Protein AF-0000000065962112 (afdb_homodimer)

Nearest PDB structures (foldseek):
  2xwm-assembly1_A  TM=9.404E-01  e=4.971E-24  Mycolicibacterium smegmatis MC2 155
  4nai-assembly1_A-2  TM=8.848E-01  e=1.448E-23  Arabidopsis thaliana
  5mrq-assembly1_A-2  TM=8.844E-01  e=7.430E-23  Arabidopsis thaliana
  4kt7-assembly1_B  TM=8.770E-01  e=2.784E-22  Anaerococcus prevotii DSM 20548
  4kt7-assembly1_A  TM=8.686E-01  e=6.305E-22  Anaerococcus prevotii DSM 20548

Structure (mmCIF, N/CA/C/O backbone):
data_AF-0000000065962112-model_v1
#
loop_
_entity.id
_entity.type
_entity.pdbx_description
1 polymer '2-C-methyl-D-erythritol 4-phosphate cytidylyltransferase'
#
loop_
_atom_site.group_PDB
_atom_site.id
_atom_site.type_symbol
_atom_site.label_atom_id
_atom_site.label_alt_id
_atom_site.label_comp_id
_atom_site.label_asym_id
_atom_site.label_entity_id
_atom_site.label_seq_id
_atom_site.pdbx_PDB_ins_code
_atom_site.Cartn_x
_atom_site.Cartn_y
_atom_site.Cartn_z
_atom_site.occupancy
_atom_site.B_iso_or_equiv
_atom_site.auth_seq_id
_atom_site.auth_comp_id
_atom_site.auth_asym_id
_atom_site.auth_atom_id
_atom_site.pdbx_PDB_model_num
ATOM 1 N N . MET A 1 1 ? -7.746 34.688 4.953 1 91.56 1 MET A N 1
ATOM 2 C CA . MET A 1 1 ? -7.84 33.344 5.531 1 91.56 1 MET A CA 1
ATOM 3 C C . MET A 1 1 ? -6.641 33.062 6.43 1 91.56 1 MET A C 1
ATOM 5 O O . MET A 1 1 ? -5.504 33.375 6.07 1 91.56 1 MET A O 1
ATOM 9 N N . LYS A 1 2 ? -6.914 32.75 7.668 1 98.06 2 LYS A N 1
ATOM 10 C CA . LYS A 1 2 ? -5.887 32.344 8.625 1 98.06 2 LYS A CA 1
ATOM 11 C C . LYS A 1 2 ? -5.953 30.859 8.922 1 98.06 2 LYS A C 1
ATOM 13 O O . LYS A 1 2 ? -7.02 30.344 9.25 1 98.06 2 LYS A O 1
ATOM 18 N N . ASN A 1 3 ? -4.805 30.203 8.781 1 98.69 3 ASN A N 1
ATOM 19 C CA . ASN A 1 3 ? -4.785 28.75 8.961 1 98.69 3 ASN A CA 1
ATOM 20 C C . ASN A 1 3 ? -3.809 28.328 10.047 1 98.69 3 ASN A C 1
ATOM 22 O O . ASN A 1 3 ? -2.893 29.078 10.391 1 98.69 3 ASN A O 1
ATOM 26 N N . ALA A 1 4 ? -4.039 27.172 10.609 1 98.75 4 ALA A N 1
ATOM 27 C CA . ALA A 1 4 ? -3.115 26.516 11.531 1 98.75 4 ALA A CA 1
ATOM 28 C C . ALA A 1 4 ? -2.76 25.109 11.047 1 98.75 4 ALA A C 1
ATOM 30 O O . ALA A 1 4 ? -3.512 24.5 10.281 1 98.75 4 ALA A O 1
ATOM 31 N N . ALA A 1 5 ? -1.612 24.656 11.398 1 98.75 5 ALA A N 1
ATOM 32 C CA . ALA A 1 5 ? -1.196 23.281 11.148 1 98.75 5 ALA A CA 1
ATOM 33 C C . ALA A 1 5 ? -0.907 22.547 12.461 1 98.75 5 ALA A C 1
ATOM 35 O O . ALA A 1 5 ? -0.259 23.094 13.352 1 98.75 5 ALA A O 1
ATOM 36 N N . ILE A 1 6 ? -1.464 21.422 12.602 1 98.62 6 ILE A N 1
ATOM 37 C CA . ILE A 1 6 ? -1.12 20.484 13.664 1 98.62 6 ILE A CA 1
ATOM 38 C C . ILE A 1 6 ? -0.29 19.328 13.102 1 98.62 6 ILE A C 1
ATOM 40 O O . ILE A 1 6 ? -0.787 18.531 12.305 1 98.62 6 ILE A O 1
ATOM 44 N N . ILE A 1 7 ? 0.917 19.25 13.492 1 98.19 7 ILE A N 1
ATOM 45 C CA . ILE A 1 7 ? 1.838 18.219 13.031 1 98.19 7 ILE A CA 1
ATOM 46 C C . ILE A 1 7 ? 1.973 17.141 14.102 1 98.19 7 ILE A C 1
ATOM 48 O O . ILE A 1 7 ? 2.529 17.375 15.172 1 98.19 7 ILE A O 1
ATOM 52 N N . ALA A 1 8 ? 1.462 15.938 13.789 1 97.12 8 ALA A N 1
ATOM 53 C CA . ALA A 1 8 ? 1.5 14.812 14.719 1 97.12 8 ALA A CA 1
ATOM 54 C C . ALA A 1 8 ? 2.873 14.148 14.719 1 97.12 8 ALA A C 1
ATOM 56 O O . ALA A 1 8 ? 3.256 13.5 13.75 1 97.12 8 ALA A O 1
ATOM 57 N N . ALA A 1 9 ? 3.559 14.219 15.844 1 95.69 9 ALA A N 1
ATOM 58 C CA . ALA A 1 9 ? 4.914 13.695 15.953 1 95.69 9 ALA A CA 1
ATOM 59 C C . ALA A 1 9 ? 5.102 12.93 17.266 1 95.69 9 ALA A C 1
ATOM 61 O O . ALA A 1 9 ? 6.219 12.812 17.766 1 95.69 9 ALA A O 1
ATOM 62 N N . ALA A 1 10 ? 4.027 12.477 17.781 1 92.81 10 ALA A N 1
ATOM 63 C CA . ALA A 1 10 ? 4.117 11.867 19.109 1 92.81 10 ALA A CA 1
ATOM 64 C C . ALA A 1 10 ? 4.203 10.352 19.016 1 92.81 10 ALA A C 1
ATOM 66 O O . ALA A 1 10 ? 4.398 9.664 20.016 1 92.81 10 ALA A O 1
ATOM 67 N N . GLY A 1 11 ? 3.982 9.844 17.828 1 86.75 11 GLY A N 1
ATOM 68 C CA . GLY A 1 11 ? 3.951 8.398 17.672 1 86.75 11 GLY A CA 1
ATOM 69 C C . GLY A 1 11 ? 5.281 7.734 17.969 1 86.75 11 GLY A C 1
ATOM 70 O O . GLY A 1 11 ? 6.34 8.289 17.672 1 86.75 11 GLY A O 1
ATOM 71 N N . SER A 1 12 ? 5.234 6.551 18.5 1 75.31 12 SER A N 1
ATOM 72 C CA . SER A 1 12 ? 6.426 5.855 18.969 1 75.31 12 SER A CA 1
ATOM 73 C C . SER A 1 12 ? 7.207 5.25 17.812 1 75.31 12 SER A C 1
ATOM 75 O O . SER A 1 12 ? 8.406 5 17.922 1 75.31 12 SER A O 1
ATOM 77 N N . GLY A 1 13 ? 6.641 5.082 16.781 1 70.56 13 GLY A N 1
ATOM 78 C CA . GLY A 1 13 ? 7.328 4.5 15.641 1 70.56 13 GLY A CA 1
ATOM 79 C C . GLY A 1 13 ? 7.816 3.088 15.891 1 70.56 13 GLY A C 1
ATOM 80 O O . GLY A 1 13 ? 8.922 2.727 15.492 1 70.56 13 GLY A O 1
ATOM 81 N N . LYS A 1 14 ? 7.102 2.242 16.547 1 65.5 14 LYS A N 1
ATOM 82 C CA . LYS A 1 14 ? 7.512 0.917 17.016 1 65.5 14 LYS A CA 1
ATOM 83 C C . LYS A 1 14 ? 8.07 0.086 15.859 1 65.5 14 LYS A C 1
ATOM 85 O O . LYS A 1 14 ? 9.031 -0.658 16.031 1 65.5 14 LYS A O 1
ATOM 90 N N . ARG A 1 15 ? 7.672 0.237 14.688 1 59.81 15 ARG A N 1
ATOM 91 C CA . ARG A 1 15 ? 8.102 -0.574 13.547 1 59.81 15 ARG A CA 1
ATOM 92 C C . ARG A 1 15 ? 9.492 -0.164 13.078 1 59.81 15 ARG A C 1
ATOM 94 O O . ARG A 1 15 ? 10.156 -0.915 12.359 1 59.81 15 ARG A O 1
ATOM 101 N N . PHE A 1 16 ? 9.938 0.988 13.43 1 72.25 16 PHE A N 1
ATOM 102 C CA . PHE A 1 16 ? 11.211 1.546 12.977 1 72.25 16 PHE A CA 1
ATOM 103 C C . PHE A 1 16 ? 12.367 0.972 13.781 1 72.25 16 PHE A C 1
ATOM 105 O O . PHE A 1 16 ? 13.508 0.936 13.305 1 72.25 16 PHE A O 1
ATOM 112 N N . GLY A 1 17 ? 12.109 0.368 14.891 1 64 17 GLY A N 1
ATOM 113 C CA . GLY A 1 17 ? 13.078 -0.365 15.688 1 64 17 GLY A CA 1
ATOM 114 C C . GLY A 1 17 ? 14.188 0.514 16.234 1 64 17 GLY A C 1
ATOM 115 O O . GLY A 1 17 ? 15.281 0.026 16.547 1 64 17 GLY A O 1
ATOM 116 N N . SER A 1 18 ? 14.148 1.752 16.188 1 66.81 18 SER A N 1
ATOM 117 C CA . SER A 1 18 ? 15.18 2.631 16.719 1 66.81 18 SER A CA 1
ATOM 118 C C . SER A 1 18 ? 14.836 3.08 18.141 1 66.81 18 SER A C 1
ATOM 120 O O . SER A 1 18 ? 13.664 3.07 18.531 1 66.81 18 SER A O 1
ATOM 122 N N . ARG A 1 19 ? 15.891 3.289 18.859 1 67.88 19 ARG A N 1
ATOM 123 C CA . ARG A 1 19 ? 15.734 3.824 20.219 1 67.88 19 ARG A CA 1
ATOM 124 C C . ARG A 1 19 ? 15.039 5.18 20.188 1 67.88 19 ARG A C 1
ATOM 126 O O . ARG A 1 19 ? 14.195 5.469 21.047 1 67.88 19 ARG A O 1
ATOM 133 N N . VAL A 1 20 ? 15.406 6.035 19.219 1 76.06 20 VAL A N 1
ATOM 134 C CA . VAL A 1 20 ? 14.789 7.34 19.016 1 76.06 20 VAL A CA 1
ATOM 135 C C . VAL A 1 20 ? 13.672 7.219 17.969 1 76.06 20 VAL A C 1
ATOM 137 O O . VAL A 1 20 ? 13.82 6.516 16.969 1 76.06 20 VAL A O 1
ATOM 140 N N . SER A 1 21 ? 12.625 7.918 18.266 1 85.75 21 SER A N 1
ATOM 141 C CA . SER A 1 21 ? 11.5 7.898 17.344 1 85.75 21 SER A CA 1
ATOM 142 C C . SER A 1 21 ? 11.906 8.484 15.984 1 85.75 21 SER A C 1
ATOM 144 O O . SER A 1 21 ? 12.656 9.453 15.922 1 85.75 21 SER A O 1
ATOM 146 N N . LYS A 1 22 ? 11.438 7.949 14.977 1 87.19 22 LYS A N 1
ATOM 147 C CA . LYS A 1 22 ? 11.891 8.25 13.617 1 87.19 22 LYS A CA 1
ATOM 148 C C . LYS A 1 22 ? 11.641 9.711 13.266 1 87.19 22 LYS A C 1
ATOM 150 O O . LYS A 1 22 ? 12.383 10.297 12.477 1 87.19 22 LYS A O 1
ATOM 155 N N . GLN A 1 23 ? 10.617 10.312 13.844 1 90.88 23 GLN A N 1
ATOM 156 C CA . GLN A 1 23 ? 10.266 11.688 13.5 1 90.88 23 GLN A CA 1
ATOM 157 C C . GLN A 1 23 ? 11.328 12.664 13.984 1 90.88 23 GLN A C 1
ATOM 159 O O . GLN A 1 23 ? 11.359 13.82 13.562 1 90.88 23 GLN A O 1
ATOM 164 N N . PHE A 1 24 ? 12.266 12.195 14.789 1 91.19 24 PHE A N 1
ATOM 165 C CA . PHE A 1 24 ? 13.273 13.078 15.352 1 91.19 24 PHE A CA 1
ATOM 166 C C . PHE A 1 24 ? 14.664 12.734 14.82 1 91.19 24 PHE A C 1
ATOM 168 O O . PHE A 1 24 ? 15.648 13.375 15.18 1 91.19 24 PHE A O 1
ATOM 175 N N . LEU A 1 25 ? 14.742 11.75 13.977 1 91.31 25 LEU A N 1
ATOM 176 C CA . LEU A 1 25 ? 16 11.383 13.344 1 91.31 25 LEU A CA 1
ATOM 177 C C . LEU A 1 25 ? 16.422 12.422 12.312 1 91.31 25 LEU A C 1
ATOM 179 O O . LEU A 1 25 ? 15.578 13.078 11.711 1 91.31 25 LEU A O 1
ATOM 183 N N . ASN A 1 26 ? 17.703 12.492 12.125 1 93.19 26 ASN A N 1
ATOM 184 C CA . ASN A 1 26 ? 18.25 13.438 11.156 1 93.19 26 ASN A CA 1
ATOM 185 C C . ASN A 1 26 ? 18.031 12.953 9.727 1 93.19 26 ASN A C 1
ATOM 187 O O . ASN A 1 26 ? 18.516 11.891 9.336 1 93.19 26 ASN A O 1
ATOM 191 N N . LEU A 1 27 ? 17.281 13.719 9.039 1 94.62 27 LEU A N 1
ATOM 192 C CA . LEU A 1 27 ? 17.031 13.492 7.625 1 94.62 27 LEU A CA 1
ATOM 193 C C . LEU A 1 27 ? 17.594 14.625 6.781 1 94.62 27 LEU A C 1
ATOM 195 O O . LEU A 1 27 ? 16.984 15.695 6.684 1 94.62 27 LEU A O 1
ATOM 199 N N . SER A 1 28 ? 18.703 14.359 6.09 1 94.44 28 SER A N 1
ATOM 200 C CA . SER A 1 28 ? 19.375 15.312 5.219 1 94.44 28 SER A CA 1
ATOM 201 C C . SER A 1 28 ? 19.656 16.625 5.945 1 94.44 28 SER A C 1
ATOM 203 O O . SER A 1 28 ? 19.344 17.703 5.438 1 94.44 28 SER A O 1
ATOM 205 N N . GLY A 1 29 ? 20.062 16.562 7.145 1 93.19 29 GLY A N 1
ATOM 206 C CA . GLY A 1 29 ? 20.578 17.734 7.832 1 93.19 29 GLY A CA 1
ATOM 207 C C . GLY A 1 29 ? 19.625 18.297 8.875 1 93.19 29 GLY A C 1
ATOM 208 O O . GLY A 1 29 ? 19.969 19.219 9.617 1 93.19 29 GLY A O 1
ATOM 209 N N . LYS A 1 30 ? 18.453 17.875 8.953 1 93.25 30 LYS A N 1
ATOM 210 C CA . LYS A 1 30 ? 17.531 18.328 10 1 93.25 30 LYS A CA 1
ATOM 211 C C . LYS A 1 30 ? 16.578 17.203 10.406 1 93.25 30 LYS A C 1
ATOM 213 O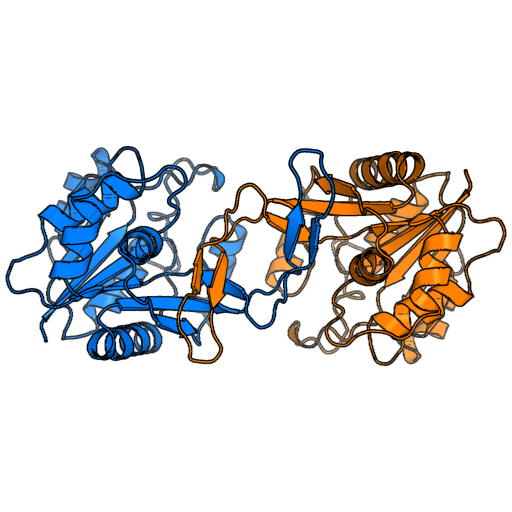 O . LYS A 1 30 ? 16.375 16.25 9.648 1 93.25 30 LYS A O 1
ATOM 218 N N . PRO A 1 31 ? 15.992 17.344 11.586 1 94.38 31 PRO A N 1
ATOM 219 C CA . PRO A 1 31 ? 15.055 16.297 12.039 1 94.38 31 PRO A CA 1
ATOM 220 C C . PRO A 1 31 ? 13.867 16.125 11.094 1 94.38 31 PRO A C 1
ATOM 222 O O . PRO A 1 31 ? 13.375 17.109 10.523 1 94.38 31 PRO A O 1
ATOM 225 N N . VAL A 1 32 ? 13.336 14.883 11.031 1 95.81 32 VAL A N 1
ATOM 226 C CA . VAL A 1 32 ? 12.266 14.508 10.117 1 95.81 32 VAL A CA 1
ATOM 227 C C . VAL A 1 32 ? 11.086 15.453 10.281 1 95.81 32 VAL A C 1
ATOM 229 O O . VAL A 1 32 ? 10.57 16 9.297 1 95.81 32 VAL A O 1
ATOM 232 N N . PHE A 1 33 ? 10.633 15.766 11.523 1 96 33 PHE A N 1
ATOM 233 C CA . PHE A 1 33 ? 9.422 16.547 11.766 1 96 33 PHE A CA 1
ATOM 234 C C . PHE A 1 33 ? 9.594 17.984 11.281 1 96 33 PHE A C 1
ATOM 236 O O . PHE A 1 33 ? 8.617 18.641 10.93 1 96 33 PHE A O 1
ATOM 243 N N . LEU A 1 34 ? 10.797 18.469 11.203 1 95.88 34 LEU A N 1
ATOM 244 C CA . LEU A 1 34 ? 11.047 19.875 10.867 1 95.88 34 LEU A CA 1
ATOM 245 C C . LEU A 1 34 ? 10.789 20.141 9.391 1 95.88 34 LEU A C 1
ATOM 247 O O . LEU A 1 34 ? 10.5 21.266 8.992 1 95.88 34 LEU A O 1
ATOM 251 N N . TRP A 1 35 ? 10.93 19.094 8.594 1 96.38 35 TRP A N 1
ATOM 252 C CA . TRP A 1 35 ? 10.641 19.266 7.168 1 96.38 35 TRP A CA 1
ATOM 253 C C . TRP A 1 35 ? 9.195 19.672 6.945 1 96.38 35 TRP A C 1
ATOM 255 O O . TRP A 1 35 ? 8.914 20.609 6.184 1 96.38 35 TRP A O 1
ATOM 265 N N . SER A 1 36 ? 8.32 18.984 7.648 1 96.56 36 SER A N 1
ATOM 266 C CA . SER A 1 36 ? 6.906 19.344 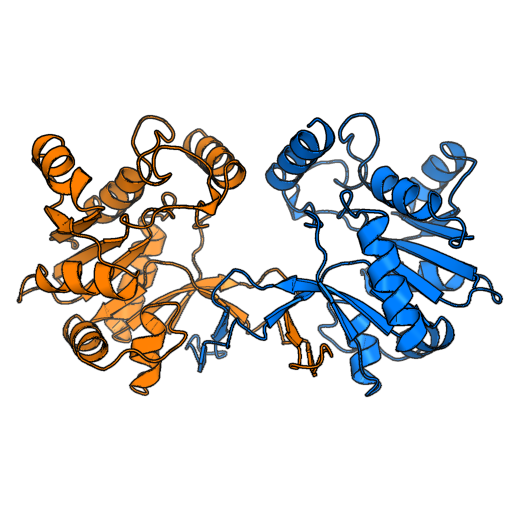7.559 1 96.56 36 SER A CA 1
ATOM 267 C C . SER A 1 36 ? 6.641 20.719 8.148 1 96.56 36 SER A C 1
ATOM 269 O O . SER A 1 36 ? 5.867 21.5 7.594 1 96.56 36 SER A O 1
ATOM 271 N N . VAL A 1 37 ? 7.277 21.031 9.266 1 96.94 37 VAL A N 1
ATOM 272 C CA . VAL A 1 37 ? 7.117 22.328 9.914 1 96.94 37 VAL A CA 1
ATOM 273 C C . VAL A 1 37 ? 7.492 23.438 8.938 1 96.94 37 VAL A C 1
ATOM 275 O O . VAL A 1 37 ? 6.73 24.391 8.75 1 96.94 37 VAL A O 1
ATOM 278 N N . GLU A 1 38 ? 8.594 23.266 8.312 1 96.56 38 GLU A N 1
ATOM 279 C CA . GLU A 1 38 ? 9.102 24.297 7.402 1 96.56 38 GLU A CA 1
ATOM 280 C C . GLU A 1 38 ? 8.211 24.422 6.168 1 96.56 38 GLU A C 1
ATOM 282 O O . GLU A 1 38 ? 8.008 25.516 5.652 1 96.56 38 GLU A O 1
ATOM 287 N N . ALA A 1 39 ? 7.699 23.312 5.66 1 96.75 39 ALA A N 1
ATOM 288 C CA . ALA A 1 39 ? 6.797 23.344 4.512 1 96.75 39 ALA A CA 1
ATOM 289 C C . ALA A 1 39 ? 5.559 24.188 4.805 1 96.75 39 ALA A C 1
ATOM 291 O O . ALA A 1 39 ? 5.18 25.047 4.004 1 96.75 39 ALA A O 1
ATOM 292 N N . PHE A 1 40 ? 4.957 23.984 5.957 1 98 40 PHE A N 1
ATOM 293 C CA . PHE A 1 40 ? 3.771 24.75 6.332 1 98 40 PHE A CA 1
ATOM 294 C C . PHE A 1 40 ? 4.133 26.188 6.648 1 98 40 PHE A C 1
ATOM 296 O O . PHE A 1 40 ? 3.4 27.109 6.289 1 98 40 PHE A O 1
ATOM 303 N N . ALA A 1 41 ? 5.262 26.406 7.289 1 96.75 41 ALA A N 1
ATOM 304 C CA . ALA A 1 41 ? 5.699 27.734 7.68 1 96.75 41 ALA A CA 1
ATOM 305 C C . ALA A 1 41 ? 5.984 28.609 6.457 1 96.75 41 ALA A C 1
ATOM 307 O O . ALA A 1 41 ? 5.902 29.828 6.523 1 96.75 41 ALA A O 1
ATOM 308 N N . SER A 1 42 ? 6.336 27.969 5.402 1 97 42 SER A N 1
ATOM 309 C CA . SER A 1 42 ? 6.668 28.703 4.184 1 97 42 SER A CA 1
ATOM 310 C C . SER A 1 42 ? 5.426 29.312 3.545 1 97 42 SER A C 1
ATOM 312 O O . SER A 1 42 ? 5.527 30.156 2.652 1 97 42 SER A O 1
ATOM 314 N N . ILE A 1 43 ? 4.27 28.922 3.947 1 97.62 43 ILE A N 1
ATOM 315 C CA . ILE A 1 43 ? 3.004 29.438 3.424 1 97.62 43 ILE A CA 1
ATOM 316 C C . ILE A 1 43 ? 2.463 30.531 4.344 1 97.62 43 ILE A C 1
ATOM 318 O O . ILE A 1 43 ? 2.109 30.25 5.492 1 97.62 43 ILE A O 1
ATOM 322 N N . LYS A 1 44 ? 2.287 31.656 3.898 1 97.06 44 LYS A N 1
ATOM 323 C CA . LYS A 1 44 ? 2.006 32.875 4.684 1 97.06 44 LYS A CA 1
ATOM 324 C C . LYS A 1 44 ? 0.688 32.719 5.441 1 97.06 44 LYS A C 1
ATOM 326 O O . LYS A 1 44 ? 0.547 33.25 6.551 1 97.06 44 LYS A O 1
ATOM 331 N N . SER A 1 45 ? -0.214 31.984 4.863 1 97.88 45 SER A N 1
ATOM 332 C CA . SER A 1 45 ? -1.539 31.906 5.469 1 97.88 45 SER A CA 1
ATOM 333 C C . SER A 1 45 ? -1.531 31.016 6.703 1 97.88 45 SER A C 1
ATOM 335 O O . SER A 1 45 ? -2.48 31.031 7.492 1 97.88 45 SER A O 1
ATOM 337 N N . PHE A 1 46 ? -0.552 30.219 6.883 1 98.31 46 PHE A N 1
ATOM 338 C CA . PHE A 1 46 ? -0.427 29.438 8.102 1 98.31 46 PHE A CA 1
ATOM 339 C C . PHE A 1 46 ? 0.2 30.266 9.219 1 98.31 46 PHE A C 1
ATOM 341 O O . PHE A 1 46 ? 1.422 30.422 9.273 1 98.31 46 PHE A O 1
ATOM 348 N N . LYS A 1 47 ? -0.622 30.641 10.164 1 97.31 47 LYS A N 1
ATOM 349 C CA . LYS A 1 47 ? -0.226 31.594 11.203 1 97.31 47 LYS A CA 1
ATOM 350 C C . LYS A 1 47 ? 0.201 30.859 12.477 1 97.31 47 LYS A C 1
ATOM 352 O O . LYS A 1 47 ? 0.858 31.453 13.336 1 97.31 47 LYS A O 1
ATOM 357 N N . GLN A 1 48 ? -0.218 29.688 12.562 1 97.38 48 GLN A N 1
ATOM 358 C CA . GLN A 1 48 ? 0.105 28.875 13.734 1 97.38 48 GLN A CA 1
ATOM 359 C C . GLN A 1 48 ? 0.537 27.469 13.328 1 97.38 48 GLN A C 1
ATOM 361 O O . GLN A 1 48 ? -0.115 26.828 12.508 1 97.38 48 GLN A O 1
ATOM 366 N N . ILE A 1 49 ? 1.63 27.062 13.867 1 98.06 49 ILE A N 1
ATOM 367 C CA . ILE A 1 49 ? 2.105 25.688 13.695 1 98.06 49 ILE A CA 1
ATOM 368 C C . ILE A 1 49 ? 2.271 25.031 15.062 1 98.06 49 ILE A C 1
ATOM 370 O O . ILE A 1 49 ? 3.006 25.531 15.914 1 98.06 49 ILE A O 1
ATOM 374 N N . ILE A 1 50 ? 1.572 23.969 15.266 1 98 50 ILE A N 1
ATOM 375 C CA . ILE A 1 50 ? 1.599 23.203 16.5 1 98 50 ILE A CA 1
ATOM 376 C C . ILE A 1 50 ? 2.178 21.828 16.25 1 98 50 ILE A C 1
ATOM 378 O O . ILE A 1 50 ? 1.672 21.078 15.398 1 98 50 ILE A O 1
ATOM 382 N N . VAL A 1 51 ? 3.215 21.469 16.922 1 97.62 51 VAL A N 1
ATOM 383 C CA . VAL A 1 51 ? 3.822 20.141 16.812 1 97.62 51 VAL A CA 1
ATOM 384 C C . VAL A 1 51 ? 3.506 19.328 18.062 1 97.62 51 VAL A C 1
ATOM 386 O O . VAL A 1 51 ? 3.859 19.719 19.188 1 97.62 51 VAL A O 1
ATOM 389 N N . VAL A 1 52 ? 2.826 18.234 17.859 1 97.69 52 VAL A N 1
ATOM 390 C CA . VAL A 1 52 ? 2.484 17.375 18.984 1 97.69 52 VAL A CA 1
ATOM 391 C C . VAL A 1 52 ? 3.584 16.344 19.188 1 97.69 52 VAL A C 1
ATOM 393 O O . VAL A 1 52 ? 3.857 15.531 18.297 1 97.69 52 VAL A O 1
ATOM 396 N N . VAL A 1 53 ? 4.176 16.328 20.328 1 95.88 53 VAL A N 1
ATOM 397 C CA . VAL A 1 53 ? 5.355 15.516 20.594 1 95.88 53 VAL A CA 1
ATOM 398 C C . VAL A 1 53 ? 5.18 14.758 21.906 1 95.88 53 VAL A C 1
ATOM 400 O O . VAL A 1 53 ? 4.281 15.055 22.688 1 95.88 53 VAL A O 1
ATOM 403 N N . PRO A 1 54 ? 6.023 13.727 22.078 1 93.69 54 PRO A N 1
ATOM 404 C CA . PRO A 1 54 ? 6 13.07 23.375 1 93.69 54 PRO A CA 1
ATOM 405 C C . PRO A 1 54 ? 6.27 14.039 24.531 1 93.69 54 PRO A C 1
ATOM 407 O O . PRO A 1 54 ? 7.02 15 24.375 1 93.69 54 PRO A O 1
ATOM 410 N N . SER A 1 55 ? 5.695 13.672 25.641 1 92.25 55 SER A N 1
ATOM 411 C CA . SER A 1 55 ? 5.73 14.57 26.781 1 92.25 55 SER A CA 1
ATOM 412 C C . SER A 1 55 ? 7.164 14.93 27.172 1 92.25 55 SER A C 1
ATOM 414 O O . SER A 1 55 ? 7.449 16.062 27.531 1 92.25 55 SER A O 1
ATOM 416 N N . ASP A 1 56 ? 8.062 14.016 27.031 1 90.56 56 ASP A N 1
ATOM 417 C CA . ASP A 1 56 ? 9.438 14.203 27.484 1 90.56 56 ASP A CA 1
ATOM 418 C C . ASP A 1 56 ? 10.234 15.047 26.484 1 90.56 56 ASP A C 1
ATOM 420 O O . ASP A 1 56 ? 11.359 15.453 26.766 1 90.56 56 ASP A O 1
ATOM 424 N N . MET A 1 57 ? 9.641 15.352 25.391 1 91.25 57 MET A N 1
ATOM 425 C CA . MET A 1 57 ? 10.344 16.109 24.375 1 91.25 57 MET A CA 1
ATOM 426 C C . MET A 1 57 ? 9.859 17.562 24.344 1 91.25 57 MET A C 1
ATOM 428 O O . MET A 1 57 ? 10.484 18.422 23.703 1 91.25 57 MET A O 1
ATOM 432 N N . VAL A 1 58 ? 8.781 17.891 24.969 1 91.81 58 VAL A N 1
ATOM 433 C CA . VAL A 1 58 ? 8.125 19.188 24.875 1 91.81 58 VAL A CA 1
ATOM 434 C C . VAL A 1 58 ? 9.094 20.281 25.312 1 91.81 58 VAL A C 1
ATOM 436 O O . VAL A 1 58 ? 9.328 21.25 24.578 1 91.81 58 VAL A O 1
ATOM 439 N N . GLU A 1 59 ? 9.633 20.141 26.422 1 89 59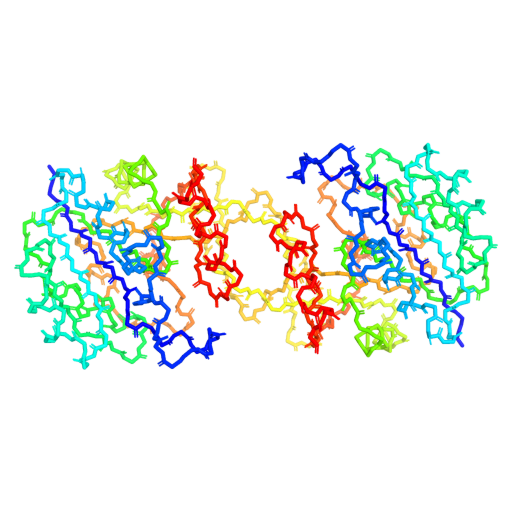 GLU A N 1
ATOM 440 C CA . GLU A 1 59 ? 10.531 21.156 26.953 1 89 59 GLU A CA 1
ATOM 441 C C . GLU A 1 59 ? 11.773 21.312 26.078 1 89 59 GLU A C 1
ATOM 443 O O . GLU A 1 59 ? 12.156 22.422 25.75 1 89 59 GLU A O 1
ATOM 448 N N . PHE A 1 60 ? 12.312 20.188 25.766 1 89.5 60 PHE A N 1
ATOM 449 C CA . PHE A 1 60 ? 13.531 20.188 24.969 1 89.5 60 PHE A CA 1
ATOM 450 C C . PHE A 1 60 ? 13.328 20.953 23.656 1 89.5 60 PHE A C 1
ATOM 452 O O . PHE A 1 60 ? 14.109 21.828 23.312 1 89.5 60 PHE A O 1
ATOM 459 N N . LEU A 1 61 ? 12.258 20.609 22.984 1 90.62 61 LEU A N 1
ATOM 460 C CA . LEU A 1 61 ? 12.008 21.203 21.672 1 90.62 61 LEU A CA 1
ATOM 461 C C . LEU A 1 61 ? 11.625 22.672 21.797 1 90.62 61 LEU A C 1
ATOM 463 O O . LEU A 1 61 ? 11.984 23.484 20.938 1 90.62 61 LEU A O 1
ATOM 467 N N . SER A 1 62 ? 10.891 23.016 22.781 1 88.62 62 SER A N 1
ATOM 468 C CA . SER A 1 62 ? 10.492 24.406 23 1 88.62 62 SER A CA 1
ATOM 469 C C . SER A 1 62 ? 11.711 25.297 23.234 1 88.62 62 SER A C 1
ATOM 471 O O . SER A 1 62 ? 11.734 26.453 22.797 1 88.62 62 SER A O 1
ATOM 473 N N . LEU A 1 63 ? 12.648 24.734 23.844 1 83.88 63 LEU A N 1
ATOM 474 C CA . LEU A 1 63 ? 13.867 25.484 24.125 1 83.88 63 LEU A CA 1
ATOM 475 C C . LEU A 1 63 ? 14.75 25.578 22.875 1 83.88 63 LEU A C 1
ATOM 477 O O . LEU A 1 63 ? 15.359 26.609 22.609 1 83.88 63 LEU A O 1
ATOM 481 N N . LYS A 1 64 ? 14.75 24.516 22.203 1 86.38 64 LYS A N 1
ATOM 482 C CA . LYS A 1 64 ? 15.641 24.406 21.062 1 86.38 64 LYS A CA 1
ATOM 483 C C . LYS A 1 64 ? 15.148 25.266 19.891 1 86.38 64 LYS A C 1
ATOM 485 O O . LYS A 1 64 ? 15.945 25.875 19.188 1 86.38 64 LYS A O 1
ATOM 490 N N . TYR A 1 65 ? 13.867 25.219 19.703 1 81.62 65 TYR A N 1
ATOM 491 C CA . TYR A 1 65 ? 13.305 25.906 18.547 1 81.62 65 TYR A CA 1
ATOM 492 C C . TYR A 1 65 ? 12.469 27.109 18.984 1 81.62 65 TYR A C 1
ATOM 494 O O . TYR A 1 65 ? 11.242 27.094 18.859 1 81.62 65 TYR A O 1
ATOM 502 N N . LYS A 1 66 ? 12.891 27.984 19.672 1 73.5 66 LYS A N 1
ATOM 503 C CA . LYS A 1 66 ? 12.289 29.125 20.359 1 73.5 66 LYS A CA 1
ATOM 504 C C . LYS A 1 66 ? 11.312 29.859 19.453 1 73.5 66 LYS A C 1
ATOM 506 O O . LYS A 1 66 ? 10.422 30.578 19.938 1 73.5 66 LYS A O 1
ATOM 511 N N . THR A 1 67 ? 11.539 29.609 18.078 1 70.12 67 THR A N 1
ATOM 512 C CA . THR A 1 67 ? 10.695 30.375 17.172 1 70.12 67 THR A CA 1
ATOM 513 C C . THR A 1 67 ? 10.188 29.5 16.047 1 70.12 67 THR A C 1
ATOM 515 O O . THR A 1 67 ? 10.781 28.453 15.734 1 70.12 67 THR A O 1
ATOM 518 N N . GLY A 1 68 ? 8.727 29.547 15.711 1 84.81 68 GLY A N 1
ATOM 519 C CA . GLY A 1 68 ? 8.258 28.969 14.469 1 84.81 68 GLY A CA 1
ATOM 520 C C . GLY A 1 68 ? 7.098 28 14.656 1 84.81 68 GLY A C 1
ATOM 521 O O . GLY A 1 68 ? 6.254 27.859 13.773 1 84.81 68 GLY A O 1
ATOM 522 N N . PHE A 1 69 ? 7.246 27.328 15.883 1 93.5 69 PHE A N 1
ATOM 523 C CA . PHE A 1 69 ? 6.113 26.469 16.172 1 93.5 69 PHE A CA 1
ATOM 524 C C . PHE A 1 69 ? 5.965 26.266 17.672 1 93.5 69 PHE A C 1
ATOM 526 O O . PHE A 1 69 ? 6.863 26.609 18.453 1 93.5 69 PHE A O 1
ATOM 533 N N . VAL A 1 70 ? 4.809 25.922 18.203 1 94.88 70 VAL A N 1
ATOM 534 C CA . VAL A 1 70 ? 4.559 25.562 19.594 1 94.88 70 VAL A CA 1
ATOM 535 C C . VAL A 1 70 ? 4.383 24.062 19.734 1 94.88 70 VAL A C 1
ATOM 537 O O . VAL A 1 70 ? 3.926 23.391 18.797 1 94.88 70 VAL A O 1
ATOM 540 N N . CYS A 1 71 ? 4.758 23.562 20.953 1 95.88 71 CYS A N 1
ATOM 541 C CA . CYS A 1 71 ? 4.656 22.125 21.188 1 95.88 71 CYS A CA 1
ATOM 542 C C . CYS A 1 71 ? 3.426 21.781 22.016 1 95.88 71 CYS A C 1
ATOM 544 O O . CYS A 1 71 ? 3.094 22.516 22.953 1 95.88 71 CYS A O 1
ATOM 546 N N . ALA A 1 72 ? 2.76 20.812 21.641 1 96.44 72 ALA A N 1
ATOM 547 C CA . ALA A 1 72 ? 1.721 20.188 22.453 1 96.44 72 ALA A CA 1
ATOM 548 C C . ALA A 1 72 ? 2.127 18.766 22.875 1 96.44 72 ALA A C 1
ATOM 550 O O . ALA A 1 72 ? 2.965 18.141 22.219 1 96.44 72 ALA A O 1
ATOM 551 N N . THR A 1 73 ? 1.481 18.281 23.953 1 96.19 73 THR A N 1
ATOM 552 C CA . THR A 1 73 ? 1.802 16.953 24.469 1 96.19 73 THR A CA 1
ATOM 553 C C . THR A 1 73 ? 0.98 15.883 23.75 1 96.19 73 THR A C 1
ATOM 555 O O . THR A 1 73 ? -0.237 16.016 23.609 1 96.19 73 THR A O 1
ATOM 558 N N . GLY A 1 74 ? 1.729 14.805 23.344 1 95.5 74 GLY A N 1
ATOM 559 C CA . GLY A 1 74 ? 1.039 13.664 22.766 1 95.5 74 GLY A CA 1
ATOM 560 C C . GLY A 1 74 ? 0.191 12.898 23.766 1 95.5 74 GLY A C 1
ATOM 561 O O . GLY A 1 74 ? 0.408 13 24.969 1 95.5 74 GLY A O 1
ATOM 562 N N . GLY A 1 75 ? -0.822 12.219 23.203 1 92.69 75 GLY A N 1
ATOM 563 C CA . GLY A 1 75 ? -1.663 11.352 24.031 1 92.69 75 GLY A CA 1
ATOM 564 C C . GLY A 1 75 ? -1.409 9.875 23.781 1 92.69 75 GLY A C 1
ATOM 565 O O . GLY A 1 75 ? -0.365 9.5 23.25 1 92.69 75 GLY A O 1
ATOM 566 N N . ASN A 1 76 ? -2.332 9.07 24.297 1 88.12 76 ASN A N 1
ATOM 567 C CA . ASN A 1 76 ? -2.199 7.621 24.203 1 88.12 76 ASN A CA 1
ATOM 568 C C . ASN A 1 76 ? -2.312 7.141 22.766 1 88.12 76 ASN A C 1
ATOM 570 O O . ASN A 1 76 ? -1.604 6.219 22.344 1 88.12 76 ASN A O 1
ATOM 574 N N . GLU A 1 77 ? -3.203 7.766 22.016 1 89.62 77 GLU A N 1
ATOM 575 C CA . GLU A 1 77 ? -3.426 7.453 20.594 1 89.62 77 GLU A CA 1
ATOM 576 C C . GLU A 1 77 ? -3.342 8.711 19.734 1 89.62 77 GLU A C 1
ATOM 578 O O . GLU A 1 77 ? -3.309 9.828 20.25 1 89.62 77 GLU A O 1
ATOM 583 N N . ARG A 1 78 ? -3.299 8.438 18.453 1 89.69 78 ARG A N 1
ATOM 584 C CA . ARG A 1 78 ? -3.217 9.562 17.531 1 89.69 78 ARG A CA 1
ATOM 585 C C . ARG A 1 78 ? -4.371 10.539 17.75 1 89.69 78 ARG A C 1
ATOM 587 O O . ARG A 1 78 ? -4.184 11.75 17.672 1 89.69 78 ARG A O 1
ATOM 594 N N . PHE A 1 79 ? -5.523 10.023 18.031 1 90.88 79 PHE A N 1
ATOM 595 C CA . PHE A 1 79 ? -6.711 10.828 18.281 1 90.88 79 PHE A CA 1
ATOM 596 C C . PHE A 1 79 ? -6.473 11.805 19.422 1 90.88 79 PHE A C 1
ATOM 598 O O . PHE A 1 79 ? -6.75 13 19.297 1 90.88 79 PHE A O 1
ATOM 605 N N . ASP A 1 80 ? -5.91 11.227 20.484 1 92.75 80 ASP A N 1
ATOM 606 C CA . ASP A 1 80 ? -5.641 12.047 21.672 1 92.75 80 ASP A CA 1
ATOM 607 C C . ASP A 1 80 ? -4.598 13.125 21.359 1 92.75 80 ASP A C 1
ATOM 609 O O . ASP A 1 80 ? -4.699 14.25 21.844 1 92.75 80 ASP A O 1
ATOM 613 N N . SER A 1 81 ? -3.654 12.766 20.625 1 94.56 81 SER A N 1
ATOM 614 C CA . SER A 1 81 ? -2.588 13.688 20.266 1 94.56 81 SER A CA 1
ATOM 615 C C . SER A 1 81 ? -3.131 14.875 19.469 1 94.56 81 SER A C 1
ATOM 617 O O . SER A 1 81 ? -2.861 16.031 19.797 1 94.56 81 SER A O 1
ATOM 619 N N . VAL A 1 82 ? -3.932 14.586 18.438 1 96.06 82 VAL A N 1
ATOM 620 C CA . VAL A 1 82 ? -4.5 15.641 17.609 1 96.06 82 VAL A CA 1
ATOM 621 C C . VAL A 1 82 ? -5.445 16.5 18.438 1 96.06 82 VAL A C 1
ATOM 623 O O . VAL A 1 82 ? -5.473 17.719 18.297 1 96.06 82 VAL A O 1
ATOM 626 N N . LYS A 1 83 ? -6.188 15.867 19.344 1 95.19 83 LYS A N 1
ATOM 627 C CA . LYS A 1 83 ? -7.082 16.594 20.234 1 95.19 83 LYS A CA 1
ATOM 628 C C . LYS A 1 83 ? -6.312 17.609 21.094 1 95.19 83 LYS A C 1
ATOM 630 O O . LYS A 1 83 ? -6.742 18.75 21.234 1 95.19 83 LYS A O 1
ATOM 635 N N . ASN A 1 84 ? -5.23 17.188 21.656 1 96.69 84 ASN A N 1
ATOM 636 C CA . ASN A 1 84 ? -4.395 18.078 22.453 1 96.69 84 ASN A CA 1
ATOM 637 C C . ASN A 1 84 ? -3.879 19.25 21.625 1 96.69 84 ASN A C 1
ATOM 639 O O . ASN A 1 84 ? -3.795 20.375 22.125 1 96.69 84 ASN A O 1
ATOM 643 N N . GLY A 1 85 ? -3.479 18.984 20.391 1 97.69 85 GLY A N 1
ATOM 644 C CA . GLY A 1 85 ? -3.084 20.062 19.484 1 97.69 85 GLY A CA 1
ATOM 645 C C . GLY A 1 85 ? -4.211 21.031 19.188 1 97.69 85 GLY A C 1
ATOM 646 O O . GLY A 1 85 ? -4 22.25 19.172 1 97.69 85 GLY A O 1
ATOM 647 N N . LEU A 1 86 ? -5.406 20.5 18.984 1 97.44 86 LEU A N 1
ATOM 648 C CA . LEU A 1 86 ? -6.59 21.281 18.672 1 97.44 86 LEU A CA 1
ATOM 649 C C . LEU A 1 86 ? -6.887 22.297 19.781 1 97.44 86 LEU A C 1
ATOM 651 O O . LEU A 1 86 ? -7.344 23.406 19.516 1 97.44 86 LEU A O 1
ATOM 655 N N . ALA A 1 87 ? -6.605 21.906 20.969 1 96.94 87 ALA A N 1
ATOM 656 C CA . ALA A 1 87 ? -6.879 22.734 22.141 1 96.94 87 ALA A CA 1
ATOM 657 C C . ALA A 1 87 ? -6.051 24.016 22.109 1 96.94 87 ALA A C 1
ATOM 659 O O . ALA A 1 87 ? -6.391 25 22.766 1 96.94 87 ALA A O 1
ATOM 660 N N . LEU A 1 88 ? -4.992 24.047 21.375 1 97.25 88 LEU A N 1
ATOM 661 C CA . LEU A 1 88 ? -4.078 25.188 21.359 1 97.25 88 LEU A CA 1
ATOM 662 C C . LEU A 1 88 ? -4.375 26.094 20.172 1 97.25 88 LEU A C 1
ATOM 664 O O . LEU A 1 88 ? -3.805 27.188 20.062 1 97.25 88 LEU A O 1
ATOM 668 N N . VAL A 1 89 ? -5.277 25.656 19.312 1 97.94 89 VAL A N 1
ATOM 669 C CA . VAL A 1 89 ? -5.57 26.422 18.109 1 97.94 89 VAL A CA 1
ATOM 670 C C . VAL A 1 89 ? -6.336 27.688 18.484 1 97.94 89 VAL A C 1
ATOM 672 O O . VAL A 1 89 ? -7.301 27.641 19.25 1 97.94 89 VAL A O 1
ATOM 675 N N . GLY A 1 90 ? -5.922 28.766 17.938 1 97 90 GLY A N 1
ATOM 676 C CA . GLY A 1 90 ? -6.547 30.047 18.219 1 97 90 GLY A CA 1
ATOM 677 C C . GLY A 1 90 ? -7.957 30.156 17.672 1 97 90 GLY A C 1
ATOM 678 O O . GLY A 1 90 ? -8.305 29.484 16.703 1 97 90 GLY A O 1
ATOM 679 N N . ASP A 1 91 ? -8.727 31.094 18.172 1 95.56 91 ASP A N 1
ATOM 680 C CA . ASP A 1 91 ? -10.125 31.266 17.812 1 95.56 91 ASP A CA 1
ATOM 681 C C . ASP A 1 91 ? -10.258 31.938 16.438 1 95.56 91 ASP A C 1
ATOM 683 O O . ASP A 1 91 ? -11.312 31.859 15.805 1 95.56 91 ASP A O 1
ATOM 687 N N . ASP A 1 92 ? -9.281 32.562 16.016 1 97.38 92 ASP A N 1
ATOM 688 C CA . ASP A 1 92 ? -9.359 33.312 14.766 1 97.38 92 ASP A CA 1
ATOM 689 C C . ASP A 1 92 ? -8.898 32.469 13.578 1 97.38 92 ASP A C 1
ATOM 691 O O . ASP A 1 92 ? -8.75 33 12.469 1 97.38 92 ASP A O 1
ATOM 695 N N . ILE A 1 93 ? -8.602 31.25 13.812 1 98.5 93 ILE A N 1
ATOM 696 C CA . ILE A 1 93 ? -8.133 30.344 12.766 1 98.5 93 ILE A CA 1
ATOM 697 C C . ILE A 1 93 ? -9.32 29.828 11.953 1 98.5 93 ILE A C 1
ATOM 699 O O . ILE A 1 93 ? -10.297 29.328 12.516 1 98.5 93 ILE A O 1
ATOM 703 N N . ASP A 1 94 ? -9.242 29.938 10.625 1 98.69 94 ASP A N 1
ATOM 704 C CA . ASP A 1 94 ? -10.328 29.531 9.734 1 98.69 94 ASP A CA 1
ATOM 705 C C . ASP A 1 94 ? -10.242 28.047 9.391 1 98.69 94 ASP A C 1
ATOM 707 O O . ASP A 1 94 ? -11.258 27.359 9.312 1 98.69 94 ASP A O 1
ATOM 711 N N . PHE A 1 95 ? -9.055 27.578 9.07 1 98.81 95 PHE A N 1
ATOM 712 C CA . PHE A 1 95 ? -8.82 26.188 8.672 1 98.81 95 PHE A CA 1
ATOM 713 C C . PHE A 1 95 ? -7.668 25.594 9.453 1 98.81 95 PHE A C 1
ATOM 715 O O . PHE A 1 95 ? -6.73 26.297 9.836 1 98.81 95 PHE A O 1
ATOM 722 N N . ILE A 1 96 ? -7.754 24.297 9.703 1 98.81 96 ILE A N 1
ATOM 723 C CA . ILE A 1 96 ? -6.715 23.547 10.391 1 98.81 96 ILE A CA 1
ATOM 724 C C . ILE A 1 96 ? -6.223 22.406 9.5 1 98.81 96 ILE A C 1
ATOM 726 O O . ILE A 1 96 ? -7.027 21.625 8.984 1 98.81 96 ILE A O 1
ATOM 730 N N . ALA A 1 97 ? -4.961 22.344 9.258 1 98.88 97 ALA A N 1
ATOM 731 C CA . ALA A 1 97 ? -4.32 21.203 8.609 1 98.88 97 ALA A CA 1
ATOM 732 C C . ALA A 1 97 ? -3.75 20.234 9.633 1 98.88 97 ALA A C 1
ATOM 734 O O . ALA A 1 97 ? -2.986 20.625 10.516 1 98.88 97 ALA A O 1
ATOM 735 N N . VAL A 1 98 ? -4.152 19 9.57 1 98.75 98 VAL A N 1
ATOM 736 C CA . VAL A 1 98 ? -3.529 17.938 10.367 1 98.75 98 VAL A CA 1
ATOM 737 C C . VAL A 1 98 ? -2.57 17.141 9.484 1 98.75 98 VAL A C 1
ATOM 739 O O . VAL A 1 98 ? -2.959 16.641 8.43 1 98.75 98 VAL A O 1
ATOM 742 N N . HIS A 1 99 ? -1.377 16.984 9.891 1 98.56 99 HIS A N 1
ATOM 743 C CA . HIS A 1 99 ? -0.339 16.359 9.07 1 98.56 99 HIS A CA 1
ATOM 744 C C . HIS A 1 99 ? 0.542 15.438 9.898 1 98.56 99 HIS A C 1
ATOM 746 O O . HIS A 1 99 ? 0.852 15.734 11.055 1 98.56 99 HIS A O 1
ATOM 752 N N . ASP A 1 100 ? 0.863 14.32 9.359 1 96.88 100 ASP A N 1
ATOM 753 C CA . ASP A 1 100 ? 1.812 13.398 9.984 1 96.88 100 ASP A CA 1
ATOM 754 C C . ASP A 1 100 ? 3.246 13.891 9.805 1 96.88 100 ASP A C 1
ATOM 756 O O . ASP A 1 100 ? 3.717 14.062 8.68 1 96.88 100 ASP A O 1
ATOM 760 N N . ALA A 1 101 ? 3.957 13.992 10.922 1 96.88 101 ALA A N 1
ATOM 761 C CA . ALA A 1 101 ? 5.359 14.391 10.852 1 96.88 101 ALA A CA 1
ATOM 762 C C . ALA A 1 101 ? 6.18 13.383 10.047 1 96.88 101 ALA A C 1
ATOM 764 O O . ALA A 1 101 ? 7.223 13.727 9.492 1 96.88 101 ALA A O 1
ATOM 765 N N . SER A 1 102 ? 5.695 12.25 9.961 1 95.31 102 SER A N 1
ATOM 766 C CA . SER A 1 102 ? 6.395 11.172 9.266 1 95.31 102 SER A CA 1
ATOM 767 C C . SER A 1 102 ? 6.227 11.297 7.758 1 95.31 102 SER A C 1
ATOM 769 O O . SER A 1 102 ? 6.719 10.453 7.004 1 95.31 102 SER A O 1
ATOM 771 N N . ARG A 1 103 ? 5.586 12.266 7.27 1 96.25 103 ARG A N 1
ATOM 772 C CA . ARG A 1 103 ? 5.504 12.609 5.852 1 96.25 103 ARG A CA 1
ATOM 773 C C . ARG A 1 103 ? 6.273 13.891 5.551 1 96.25 103 ARG A C 1
ATOM 775 O O . ARG A 1 103 ? 5.676 14.898 5.172 1 96.25 103 ARG A O 1
ATOM 782 N N . PRO A 1 104 ? 7.535 13.781 5.605 1 96.31 104 PRO A N 1
ATOM 783 C CA . PRO A 1 104 ? 8.367 14.984 5.523 1 96.31 104 PRO A CA 1
ATOM 784 C C . PRO A 1 104 ? 8.461 15.539 4.105 1 96.31 104 PRO A C 1
ATOM 786 O O . PRO A 1 104 ? 8.961 16.656 3.904 1 96.31 104 PRO A O 1
ATOM 789 N N . LEU A 1 105 ? 7.941 14.875 3.098 1 95.38 105 LEU A N 1
ATOM 790 C CA . LEU A 1 105 ? 8.195 15.266 1.715 1 95.38 105 LEU A CA 1
ATOM 791 C C . LEU A 1 105 ? 7.027 16.062 1.149 1 95.38 105 LEU A C 1
ATOM 793 O O . LEU A 1 105 ? 6.992 16.359 -0.048 1 95.38 105 LEU A O 1
ATOM 797 N N . ILE A 1 106 ? 6.07 16.391 1.967 1 96.19 106 ILE A N 1
ATOM 798 C CA . ILE A 1 106 ? 4.918 17.156 1.496 1 96.19 106 ILE A CA 1
ATOM 799 C C . ILE A 1 106 ? 5.387 18.469 0.867 1 96.19 106 ILE A C 1
ATOM 801 O O . ILE A 1 106 ? 6.242 19.156 1.422 1 96.19 106 ILE A O 1
ATOM 805 N N . SER A 1 107 ? 4.863 18.766 -0.307 1 95.31 107 SER A N 1
ATOM 806 C CA . SER A 1 107 ? 5.266 19.984 -1.003 1 95.31 107 SER A CA 1
ATOM 807 C C . SER A 1 107 ? 4.316 21.125 -0.689 1 95.31 107 SER A C 1
ATOM 809 O O . SER A 1 107 ? 3.141 20.922 -0.391 1 95.31 107 SER A O 1
ATOM 811 N N . LYS A 1 108 ? 4.883 22.375 -0.795 1 96.56 108 LYS A N 1
ATOM 812 C CA . LYS A 1 108 ? 4.066 23.578 -0.678 1 96.56 108 LYS A CA 1
ATOM 813 C C . LYS A 1 108 ? 2.906 23.547 -1.668 1 96.56 108 LYS A C 1
ATOM 815 O O . LYS A 1 108 ? 1.775 23.906 -1.318 1 96.56 108 LYS A O 1
ATOM 820 N N . LYS A 1 109 ? 3.221 23.109 -2.844 1 96.62 109 LYS A N 1
ATOM 821 C CA . LYS A 1 109 ? 2.209 23.047 -3.896 1 96.62 109 LYS A CA 1
ATOM 822 C C . LYS A 1 109 ? 1.06 22.125 -3.508 1 96.62 109 LYS A C 1
ATOM 824 O O . LYS A 1 109 ? -0.11 22.484 -3.67 1 96.62 109 LYS A O 1
ATOM 829 N N . ASP A 1 110 ? 1.366 20.953 -2.996 1 97.25 110 ASP A N 1
ATOM 830 C CA . ASP A 1 110 ? 0.333 20 -2.6 1 97.25 110 ASP A CA 1
ATOM 831 C C . ASP A 1 110 ? -0.479 20.531 -1.421 1 97.25 110 ASP A C 1
ATOM 833 O O . ASP A 1 110 ? -1.699 20.359 -1.374 1 97.25 110 ASP A O 1
ATOM 837 N N . ILE A 1 111 ? 0.164 21.203 -0.44 1 98.38 111 ILE A N 1
ATOM 838 C CA . ILE A 1 111 ? -0.537 21.781 0.696 1 98.38 111 ILE A CA 1
ATOM 839 C C . ILE A 1 111 ? -1.562 22.797 0.199 1 98.38 111 ILE A C 1
ATOM 841 O O . ILE A 1 111 ? -2.719 22.781 0.625 1 98.38 111 ILE A O 1
ATOM 845 N N . LEU A 1 112 ? -1.133 23.609 -0.706 1 98.38 112 LEU A N 1
ATOM 846 C CA . LEU A 1 112 ? -1.994 24.672 -1.225 1 98.38 112 LEU A CA 1
ATOM 847 C C . LEU A 1 112 ? -3.162 24.078 -2.01 1 98.38 112 LEU A C 1
ATOM 849 O O . LEU A 1 112 ? -4.281 24.594 -1.941 1 98.38 112 LEU A O 1
ATOM 853 N N . LEU A 1 113 ? -2.904 23.016 -2.75 1 98 113 LEU A N 1
ATOM 854 C CA . LEU A 1 113 ? -3.975 22.344 -3.482 1 98 113 LEU A CA 1
ATOM 855 C C . LEU A 1 113 ? -5.047 21.828 -2.527 1 98 113 LEU A C 1
ATOM 857 O O . LEU A 1 113 ? -6.242 22.031 -2.771 1 98 113 LEU A O 1
ATOM 861 N N . VAL A 1 114 ? -4.613 21.203 -1.469 1 98.5 114 VAL A N 1
ATOM 862 C CA . VAL A 1 114 ? -5.559 20.656 -0.497 1 98.5 114 VAL A CA 1
ATOM 863 C C . VAL A 1 114 ? -6.289 21.797 0.207 1 98.5 114 VAL A C 1
ATOM 865 O O . VAL A 1 114 ? -7.504 21.734 0.419 1 98.5 114 VAL A O 1
ATOM 868 N N . LEU A 1 115 ? -5.566 22.844 0.573 1 98.75 115 LEU A N 1
ATOM 869 C CA . LEU A 1 115 ? -6.152 24 1.238 1 98.75 115 LEU A CA 1
ATOM 870 C C . LEU A 1 115 ? -7.207 24.656 0.355 1 98.75 115 LEU A C 1
ATOM 872 O O . LEU A 1 115 ? -8.289 25.016 0.83 1 98.75 115 LEU A O 1
ATOM 876 N N . GLU A 1 116 ? -6.848 24.875 -0.893 1 98.5 116 GLU A N 1
ATOM 877 C CA . GLU A 1 116 ? -7.781 25.484 -1.829 1 98.5 116 GLU A CA 1
ATOM 878 C C . GLU A 1 116 ? -9.078 24.688 -1.931 1 98.5 116 GLU A C 1
ATOM 880 O O . GLU A 1 116 ? -10.172 25.266 -1.931 1 98.5 116 GLU A O 1
ATOM 885 N N . LYS A 1 117 ? -8.93 23.422 -2.031 1 98.44 117 LYS A N 1
ATOM 886 C CA . LYS A 1 117 ? -10.117 22.562 -2.098 1 98.44 117 LYS A CA 1
ATOM 887 C C . LYS A 1 117 ? -10.922 22.625 -0.802 1 98.44 117 LYS A C 1
ATOM 889 O O . LYS A 1 117 ? -12.148 22.719 -0.832 1 98.44 117 LYS A O 1
ATOM 894 N N . ALA A 1 118 ? -10.273 22.609 0.298 1 98.38 118 ALA A N 1
ATOM 895 C CA . ALA A 1 118 ? -10.945 22.703 1.591 1 98.38 118 ALA A CA 1
ATOM 896 C C . ALA A 1 118 ? -11.703 24.016 1.718 1 98.38 118 ALA A C 1
ATOM 898 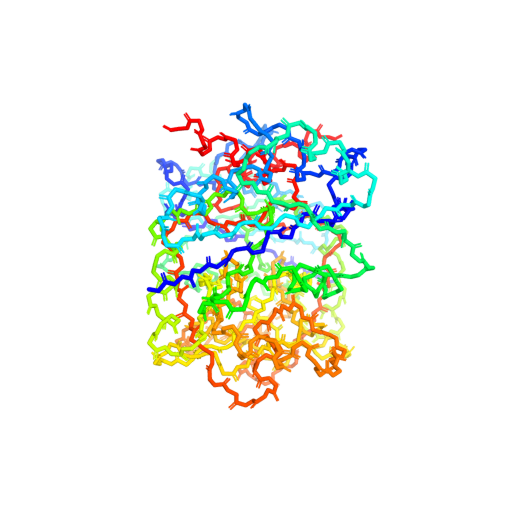O O . ALA A 1 118 ? -12.812 24.062 2.268 1 98.38 118 ALA A O 1
ATOM 899 N N . ALA A 1 119 ? -11.062 25.062 1.258 1 98.19 119 ALA A N 1
ATOM 900 C CA . ALA A 1 119 ? -11.695 26.375 1.311 1 98.19 119 ALA A CA 1
ATOM 901 C C . ALA A 1 119 ? -13.031 26.375 0.574 1 98.19 119 ALA A C 1
ATOM 903 O O . ALA A 1 119 ? -13.977 27.062 0.974 1 98.19 119 ALA A O 1
ATOM 904 N N . LYS A 1 120 ? -13.109 25.562 -0.45 1 97.56 120 LYS A N 1
ATOM 905 C CA . LYS A 1 120 ? -14.32 25.484 -1.256 1 97.56 120 LYS A CA 1
ATOM 906 C C . LYS A 1 120 ? -15.305 24.484 -0.659 1 97.56 120 LYS A C 1
ATOM 908 O O . LYS A 1 120 ? -16.516 24.672 -0.739 1 97.56 120 LYS A O 1
ATOM 913 N N . THR A 1 121 ? -14.797 23.406 0.008 1 97.81 121 THR A N 1
ATOM 914 C CA . THR A 1 121 ? -15.664 22.297 0.365 1 97.81 121 THR A CA 1
ATOM 915 C C . THR A 1 121 ? -15.711 22.109 1.879 1 97.81 121 THR A C 1
ATOM 917 O O . THR A 1 121 ? -16.422 21.234 2.381 1 97.81 121 THR A O 1
ATOM 920 N N . LYS A 1 122 ? -14.977 22.828 2.648 1 97.5 122 LYS A N 1
ATOM 921 C CA . LYS A 1 122 ? -14.906 22.828 4.105 1 97.5 122 LYS A CA 1
ATOM 922 C C . LYS A 1 122 ? -13.922 21.766 4.609 1 97.5 122 LYS A C 1
ATOM 924 O O . LYS A 1 122 ? -13.438 21.859 5.738 1 97.5 122 LYS A O 1
ATOM 929 N N . VAL A 1 123 ? -13.766 20.766 3.859 1 98.31 123 VAL A N 1
ATOM 930 C CA . VAL A 1 123 ? -12.836 19.703 4.242 1 98.31 123 VAL A CA 1
ATOM 931 C C . VAL A 1 123 ? -12.25 19.062 2.988 1 98.31 123 VAL A C 1
ATOM 933 O O . VAL A 1 123 ? -12.961 18.828 2.01 1 98.31 123 VAL A O 1
ATOM 936 N N . ALA A 1 124 ? -10.953 18.797 3.01 1 98.62 124 ALA A N 1
ATOM 937 C CA . ALA A 1 124 ? -10.258 18.109 1.928 1 98.62 124 ALA A CA 1
ATOM 938 C C . ALA A 1 124 ? -9.109 17.25 2.467 1 98.62 124 ALA A C 1
ATOM 940 O O . ALA A 1 124 ? -8.414 17.672 3.395 1 98.62 124 ALA A O 1
ATOM 941 N N . VAL A 1 125 ? -8.914 16.109 1.845 1 98.38 125 VAL A N 1
ATOM 942 C CA . VAL A 1 125 ? -7.922 15.141 2.287 1 98.38 125 VAL A CA 1
ATOM 943 C C . VAL A 1 125 ? -6.941 14.844 1.153 1 98.38 125 VAL A C 1
ATOM 945 O O . VAL A 1 125 ? -7.352 14.57 0.024 1 98.38 125 VAL A O 1
ATOM 948 N N . ALA A 1 126 ? -5.676 14.953 1.483 1 98.38 126 ALA A N 1
ATOM 949 C CA . ALA A 1 126 ? -4.668 14.469 0.542 1 98.38 126 ALA A CA 1
ATOM 950 C C . ALA A 1 126 ? -4.758 12.953 0.376 1 98.38 126 ALA A C 1
ATOM 952 O O . ALA A 1 126 ? -4.879 12.227 1.361 1 98.38 126 ALA A O 1
ATOM 953 N N . VAL A 1 127 ? -4.703 12.516 -0.865 1 97.56 127 VAL A N 1
ATOM 954 C CA . VAL A 1 127 ? -4.777 11.078 -1.134 1 97.56 127 VAL A CA 1
ATOM 955 C C . VAL A 1 127 ? -3.828 10.719 -2.275 1 97.56 127 VAL A C 1
ATOM 957 O O . VAL A 1 127 ? -3.291 11.602 -2.947 1 97.56 127 VAL A O 1
ATOM 960 N N . GLU A 1 128 ? -3.605 9.438 -2.424 1 95 128 GLU A N 1
ATOM 961 C CA . GLU A 1 128 ? -2.947 8.891 -3.605 1 95 128 GLU A CA 1
ATOM 962 C C . GLU A 1 128 ? -3.705 7.684 -4.148 1 95 128 GLU A C 1
ATOM 964 O O . GLU A 1 128 ? -4.383 6.98 -3.398 1 95 128 GLU A O 1
ATOM 969 N N . LYS A 1 129 ? -3.613 7.445 -5.457 1 92.06 129 LYS A N 1
ATOM 970 C CA . LYS A 1 129 ? -4.234 6.266 -6.055 1 92.06 129 LYS A CA 1
ATOM 971 C C . LYS A 1 129 ? -3.689 4.984 -5.43 1 92.06 129 LYS A C 1
ATOM 973 O O . LYS A 1 129 ? -2.488 4.867 -5.184 1 92.06 129 LYS A O 1
ATOM 978 N N . ALA A 1 130 ? -4.609 4.07 -5.133 1 90.06 130 ALA A N 1
ATOM 979 C CA . ALA A 1 130 ? -4.168 2.77 -4.641 1 90.06 130 ALA A CA 1
ATOM 980 C C . ALA A 1 130 ? -3.326 2.043 -5.684 1 90.06 130 ALA A C 1
ATOM 982 O O . ALA A 1 130 ? -3.668 2.035 -6.871 1 90.06 130 ALA A O 1
ATOM 983 N N . LYS A 1 131 ? -2.283 1.448 -5.242 1 84.19 131 LYS A N 1
ATOM 984 C CA . LYS A 1 131 ? -1.393 0.765 -6.176 1 84.19 131 LYS A CA 1
ATOM 985 C C . LYS A 1 131 ? -1.587 -0.748 -6.113 1 84.19 131 LYS A C 1
ATOM 987 O O . LYS A 1 131 ? -1.424 -1.441 -7.117 1 84.19 131 LYS A O 1
ATOM 992 N N . ASP A 1 132 ? -1.975 -1.216 -5.012 1 87.94 132 ASP A N 1
ATOM 993 C CA . ASP A 1 132 ? -2.133 -2.652 -4.809 1 87.94 132 ASP A CA 1
ATOM 994 C C . ASP A 1 132 ? -3.545 -3.105 -5.168 1 87.94 132 ASP A C 1
ATOM 996 O O . ASP A 1 132 ? -4.48 -2.305 -5.156 1 87.94 132 ASP A O 1
ATOM 1000 N N . THR A 1 133 ? -3.631 -4.387 -5.637 1 91.69 133 THR A N 1
ATOM 1001 C CA . THR A 1 133 ? -4.949 -5.008 -5.715 1 91.69 133 THR A CA 1
ATOM 1002 C C . THR A 1 133 ? -5.488 -5.305 -4.32 1 91.69 133 THR A C 1
ATOM 1004 O O . THR A 1 133 ? -4.871 -6.043 -3.551 1 91.69 133 THR A O 1
ATOM 1007 N N . VAL A 1 134 ? -6.605 -4.656 -4.035 1 95.06 134 VAL A N 1
ATOM 1008 C CA . VAL A 1 134 ? -7.168 -4.773 -2.691 1 95.06 134 VAL A CA 1
ATOM 1009 C C . VAL A 1 134 ? -8.344 -5.754 -2.707 1 95.06 134 VAL A C 1
ATOM 1011 O O . VAL A 1 134 ? -9.211 -5.676 -3.578 1 95.06 134 VAL A O 1
ATOM 1014 N N . LYS A 1 135 ? -8.328 -6.695 -1.755 1 96 135 LYS A N 1
ATOM 1015 C CA . LYS A 1 135 ? -9.375 -7.699 -1.594 1 96 135 LYS A CA 1
ATOM 1016 C C . LYS A 1 135 ? -10.109 -7.523 -0.266 1 96 135 LYS A C 1
ATOM 1018 O O . LYS A 1 135 ? -9.484 -7.215 0.754 1 96 135 LYS A O 1
ATOM 1023 N N . LEU A 1 136 ? -11.445 -7.664 -0.314 1 95.5 136 LEU A N 1
ATOM 1024 C CA . LEU A 1 136 ? -12.219 -7.852 0.905 1 95.5 136 LEU A CA 1
ATOM 1025 C C . LEU A 1 136 ? -12.211 -9.312 1.339 1 95.5 136 LEU A C 1
ATOM 1027 O O . LEU A 1 136 ? -12.555 -10.203 0.554 1 95.5 136 LEU A O 1
ATOM 1031 N N . VAL A 1 137 ? -11.82 -9.547 2.547 1 96.44 137 VAL A N 1
ATOM 1032 C CA . VAL A 1 137 ? -11.703 -10.922 3.018 1 96.44 137 VAL A CA 1
ATOM 1033 C C . VAL A 1 137 ? -12.625 -11.148 4.215 1 96.44 137 VAL A C 1
ATOM 1035 O O . VAL A 1 137 ? -12.656 -10.328 5.137 1 96.44 137 VAL A O 1
ATOM 1038 N N . SER A 1 138 ? -13.359 -12.211 4.215 1 95.19 138 SER A N 1
ATOM 1039 C CA . SER A 1 138 ? -14.289 -12.547 5.293 1 95.19 138 SER A CA 1
ATOM 1040 C C . SER A 1 138 ? -13.547 -13.055 6.523 1 95.19 138 SER A C 1
ATOM 1042 O O . SER A 1 138 ? -12.352 -13.344 6.457 1 95.19 138 SER A O 1
ATOM 1044 N N . ALA A 1 139 ? -14.234 -13.094 7.645 1 92.88 139 ALA A N 1
ATOM 1045 C CA . ALA A 1 139 ? -13.664 -13.547 8.914 1 92.88 139 ALA A CA 1
ATOM 1046 C C . ALA A 1 139 ? -13.141 -14.977 8.797 1 92.88 139 ALA A C 1
ATOM 1048 O O . ALA A 1 139 ? -12.172 -15.352 9.469 1 92.88 139 ALA A O 1
ATOM 1049 N N . ASP A 1 140 ? -13.719 -15.719 7.91 1 93.5 140 ASP A N 1
ATOM 1050 C CA . ASP A 1 140 ? -13.328 -17.109 7.781 1 93.5 140 ASP A CA 1
ATOM 1051 C C . ASP A 1 140 ? -12.211 -17.281 6.754 1 93.5 140 ASP A C 1
ATOM 1053 O O . ASP A 1 140 ? -11.844 -18.406 6.402 1 93.5 140 ASP A O 1
ATOM 1057 N N . GLY A 1 141 ? -11.742 -16.219 6.168 1 94.94 141 GLY A N 1
ATOM 1058 C CA . GLY A 1 141 ? -10.508 -16.266 5.391 1 94.94 141 GLY A CA 1
ATOM 1059 C C . GLY A 1 141 ? -10.758 -16.406 3.898 1 94.94 141 GLY A C 1
ATOM 1060 O O . GLY A 1 141 ? -9.883 -16.875 3.162 1 94.94 141 GLY A O 1
ATOM 1061 N N . TYR A 1 142 ? -11.961 -16.062 3.457 1 95.94 142 TYR A N 1
ATOM 1062 C CA . TYR A 1 142 ? -12.258 -16.141 2.031 1 95.94 142 TYR A CA 1
ATOM 1063 C C . TYR A 1 142 ? -12.375 -14.758 1.42 1 95.94 142 TYR A C 1
ATOM 1065 O O . TYR A 1 142 ? -12.891 -13.828 2.059 1 95.94 142 TYR A O 1
ATOM 1073 N N . ILE A 1 143 ? -11.883 -14.633 0.189 1 95.25 143 ILE A N 1
ATOM 1074 C CA . ILE A 1 143 ? -12.008 -13.375 -0.543 1 95.25 143 ILE A CA 1
ATOM 1075 C C . ILE A 1 143 ? -13.469 -13.172 -0.952 1 95.25 143 ILE A C 1
ATOM 1077 O O . ILE A 1 143 ? -14.039 -13.992 -1.666 1 95.25 143 ILE A O 1
ATOM 1081 N N . LEU A 1 144 ? -14.039 -12.109 -0.454 1 93.44 144 LEU A N 1
ATOM 1082 C CA . LEU A 1 144 ? -15.422 -11.773 -0.785 1 93.44 144 LEU A CA 1
ATOM 1083 C C . LEU A 1 144 ? -15.5 -11.094 -2.15 1 93.44 144 LEU A C 1
ATOM 1085 O O . LEU A 1 144 ? -16.406 -11.391 -2.939 1 93.44 144 LEU A O 1
ATOM 1089 N N . LYS A 1 145 ? -14.617 -10.219 -2.383 1 91.75 145 LYS A N 1
ATOM 1090 C CA . LYS A 1 145 ? -14.547 -9.547 -3.676 1 91.75 145 LYS A CA 1
ATOM 1091 C C . LYS A 1 145 ? -13.234 -8.781 -3.828 1 91.75 145 LYS A C 1
ATOM 1093 O O . LYS A 1 145 ? -12.594 -8.43 -2.832 1 91.75 145 LYS A O 1
ATOM 1098 N N . THR A 1 146 ? -12.898 -8.633 -5.059 1 93.38 146 THR A N 1
ATOM 1099 C CA . THR A 1 146 ? -11.836 -7.695 -5.406 1 93.38 146 THR A CA 1
ATOM 1100 C C . THR A 1 146 ? -12.406 -6.297 -5.617 1 93.38 146 THR A C 1
ATOM 1102 O O . THR A 1 146 ? -13.383 -6.121 -6.344 1 93.38 146 THR A O 1
ATOM 1105 N N . LEU A 1 147 ? -11.773 -5.355 -4.945 1 92.81 147 LEU A N 1
ATOM 1106 C CA . LEU A 1 147 ? -12.297 -3.996 -5.039 1 92.81 147 LEU A CA 1
ATOM 1107 C C . LEU A 1 147 ? -11.758 -3.297 -6.285 1 92.81 147 LEU A C 1
ATOM 1109 O O . LEU A 1 147 ? -10.625 -3.539 -6.699 1 92.81 147 LEU A O 1
ATOM 1113 N N . ASP A 1 148 ? -12.609 -2.457 -6.84 1 91.62 148 ASP A N 1
ATOM 1114 C CA . ASP A 1 148 ? -12.227 -1.689 -8.016 1 91.62 148 ASP A CA 1
ATOM 1115 C C . ASP A 1 148 ? -11.164 -0.651 -7.676 1 91.62 148 ASP A C 1
ATOM 1117 O O . ASP A 1 148 ? -11.453 0.36 -7.035 1 91.62 148 ASP A O 1
ATOM 1121 N N . ARG A 1 149 ? -10.016 -0.869 -8.133 1 90.56 149 ARG A N 1
ATOM 1122 C CA . ARG A 1 149 ? -8.859 -0.05 -7.777 1 90.56 149 ARG A CA 1
ATOM 1123 C C . ARG A 1 149 ? -9.023 1.376 -8.289 1 90.56 149 ARG A C 1
ATOM 1125 O O . ARG A 1 149 ? -8.398 2.303 -7.77 1 90.56 149 ARG A O 1
ATOM 1132 N N . THR A 1 150 ? -9.812 1.562 -9.359 1 90.81 150 THR A N 1
ATOM 1133 C CA . THR A 1 150 ? -9.938 2.867 -10 1 90.81 150 THR A CA 1
ATOM 1134 C C . THR A 1 150 ? -10.625 3.863 -9.07 1 90.81 150 THR A C 1
ATOM 1136 O O . THR A 1 150 ? -10.523 5.078 -9.266 1 90.81 150 THR A O 1
ATOM 1139 N N . ILE A 1 151 ? -11.281 3.381 -8.031 1 94.31 151 ILE A N 1
ATOM 1140 C CA . ILE A 1 151 ? -12 4.289 -7.137 1 94.31 151 ILE A CA 1
ATOM 1141 C C . ILE A 1 151 ? -11.414 4.199 -5.73 1 94.31 151 ILE A C 1
ATOM 1143 O O . ILE A 1 151 ? -12.008 4.699 -4.773 1 94.31 151 ILE A O 1
ATOM 1147 N N . LEU A 1 152 ? -10.375 3.496 -5.555 1 95.62 152 LEU A N 1
ATOM 1148 C CA . LEU A 1 152 ? -9.703 3.373 -4.266 1 95.62 152 LEU A CA 1
ATOM 1149 C C . LEU A 1 152 ? -8.562 4.383 -4.148 1 95.62 152 LEU A C 1
ATOM 1151 O O . LEU A 1 152 ? -7.816 4.59 -5.105 1 95.62 152 LEU A O 1
ATOM 1155 N N . ARG A 1 153 ? -8.516 5.023 -3.025 1 96.88 153 ARG A N 1
ATOM 1156 C CA . ARG A 1 153 ? -7.422 5.941 -2.713 1 96.88 153 ARG A CA 1
ATOM 1157 C C . ARG A 1 153 ? -6.844 5.652 -1.331 1 96.88 153 ARG A C 1
ATOM 1159 O O . ARG A 1 153 ? -7.574 5.289 -0.409 1 96.88 153 ARG A O 1
ATOM 1166 N N . ASN A 1 154 ? -5.582 5.746 -1.24 1 95.31 154 ASN A N 1
ATOM 1167 C CA . ASN A 1 154 ? -4.934 5.723 0.067 1 95.31 154 ASN A CA 1
ATOM 1168 C C . ASN A 1 154 ? -4.91 7.109 0.705 1 95.31 154 ASN A C 1
ATOM 1170 O O . ASN A 1 154 ? -4.453 8.07 0.087 1 95.31 154 ASN A O 1
ATOM 1174 N N . ALA A 1 155 ? -5.367 7.16 1.908 1 96.5 155 ALA A N 1
ATOM 1175 C CA . ALA A 1 155 ? -5.379 8.445 2.611 1 96.5 155 ALA A CA 1
ATOM 1176 C C . ALA A 1 155 ? -3.961 8.883 2.969 1 96.5 155 ALA A C 1
ATOM 1178 O O . ALA A 1 155 ? -3.129 8.055 3.363 1 96.5 155 ALA A O 1
ATOM 1179 N N . GLN A 1 156 ? -3.746 10.062 2.783 1 96.75 156 GLN A N 1
ATOM 1180 C CA . GLN A 1 156 ? -2.523 10.719 3.232 1 96.75 156 GLN A CA 1
ATOM 1181 C C . GLN A 1 156 ? -2.84 11.93 4.102 1 96.75 156 GLN A C 1
ATOM 1183 O O . GLN A 1 156 ? -3.963 12.078 4.59 1 96.75 156 GLN A O 1
ATOM 1188 N N . THR A 1 157 ? -1.844 12.625 4.48 1 97.88 157 THR A N 1
ATOM 1189 C CA . THR A 1 157 ? -1.95 13.945 5.09 1 97.88 157 THR A CA 1
ATOM 1190 C C . THR A 1 157 ? -1.138 14.969 4.305 1 97.88 157 THR A C 1
ATOM 1192 O O . THR A 1 157 ? -0.179 14.617 3.617 1 97.88 157 THR A O 1
ATOM 1195 N N . PRO A 1 158 ? -1.619 16.172 4.309 1 98.44 158 PRO A N 1
ATOM 1196 C CA . PRO A 1 158 ? -2.514 16.828 5.27 1 98.44 158 PRO A CA 1
ATOM 1197 C C . PRO A 1 158 ? -3.988 16.531 4.988 1 98.44 158 PRO A C 1
ATOM 1199 O O . PRO A 1 158 ? -4.348 16.188 3.861 1 98.44 158 PRO A O 1
ATOM 1202 N N . GLN A 1 159 ? -4.66 16.562 5.996 1 98.75 159 GLN A N 1
ATOM 1203 C CA . GLN A 1 159 ? -6.113 16.688 5.969 1 98.75 159 GLN A CA 1
ATOM 1204 C C . GLN A 1 159 ? -6.555 18.047 6.523 1 98.75 159 GLN A C 1
ATOM 1206 O O . GLN A 1 159 ? -6.207 18.406 7.648 1 98.75 159 GLN A O 1
ATOM 1211 N N . ILE A 1 160 ? -7.262 18.75 5.738 1 98.81 160 ILE A N 1
ATOM 1212 C CA . ILE A 1 160 ? -7.539 20.125 6.098 1 98.81 160 ILE A CA 1
ATOM 1213 C C . ILE A 1 160 ? -9.039 20.312 6.297 1 98.81 160 ILE A C 1
ATOM 1215 O O . ILE A 1 160 ? -9.844 19.875 5.473 1 98.81 160 ILE A O 1
ATOM 1219 N N . PHE A 1 161 ? -9.344 21.031 7.383 1 98.62 161 PHE A N 1
ATOM 1220 C CA . PHE A 1 161 ? -10.727 21.156 7.832 1 98.62 161 PHE A CA 1
ATOM 1221 C C . PHE A 1 161 ? -11.047 22.609 8.18 1 98.62 161 PHE A C 1
ATOM 1223 O O . PHE A 1 161 ? -10.211 23.312 8.758 1 98.62 161 PHE A O 1
ATOM 1230 N N . LYS A 1 162 ? -12.273 23 7.828 1 98.44 162 LYS A N 1
ATOM 1231 C CA . LYS A 1 162 ? -12.781 24.156 8.555 1 98.44 162 LYS A CA 1
ATOM 1232 C C . LYS A 1 162 ? -12.688 23.953 10.062 1 98.44 162 LYS A C 1
ATOM 1234 O O . LYS A 1 162 ? -13.039 22.875 10.57 1 98.44 162 LYS A O 1
ATOM 1239 N N . THR A 1 163 ? -12.242 24.984 10.727 1 98.25 163 THR A N 1
ATOM 1240 C CA . THR A 1 163 ? -11.914 24.859 12.141 1 98.25 163 THR A CA 1
ATOM 1241 C C . THR A 1 163 ? -13.125 24.359 12.93 1 98.25 163 THR A C 1
ATOM 1243 O O . THR A 1 163 ? -13.023 23.406 13.695 1 98.25 163 THR A O 1
ATOM 1246 N N . GLU A 1 164 ? -14.227 24.938 12.719 1 96.56 164 GLU A N 1
ATOM 1247 C CA . GLU A 1 164 ? -15.438 24.578 13.453 1 96.56 164 GLU A CA 1
ATOM 1248 C C . GLU A 1 164 ? -15.828 23.125 13.203 1 96.56 164 GLU A C 1
ATOM 1250 O O . GLU A 1 164 ? -16.297 22.438 14.109 1 96.56 164 GLU A O 1
ATOM 1255 N N . LEU A 1 165 ? -15.656 22.703 12 1 96.25 165 LEU A N 1
ATOM 1256 C CA . LEU A 1 165 ? -16 21.344 11.625 1 96.25 165 LEU A CA 1
ATOM 1257 C C . LEU A 1 165 ? -15.117 20.344 12.352 1 96.25 165 LEU A C 1
ATOM 1259 O O . LEU A 1 165 ? -15.609 19.344 12.883 1 96.25 165 LEU A O 1
ATOM 1263 N N . LEU A 1 166 ? -13.805 20.531 12.352 1 96.88 166 LEU A N 1
ATOM 1264 C CA . LEU A 1 166 ? -12.891 19.625 13.023 1 96.88 166 LEU A CA 1
ATOM 1265 C C . LEU A 1 166 ? -13.156 19.594 14.523 1 96.88 166 LEU A C 1
ATOM 1267 O O . LEU A 1 166 ? -13.188 18.516 15.133 1 96.88 166 LEU A O 1
ATOM 1271 N N . LYS A 1 167 ? -13.367 20.75 15.109 1 95.75 167 LYS A N 1
ATOM 1272 C CA . LYS A 1 167 ? -13.656 20.828 16.531 1 95.75 167 LYS A CA 1
ATOM 1273 C C . LYS A 1 167 ? -14.938 20.062 16.875 1 95.75 167 LYS A C 1
ATOM 1275 O O . LYS A 1 167 ? -14.984 19.344 17.875 1 95.75 167 LYS A O 1
ATOM 1280 N N . ARG A 1 168 ? -15.914 20.25 16.062 1 94 168 ARG A N 1
ATOM 1281 C CA . ARG A 1 168 ? -17.156 19.516 16.25 1 94 168 ARG A CA 1
ATOM 1282 C C . ARG A 1 168 ? -16.922 18.016 16.156 1 94 168 ARG A C 1
ATOM 1284 O O . ARG A 1 168 ? -17.453 17.25 16.969 1 94 168 ARG A O 1
ATOM 1291 N N . ALA A 1 169 ? -16.172 17.594 15.18 1 93.88 169 ALA A N 1
ATOM 1292 C CA . ALA A 1 169 ? -15.883 16.172 15.008 1 93.88 169 ALA A CA 1
ATOM 1293 C C . ALA A 1 169 ? -15.172 15.609 16.234 1 93.88 169 ALA A C 1
ATOM 1295 O O . ALA A 1 169 ? -15.477 14.5 16.672 1 93.88 169 ALA A O 1
ATOM 1296 N N . TYR A 1 170 ? -14.25 16.328 16.781 1 94.25 170 TYR A N 1
ATOM 1297 C CA . TYR A 1 170 ? -13.43 15.859 17.906 1 94.25 170 TYR A CA 1
ATOM 1298 C C . TYR A 1 170 ? -14.195 15.969 19.219 1 94.25 170 TYR A C 1
ATOM 1300 O O . TYR A 1 170 ? -13.75 15.453 20.25 1 94.25 170 TYR A O 1
ATOM 1308 N N . SER A 1 171 ? -15.219 16.656 19.234 1 91 171 SER A N 1
ATOM 1309 C CA . SER A 1 171 ? -16.031 16.766 20.438 1 91 171 SER A CA 1
ATOM 1310 C C . SER A 1 171 ? -16.922 15.531 20.625 1 91 171 SER A C 1
ATOM 1312 O O . SER A 1 171 ? -17.453 15.305 21.719 1 91 171 SER A O 1
ATOM 1314 N N . ARG A 1 172 ? -16.984 14.766 19.594 1 84.06 172 ARG A N 1
ATOM 1315 C CA . ARG A 1 172 ? -17.812 13.562 19.656 1 84.06 172 ARG A CA 1
ATOM 1316 C C . ARG A 1 172 ? -16.984 12.344 20.047 1 84.06 172 ARG A C 1
ATOM 1318 O O . ARG A 1 172 ? -15.75 12.391 20.016 1 84.06 172 ARG A O 1
ATOM 1325 N N . LYS A 1 173 ? -17.734 11.352 20.469 1 75.69 173 LYS A N 1
ATOM 1326 C CA . LYS A 1 173 ? -17.047 10.117 20.844 1 75.69 173 LYS A CA 1
ATOM 1327 C C . LYS A 1 173 ? -16.422 9.453 19.625 1 75.69 173 LYS A C 1
ATOM 1329 O O . LYS A 1 173 ? -17.016 9.422 18.547 1 75.69 173 LYS A O 1
ATOM 1334 N N . MET A 1 174 ? -15.242 9.062 19.875 1 74.81 174 MET A N 1
ATOM 1335 C CA . MET A 1 174 ? -14.523 8.383 18.797 1 74.81 174 MET A CA 1
ATOM 1336 C C . MET A 1 174 ? -15.055 6.961 18.609 1 74.81 174 MET A C 1
ATOM 1338 O O . MET A 1 174 ? -15.281 6.242 19.578 1 74.81 174 MET A O 1
ATOM 1342 N N . SER A 1 175 ? -15.367 6.742 17.391 1 70.44 175 SER A N 1
ATOM 1343 C CA . SER A 1 175 ? -15.766 5.371 17.094 1 70.44 175 SER A CA 1
ATOM 1344 C C . SER A 1 175 ? -14.555 4.449 17 1 70.44 175 SER A C 1
ATOM 1346 O O . SER A 1 175 ? -13.461 4.887 16.672 1 70.44 175 SER A O 1
ATOM 1348 N N . ALA A 1 176 ? -14.789 3.227 17.391 1 70.06 176 ALA A N 1
ATOM 1349 C CA . ALA A 1 176 ? -13.75 2.211 17.266 1 70.06 176 ALA A CA 1
ATOM 1350 C C . ALA A 1 176 ? -13.242 2.111 15.82 1 70.06 176 ALA A C 1
ATOM 1352 O O . ALA A 1 176 ? -14.031 2.178 14.875 1 70.06 176 ALA A O 1
ATOM 1353 N N . GLY A 1 177 ? -11.945 2.041 15.68 1 70.19 177 GLY A N 1
ATOM 1354 C CA . GLY A 1 177 ? -11.383 1.775 14.367 1 70.19 177 GLY A CA 1
ATOM 1355 C C . GLY A 1 177 ? -11.039 3.037 13.602 1 70.19 177 GLY A C 1
ATOM 1356 O O . GLY A 1 177 ? -10.719 2.98 12.406 1 70.19 177 GLY A O 1
ATOM 1357 N N . THR A 1 178 ? -11.227 4.168 14.188 1 77.06 178 THR A N 1
ATOM 1358 C CA . THR A 1 178 ? -10.898 5.418 13.5 1 77.06 178 THR A CA 1
ATOM 1359 C C . THR A 1 178 ? -9.406 5.492 13.195 1 77.06 178 THR A C 1
ATOM 1361 O O . THR A 1 178 ? -8.578 5.324 14.094 1 77.06 178 THR A O 1
ATOM 1364 N N . THR A 1 179 ? -9.094 5.664 11.828 1 76.69 179 THR A N 1
ATOM 1365 C CA . THR A 1 179 ? -7.688 5.594 11.445 1 76.69 179 THR A CA 1
ATOM 1366 C C . THR A 1 179 ? -7.18 6.961 10.992 1 76.69 179 THR A C 1
ATOM 1368 O O . THR A 1 179 ? -5.973 7.176 10.891 1 76.69 179 THR A O 1
ATOM 1371 N N . ASP A 1 180 ? -8.156 7.773 10.688 1 86.94 180 ASP A N 1
ATOM 1372 C CA . ASP A 1 180 ? -7.707 9.125 10.359 1 86.94 180 ASP A CA 1
ATOM 1373 C C . ASP A 1 180 ? -8.773 10.156 10.719 1 86.94 180 ASP A C 1
ATOM 1375 O O . ASP A 1 180 ? -9.883 9.797 11.109 1 86.94 180 ASP A O 1
ATOM 1379 N N . ASP A 1 181 ? -8.414 11.398 10.602 1 91.94 181 ASP A N 1
ATOM 1380 C CA . ASP A 1 181 ? -9.258 12.484 11.086 1 91.94 181 ASP A CA 1
ATOM 1381 C C . ASP A 1 181 ? -10.5 12.648 10.211 1 91.94 181 ASP A C 1
ATOM 1383 O O . ASP A 1 181 ? -11.578 12.977 10.711 1 91.94 181 ASP A O 1
ATOM 1387 N N . SER A 1 182 ? -10.305 12.461 8.93 1 92.5 182 SER A N 1
ATOM 1388 C CA . SER A 1 182 ? -11.422 12.672 8.016 1 92.5 182 SER A CA 1
ATOM 1389 C C . SER A 1 182 ? -12.555 11.695 8.289 1 92.5 182 SER A C 1
ATOM 1391 O O . SER A 1 182 ? -13.719 11.984 7.98 1 92.5 182 SER A O 1
ATOM 1393 N N . GLN A 1 183 ? -12.227 10.523 8.805 1 91.25 183 GLN A N 1
ATOM 1394 C CA . GLN A 1 183 ? -13.25 9.547 9.141 1 91.25 183 GLN A CA 1
ATOM 1395 C C . GLN A 1 183 ? -14.219 10.094 10.18 1 91.25 183 GLN A C 1
ATOM 1397 O O . GLN A 1 183 ? -15.406 9.766 10.172 1 91.25 183 GLN A O 1
ATOM 1402 N N . LEU A 1 184 ? -13.695 10.914 11.109 1 90.5 184 LEU A N 1
ATOM 1403 C CA . LEU A 1 184 ? -14.547 11.547 12.109 1 90.5 184 LEU A CA 1
ATOM 1404 C C . LEU A 1 184 ? -15.578 12.461 11.453 1 90.5 184 LEU A C 1
ATOM 1406 O O . LEU A 1 184 ? -16.734 12.516 11.883 1 90.5 184 LEU A O 1
ATOM 1410 N N . VAL A 1 185 ? -15.125 13.141 10.438 1 91.69 185 VAL A N 1
ATOM 1411 C CA . VAL A 1 185 ? -16 14.07 9.727 1 91.69 185 VAL A CA 1
ATOM 1412 C C . VAL A 1 185 ? -16.984 13.297 8.859 1 91.69 185 VAL A C 1
ATOM 1414 O O . VAL A 1 185 ? -18.156 13.68 8.75 1 91.69 185 VAL A O 1
ATOM 1417 N N . GLU A 1 186 ? -16.484 12.242 8.234 1 91.06 186 GLU A N 1
ATOM 1418 C CA . GLU A 1 186 ? -17.391 11.367 7.48 1 91.06 186 GLU A CA 1
ATOM 1419 C C . GLU A 1 186 ? -18.562 10.898 8.344 1 91.06 186 GLU A C 1
ATOM 1421 O O . GLU A 1 186 ? -19.688 10.828 7.867 1 91.06 186 GLU A O 1
ATOM 1426 N N . ASN A 1 187 ? -18.312 10.617 9.562 1 87 187 ASN A N 1
ATOM 1427 C CA . ASN A 1 187 ? -19.312 10.109 10.5 1 87 187 ASN A CA 1
ATOM 1428 C C . ASN A 1 187 ? -20.375 11.156 10.805 1 87 187 ASN A C 1
ATOM 1430 O O . ASN A 1 187 ? -21.453 10.828 11.297 1 87 187 ASN A O 1
ATOM 1434 N N . LEU A 1 188 ? -20.078 12.391 10.547 1 88 188 LEU A N 1
ATOM 1435 C CA . LEU A 1 188 ? -21.031 13.484 10.703 1 88 188 LEU A CA 1
ATOM 1436 C C . LEU A 1 188 ? -21.859 13.656 9.438 1 88 188 LEU A C 1
ATOM 1438 O O . LEU A 1 188 ? -22.656 14.594 9.336 1 88 188 LEU A O 1
ATOM 1442 N N . LYS A 1 189 ? -21.656 12.812 8.438 1 89.88 189 LYS A N 1
ATOM 1443 C CA . LYS A 1 189 ? -22.375 12.828 7.164 1 89.88 189 LYS A CA 1
ATOM 1444 C C . LYS A 1 189 ? -22.031 14.07 6.352 1 89.88 189 LYS A C 1
ATOM 1446 O O . LYS A 1 189 ? -22.875 14.633 5.668 1 89.88 189 LYS A O 1
ATOM 1451 N N . ILE A 1 190 ? -20.906 14.594 6.645 1 91.69 190 ILE A N 1
ATOM 1452 C CA . ILE A 1 190 ? -20.375 15.688 5.848 1 91.69 190 ILE A CA 1
ATOM 1453 C C . ILE A 1 190 ? -19.5 15.141 4.727 1 91.69 190 ILE A C 1
ATOM 1455 O O . ILE A 1 190 ? -18.688 14.242 4.949 1 91.69 190 ILE A O 1
ATOM 1459 N N . LYS A 1 191 ? -19.688 15.68 3.539 1 94.5 191 LYS A N 1
ATOM 1460 C CA . LYS A 1 191 ? -18.906 15.242 2.387 1 94.5 191 LYS A CA 1
ATOM 1461 C C . LYS A 1 191 ? -17.453 15.672 2.516 1 94.5 191 LYS A C 1
ATOM 1463 O O . LYS A 1 191 ? -17.156 16.828 2.801 1 94.5 191 LYS A O 1
ATOM 1468 N N . VAL A 1 192 ? -16.609 14.742 2.316 1 97.38 192 VAL A N 1
ATOM 1469 C CA . VAL A 1 192 ? -15.172 15 2.398 1 97.38 192 VAL A CA 1
ATOM 1470 C C . VAL A 1 192 ? -14.555 14.93 1.005 1 97.38 192 VAL A C 1
ATOM 1472 O O . VAL A 1 192 ? -14.695 13.922 0.308 1 97.38 192 VAL A O 1
ATOM 1475 N N . SER A 1 193 ? -13.891 15.969 0.591 1 98.25 193 SER A N 1
ATOM 1476 C CA . SER A 1 193 ? -13.242 15.984 -0.719 1 98.25 193 SER A CA 1
ATOM 1477 C C . SER A 1 193 ? -11.875 15.328 -0.67 1 98.25 193 SER A C 1
ATOM 1479 O O . SER A 1 193 ? -11.188 15.391 0.351 1 98.25 193 SER A O 1
ATOM 1481 N N . ALA A 1 194 ? -11.508 14.703 -1.762 1 98.06 194 ALA A N 1
ATOM 1482 C CA . ALA A 1 194 ? -10.195 14.086 -1.923 1 98.06 194 ALA A CA 1
ATOM 1483 C C . ALA A 1 194 ? -9.359 14.836 -2.953 1 98.06 194 ALA A C 1
ATOM 1485 O O . ALA A 1 194 ? -9.867 15.234 -4.004 1 98.06 194 ALA A O 1
ATOM 1486 N N . VAL A 1 195 ? -8.141 15.039 -2.572 1 97.94 195 VAL A N 1
ATOM 1487 C CA . VAL A 1 195 ? -7.215 15.703 -3.48 1 97.94 195 VAL A CA 1
ATOM 1488 C C . VAL A 1 195 ? -5.969 14.844 -3.672 1 97.94 195 VAL A C 1
ATOM 1490 O O . VAL A 1 195 ? -5.238 14.578 -2.715 1 97.94 195 VAL A O 1
ATOM 1493 N N . GLU A 1 196 ? -5.684 14.383 -4.906 1 96.25 196 GLU A N 1
ATOM 1494 C CA . GLU A 1 196 ? -4.492 13.586 -5.176 1 96.25 196 GLU A CA 1
ATOM 1495 C C . GLU A 1 196 ? -3.229 14.438 -5.117 1 96.25 196 GLU A C 1
ATOM 1497 O O . GLU A 1 196 ? -3.162 15.5 -5.742 1 96.25 196 GLU A O 1
ATOM 1502 N N . THR A 1 197 ? -2.287 13.961 -4.293 1 92.75 197 THR A N 1
ATOM 1503 C CA . THR A 1 197 ? -1.001 14.648 -4.246 1 92.75 197 THR A CA 1
ATOM 1504 C C . THR A 1 197 ? -0.203 14.391 -5.523 1 92.75 197 THR A C 1
ATOM 1506 O O . THR A 1 197 ? -0.375 13.352 -6.168 1 92.75 197 THR A O 1
ATOM 1509 N N . LYS A 1 198 ? 0.538 15.281 -5.918 1 83.31 198 LYS A N 1
ATOM 1510 C CA . LYS A 1 198 ? 1.294 15.195 -7.168 1 83.31 198 LYS A CA 1
ATOM 1511 C C . LYS A 1 198 ? 2.729 14.742 -6.91 1 83.31 198 LYS A C 1
ATOM 1513 O O . LYS A 1 198 ? 3.396 14.234 -7.816 1 83.31 198 LYS A O 1
ATOM 1518 N N . PHE A 1 199 ? 3.242 14.992 -5.688 1 74.25 199 PHE A N 1
ATOM 1519 C CA . PHE A 1 199 ? 4.629 14.688 -5.359 1 74.25 199 PHE A CA 1
ATOM 1520 C C . PHE A 1 199 ? 4.707 13.508 -4.395 1 74.25 199 PHE A C 1
ATOM 1522 O O . PHE A 1 199 ? 3.697 13.117 -3.799 1 74.25 199 PHE A O 1
ATOM 1529 N N . LEU A 1 200 ? 5.855 12.766 -4.172 1 84 200 LEU A N 1
ATOM 1530 C CA . LEU A 1 200 ? 6.129 11.625 -3.301 1 84 200 LEU A CA 1
ATOM 1531 C C . LEU A 1 200 ? 5.812 11.969 -1.848 1 84 200 LEU A C 1
ATOM 1533 O O . LEU A 1 200 ? 6.539 12.734 -1.211 1 84 200 LEU A O 1
ATOM 1537 N N . ASN A 1 201 ? 4.629 11.953 -1.32 1 92.88 201 ASN A N 1
ATOM 1538 C CA . ASN A 1 201 ? 4.141 12.258 0.02 1 92.88 201 ASN A CA 1
ATOM 1539 C C . ASN A 1 201 ? 3.918 10.984 0.839 1 92.88 201 ASN A C 1
ATOM 1541 O O . ASN A 1 201 ? 2.949 10.891 1.594 1 92.88 201 ASN A O 1
ATOM 1545 N N . PHE A 1 202 ? 4.836 10.031 0.631 1 89.69 202 PHE A N 1
ATOM 1546 C CA . PHE A 1 202 ? 4.684 8.773 1.363 1 89.69 202 PHE A CA 1
ATOM 1547 C C . PHE A 1 202 ? 5.09 8.945 2.82 1 89.69 202 PHE A C 1
ATOM 1549 O O . PHE A 1 202 ? 5.855 9.859 3.154 1 89.69 202 PHE A O 1
ATOM 1556 N N . LYS A 1 203 ? 4.516 8.164 3.668 1 92.19 203 LYS A N 1
ATOM 1557 C CA . LYS A 1 203 ? 4.836 8.133 5.094 1 92.19 203 LYS A CA 1
ATOM 1558 C C . LYS A 1 203 ? 6.098 7.316 5.359 1 92.19 203 LYS A C 1
ATOM 1560 O O . LYS A 1 203 ? 6.25 6.215 4.828 1 92.19 203 LYS A O 1
ATOM 1565 N N . ILE A 1 204 ? 7.035 7.816 6.137 1 91.31 204 ILE A N 1
ATOM 1566 C CA . ILE A 1 204 ? 8.188 7.039 6.574 1 91.31 204 ILE A CA 1
ATOM 1567 C C . ILE A 1 204 ? 7.777 6.086 7.691 1 91.31 204 ILE A C 1
ATOM 1569 O O . ILE A 1 204 ? 7.449 6.52 8.797 1 91.31 204 ILE A O 1
ATOM 1573 N N . THR A 1 205 ? 7.816 4.785 7.41 1 85.19 205 THR A N 1
ATOM 1574 C CA . THR A 1 205 ? 7.449 3.801 8.422 1 85.19 205 THR A CA 1
ATOM 1575 C C . THR A 1 205 ? 8.562 2.775 8.609 1 85.19 205 THR A C 1
ATOM 1577 O O . THR A 1 205 ? 8.586 2.055 9.609 1 85.19 205 THR A O 1
ATOM 1580 N N . THR A 1 206 ? 9.445 2.736 7.652 1 81.25 206 THR A N 1
ATOM 1581 C CA . THR A 1 206 ? 10.562 1.801 7.715 1 81.25 206 THR A CA 1
ATOM 1582 C C . THR A 1 206 ? 11.883 2.518 7.453 1 81.25 206 THR A C 1
ATOM 1584 O O . THR A 1 206 ? 11.891 3.68 7.043 1 81.25 206 THR A O 1
ATOM 1587 N N . LYS A 1 207 ? 12.984 1.819 7.711 1 82 207 LYS A N 1
ATOM 1588 C CA . LYS A 1 207 ? 14.297 2.371 7.414 1 82 207 LYS A CA 1
ATOM 1589 C C . LYS A 1 207 ? 14.469 2.631 5.922 1 82 207 LYS A C 1
ATOM 1591 O O . LYS A 1 207 ? 15.133 3.59 5.523 1 82 207 LYS A O 1
ATOM 1596 N N . GLN A 1 208 ? 13.852 1.869 5.141 1 77.56 208 GLN A N 1
ATOM 1597 C CA . GLN A 1 208 ? 13.906 2.041 3.693 1 77.56 208 GLN A CA 1
ATOM 1598 C C . GLN A 1 208 ? 13.195 3.326 3.266 1 77.56 208 GLN A C 1
ATOM 1600 O O . GLN A 1 208 ? 13.68 4.039 2.385 1 77.56 208 GLN A O 1
ATOM 1605 N N . ASP A 1 209 ? 12.031 3.467 3.828 1 83.62 209 ASP A N 1
ATOM 1606 C CA . ASP A 1 209 ? 11.336 4.723 3.574 1 83.62 209 ASP A CA 1
ATOM 1607 C C . ASP A 1 209 ? 12.234 5.918 3.877 1 83.62 209 ASP A C 1
ATOM 1609 O O . ASP A 1 209 ? 12.273 6.887 3.113 1 83.62 209 ASP A O 1
ATOM 1613 N N . PHE A 1 210 ? 12.945 5.75 4.996 1 89.38 210 PHE A N 1
ATOM 1614 C CA . PHE A 1 210 ? 13.828 6.82 5.449 1 89.38 210 PHE A CA 1
ATOM 1615 C C . PHE A 1 210 ? 14.945 7.07 4.434 1 89.38 210 PHE A C 1
ATOM 1617 O O . PHE A 1 210 ? 15.211 8.211 4.066 1 89.38 210 PHE A O 1
ATOM 1624 N N . GLU A 1 211 ? 15.562 6.094 4.016 1 83.06 211 GLU A N 1
ATOM 1625 C CA . GLU A 1 211 ? 16.641 6.191 3.037 1 83.06 211 GLU A CA 1
ATOM 1626 C C . GLU A 1 211 ? 16.156 6.793 1.725 1 83.06 211 GLU A C 1
ATOM 1628 O O . GLU A 1 211 ? 16.859 7.586 1.096 1 83.06 211 GLU A O 1
ATOM 1633 N N . LEU A 1 212 ? 14.992 6.387 1.316 1 83.06 212 LEU A N 1
ATOM 1634 C CA . LEU A 1 212 ? 14.398 6.93 0.095 1 83.06 212 LEU A CA 1
ATOM 1635 C C . LEU A 1 212 ? 14.164 8.43 0.226 1 83.06 212 LEU A C 1
ATOM 1637 O O . LEU A 1 212 ? 14.461 9.195 -0.694 1 83.06 212 LEU A O 1
ATOM 1641 N N . ALA A 1 213 ? 13.609 8.805 1.334 1 90.25 213 ALA A N 1
ATOM 1642 C CA . ALA A 1 213 ? 13.367 10.227 1.581 1 90.25 213 ALA A CA 1
ATOM 1643 C C . ALA A 1 213 ? 14.672 11.023 1.519 1 90.25 213 ALA A C 1
ATOM 1645 O O . ALA A 1 213 ? 14.711 12.117 0.954 1 90.25 213 ALA A O 1
ATOM 1646 N N . GLU A 1 214 ? 15.68 10.406 2.07 1 90.5 214 GLU A N 1
ATOM 1647 C CA . GLU A 1 214 ? 17 11.047 2.039 1 90.5 214 GLU A CA 1
ATOM 1648 C C . GLU A 1 214 ? 17.469 11.266 0.604 1 90.5 214 GLU A C 1
ATOM 1650 O O . GLU A 1 214 ? 17.969 12.336 0.264 1 90.5 214 GLU A O 1
ATOM 1655 N N . LYS A 1 215 ? 17.359 10.312 -0.168 1 83.75 215 LYS A N 1
ATOM 1656 C CA . LYS A 1 215 ? 17.797 10.383 -1.562 1 83.75 215 LYS A CA 1
ATOM 1657 C C . LYS A 1 215 ? 17.016 11.445 -2.324 1 83.75 215 LYS A C 1
ATOM 1659 O O . LYS A 1 215 ? 17.578 12.18 -3.141 1 83.75 215 LYS A O 1
ATOM 1664 N N . ILE A 1 216 ? 15.711 11.516 -2.107 1 86.81 216 ILE A N 1
ATOM 1665 C CA . ILE A 1 216 ? 14.836 12.461 -2.793 1 86.81 216 ILE A CA 1
ATOM 1666 C C . ILE A 1 216 ? 15.234 13.891 -2.422 1 86.81 216 ILE A C 1
ATOM 1668 O O . ILE A 1 216 ? 15.297 14.766 -3.287 1 86.81 216 ILE A O 1
ATOM 1672 N N . LEU A 1 217 ? 15.516 14.07 -1.173 1 89.5 217 LEU A N 1
ATOM 1673 C CA . LEU A 1 217 ? 15.812 15.406 -0.676 1 89.5 217 LEU A CA 1
ATOM 1674 C C . LEU A 1 217 ? 17.203 15.867 -1.119 1 89.5 217 LEU A C 1
ATOM 1676 O O . LEU A 1 217 ? 17.469 17.062 -1.197 1 89.5 217 LEU A O 1
ATOM 1680 N N . LYS A 1 218 ? 18.047 14.852 -1.41 1 85.06 218 LYS A N 1
ATOM 1681 C CA . LYS A 1 218 ? 19.406 15.18 -1.855 1 85.06 218 LYS A CA 1
ATOM 1682 C C . LYS A 1 218 ? 19.453 15.383 -3.367 1 85.06 218 LYS A C 1
ATOM 1684 O O . LYS A 1 218 ? 20.422 15.914 -3.896 1 85.06 218 LYS A O 1
ATOM 1689 N N . SER A 1 219 ? 18.5 14.891 -4.121 1 72.19 219 SER A N 1
ATOM 1690 C CA . SER A 1 219 ? 18.469 15.031 -5.574 1 72.19 219 SER A CA 1
ATOM 1691 C C . SER A 1 219 ? 18.047 16.438 -5.984 1 72.19 219 SER A C 1
ATOM 1693 O O . SER A 1 219 ? 18.578 17 -6.934 1 72.19 219 SER A O 1
ATOM 1695 N N . MET B 1 1 ? 0.718 -35.406 -5.25 1 91.5 1 MET B N 1
ATOM 1696 C CA . MET B 1 1 ? 0.341 -34.125 -5.844 1 91.5 1 MET B CA 1
ATOM 1697 C C . MET B 1 1 ? 1.477 -33.562 -6.691 1 91.5 1 MET B C 1
ATOM 1699 O O . MET B 1 1 ? 2.639 -33.594 -6.281 1 91.5 1 MET B O 1
ATOM 1703 N N . LYS B 1 2 ? 1.195 -33.344 -7.941 1 98 2 LYS B N 1
ATOM 1704 C CA . LYS B 1 2 ? 2.146 -32.719 -8.852 1 98 2 LYS B CA 1
ATOM 1705 C C . LYS B 1 2 ? 1.744 -31.266 -9.172 1 98 2 LYS B C 1
ATOM 1707 O O . LYS B 1 2 ? 0.6 -31.016 -9.547 1 98 2 LYS B O 1
ATOM 1712 N N . ASN B 1 3 ? 2.697 -30.359 -8.992 1 98.69 3 ASN B N 1
ATOM 1713 C CA . ASN B 1 3 ? 2.387 -28.938 -9.18 1 98.69 3 ASN B CA 1
ATOM 1714 C C . ASN B 1 3 ? 3.281 -28.312 -10.234 1 98.69 3 ASN B C 1
ATOM 1716 O O . ASN B 1 3 ? 4.355 -28.828 -10.539 1 98.69 3 ASN B O 1
ATOM 1720 N N . ALA B 1 4 ? 2.803 -27.234 -10.805 1 98.81 4 ALA B N 1
ATOM 1721 C CA . ALA B 1 4 ? 3.584 -26.391 -11.695 1 98.81 4 ALA B CA 1
ATOM 1722 C C . ALA B 1 4 ? 3.584 -24.938 -11.211 1 98.81 4 ALA B C 1
ATOM 1724 O O . ALA B 1 4 ? 2.676 -24.516 -10.492 1 98.81 4 ALA B O 1
ATOM 1725 N N . ALA B 1 5 ? 4.609 -24.234 -11.523 1 98.75 5 ALA B N 1
ATOM 1726 C CA . ALA B 1 5 ? 4.684 -22.797 -11.273 1 98.75 5 ALA B CA 1
ATOM 1727 C C . ALA B 1 5 ? 4.844 -22.016 -12.57 1 98.75 5 ALA B C 1
ATOM 1729 O O . ALA B 1 5 ? 5.637 -22.406 -13.438 1 98.75 5 ALA B O 1
ATOM 1730 N N . ILE B 1 6 ? 4.039 -21.047 -12.758 1 98.62 6 ILE B N 1
ATOM 1731 C CA . ILE B 1 6 ? 4.195 -20.062 -13.812 1 98.62 6 ILE B CA 1
ATOM 1732 C C . ILE B 1 6 ? 4.711 -18.75 -13.227 1 98.62 6 ILE B C 1
ATOM 1734 O O . ILE B 1 6 ? 4.008 -18.078 -12.461 1 98.62 6 ILE B O 1
ATOM 1738 N N . ILE B 1 7 ? 5.887 -18.375 -13.57 1 98.25 7 ILE B N 1
ATOM 1739 C CA . ILE B 1 7 ? 6.52 -17.156 -13.086 1 98.25 7 ILE B CA 1
ATOM 1740 C C . ILE B 1 7 ? 6.445 -16.078 -14.156 1 98.25 7 ILE B C 1
ATOM 1742 O O . ILE B 1 7 ? 7.094 -16.188 -15.195 1 98.25 7 ILE B O 1
ATOM 1746 N N . ALA B 1 8 ? 5.648 -15.031 -13.883 1 97.12 8 ALA B N 1
ATOM 1747 C CA . ALA B 1 8 ? 5.461 -13.938 -14.828 1 97.12 8 ALA B CA 1
ATOM 1748 C C . ALA B 1 8 ? 6.641 -12.969 -14.781 1 97.12 8 ALA B C 1
ATOM 1750 O O . ALA B 1 8 ? 6.828 -12.25 -13.797 1 97.12 8 ALA B O 1
ATOM 1751 N N . ALA B 1 9 ? 7.371 -12.867 -15.867 1 95.69 9 ALA B N 1
ATOM 1752 C CA . ALA B 1 9 ? 8.57 -12.039 -15.93 1 95.69 9 ALA B CA 1
ATOM 1753 C C . ALA B 1 9 ? 8.625 -11.242 -17.234 1 95.69 9 ALA B C 1
ATOM 1755 O O . ALA B 1 9 ? 9.703 -10.867 -17.703 1 95.69 9 ALA B O 1
ATOM 1756 N N . ALA B 1 10 ? 7.488 -11.055 -17.812 1 92.69 10 ALA B N 1
ATOM 1757 C CA . ALA B 1 10 ? 7.488 -10.445 -19.141 1 92.69 10 ALA B CA 1
ATOM 1758 C C . ALA B 1 10 ? 7.215 -8.945 -19.047 1 92.69 10 ALA B C 1
ATOM 1760 O O . ALA B 1 10 ? 7.281 -8.242 -20.062 1 92.69 10 ALA B O 1
ATOM 1761 N N . GLY B 1 11 ? 6.84 -8.508 -17.875 1 86.56 11 GLY B N 1
ATOM 1762 C CA . GLY B 1 11 ? 6.469 -7.109 -17.734 1 86.56 11 GLY B CA 1
ATOM 1763 C C . GLY B 1 11 ? 7.621 -6.16 -18 1 86.56 11 GLY B C 1
ATOM 1764 O O . GLY B 1 11 ? 8.766 -6.453 -17.641 1 86.56 11 GLY B O 1
ATOM 1765 N N . SER B 1 12 ? 7.328 -5.023 -18.547 1 75.12 12 SER B N 1
ATOM 1766 C CA . SER B 1 12 ? 8.344 -4.066 -18.969 1 75.12 12 SER B CA 1
ATOM 1767 C C . SER B 1 12 ? 8.914 -3.299 -17.781 1 75.12 12 SER B C 1
ATOM 1769 O O . SER B 1 12 ? 10.031 -2.783 -17.859 1 75.12 12 SER B O 1
ATOM 1771 N N . GLY B 1 13 ? 8.281 -3.262 -16.781 1 70.56 13 GLY B N 1
ATOM 1772 C CA . GLY B 1 13 ? 8.766 -2.533 -15.625 1 70.56 13 GLY B CA 1
ATOM 1773 C C . GLY B 1 13 ? 8.93 -1.046 -15.875 1 70.56 13 GLY B C 1
ATOM 1774 O O . GLY B 1 13 ? 9.906 -0.438 -15.438 1 70.56 13 GLY B O 1
ATOM 1775 N N . LYS B 1 14 ? 8.062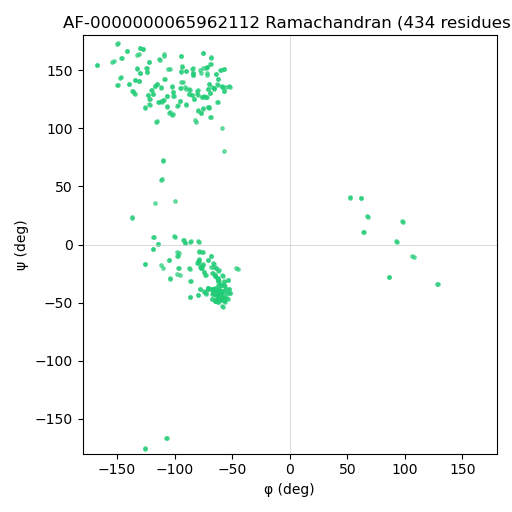 -0.398 -16.562 1 65.56 14 LYS B N 1
ATOM 1776 C CA . LYS B 1 14 ? 8.172 0.983 -17.031 1 65.56 14 LYS B CA 1
ATOM 1777 C C . LYS B 1 14 ? 8.484 1.924 -15.867 1 65.56 14 LYS B C 1
ATOM 1779 O O . LYS B 1 14 ? 9.258 2.869 -16.016 1 65.56 14 LYS B O 1
ATOM 1784 N N . ARG B 1 15 ? 8.094 1.69 -14.711 1 60.06 15 ARG B N 1
ATOM 1785 C CA . ARG B 1 15 ? 8.289 2.578 -13.57 1 60.06 15 ARG B CA 1
ATOM 1786 C C . ARG B 1 15 ? 9.719 2.5 -13.055 1 60.06 15 ARG B C 1
ATOM 1788 O O . ARG B 1 15 ? 10.172 3.383 -12.32 1 60.06 15 ARG B O 1
ATOM 1795 N N . PHE B 1 16 ? 10.422 1.49 -13.367 1 72.44 16 PHE B N 1
ATOM 1796 C CA . PHE B 1 16 ? 11.773 1.24 -12.867 1 72.44 16 PHE B CA 1
ATOM 1797 C C . PHE B 1 16 ? 12.797 2.062 -13.633 1 72.44 16 PHE B C 1
ATOM 1799 O O . PHE B 1 16 ? 13.883 2.35 -13.117 1 72.44 16 PHE B O 1
ATOM 1806 N N . GLY B 1 17 ? 12.453 2.58 -14.75 1 63.97 17 GLY B N 1
ATOM 1807 C CA . GLY B 1 17 ? 13.273 3.512 -15.508 1 63.97 17 GLY B CA 1
ATOM 1808 C C . GLY B 1 17 ? 14.57 2.902 -16 1 63.97 17 GLY B C 1
ATOM 1809 O O . GLY B 1 17 ? 15.531 3.621 -16.281 1 63.97 17 GLY B O 1
ATOM 1810 N N . SER B 1 18 ? 14.812 1.687 -15.945 1 66.75 18 SER B N 1
ATOM 1811 C CA . SER B 1 18 ? 16.031 1.059 -16.438 1 66.75 18 SER B CA 1
ATOM 1812 C C . SER B 1 18 ? 15.859 0.541 -17.859 1 66.75 18 SER B C 1
ATOM 1814 O O . SER B 1 18 ? 14.734 0.281 -18.297 1 66.75 18 SER B O 1
ATOM 1816 N N . ARG B 1 19 ? 16.953 0.594 -18.547 1 67.88 19 ARG B N 1
ATOM 1817 C CA . ARG B 1 19 ? 16.984 0.035 -19.891 1 67.88 19 ARG B CA 1
ATOM 1818 C C . ARG B 1 19 ? 16.609 -1.445 -19.875 1 67.88 19 ARG B C 1
ATOM 1820 O O . ARG B 1 19 ? 15.898 -1.921 -20.766 1 67.88 19 ARG B O 1
ATOM 1827 N N . VAL B 1 20 ? 17.141 -2.191 -18.891 1 76 20 VAL B N 1
ATOM 1828 C CA . VAL B 1 20 ? 16.828 -3.602 -18.688 1 76 20 VAL B CA 1
ATOM 1829 C C . VAL B 1 20 ? 15.664 -3.738 -17.703 1 76 20 VAL B C 1
ATOM 1831 O O . VAL B 1 20 ? 15.602 -3.014 -16.703 1 76 20 VAL B O 1
ATOM 1834 N N . SER B 1 21 ? 14.828 -4.656 -18.031 1 85.44 21 SER B N 1
ATOM 1835 C CA . SER B 1 21 ? 13.695 -4.895 -17.141 1 85.44 21 SER B CA 1
ATOM 1836 C C . SER B 1 21 ? 14.156 -5.363 -15.766 1 85.44 21 SER B C 1
ATOM 1838 O O . SER B 1 21 ? 15.109 -6.137 -15.656 1 85.44 21 SER B O 1
ATOM 1840 N N . LYS B 1 22 ? 13.539 -4.953 -14.781 1 87 22 LYS B N 1
ATOM 1841 C CA . LYS B 1 22 ? 13.992 -5.133 -13.406 1 87 22 LYS B CA 1
ATOM 1842 C C . LYS B 1 22 ? 14.078 -6.613 -13.039 1 87 22 LYS B C 1
ATOM 1844 O O . LYS B 1 22 ? 14.898 -7.008 -12.211 1 87 22 LYS B O 1
ATOM 1849 N N . GLN B 1 23 ? 13.242 -7.434 -13.641 1 90.75 23 GLN B N 1
ATOM 1850 C CA . GLN B 1 23 ? 13.211 -8.852 -13.297 1 90.75 23 GLN B CA 1
ATOM 1851 C C . GLN B 1 23 ? 14.492 -9.555 -13.734 1 90.75 23 GLN B C 1
ATOM 1853 O O . GLN B 1 23 ? 14.766 -10.672 -13.297 1 90.75 23 GLN B O 1
ATOM 1858 N N . PHE B 1 24 ? 15.312 -8.883 -14.508 1 91.12 24 PHE B N 1
ATOM 1859 C CA . PHE B 1 24 ? 16.531 -9.516 -15.023 1 91.12 24 PHE B CA 1
ATOM 1860 C C . PHE B 1 24 ? 17.766 -8.852 -14.445 1 91.12 24 PHE B C 1
ATOM 1862 O O . PHE B 1 24 ? 18.891 -9.242 -14.758 1 91.12 24 PHE B O 1
ATOM 1869 N N . LEU B 1 25 ? 17.578 -7.879 -13.609 1 91.25 25 LEU B N 1
ATOM 1870 C CA . LEU B 1 25 ? 18.703 -7.219 -12.938 1 91.25 25 LEU B CA 1
ATOM 1871 C C . LEU B 1 25 ? 19.312 -8.133 -11.875 1 91.25 25 LEU B C 1
ATOM 1873 O O . LEU B 1 25 ? 18.609 -8.969 -11.297 1 91.25 25 LEU B O 1
ATOM 1877 N N . ASN B 1 26 ? 20.562 -7.906 -11.641 1 93.19 26 ASN B N 1
ATOM 1878 C CA . ASN B 1 26 ? 21.266 -8.688 -10.641 1 93.19 26 ASN B CA 1
ATOM 1879 C C . ASN B 1 26 ? 20.891 -8.266 -9.227 1 93.19 26 ASN B C 1
ATOM 1881 O O . ASN B 1 26 ? 21.094 -7.121 -8.828 1 93.19 26 ASN B O 1
ATOM 1885 N N . LEU B 1 27 ? 20.328 -9.18 -8.562 1 94.62 27 LEU B N 1
ATOM 1886 C CA . LEU B 1 27 ? 19.969 -9.016 -7.16 1 94.62 27 LEU B CA 1
ATOM 1887 C C . LEU B 1 27 ? 20.75 -9.984 -6.277 1 94.62 27 LEU B C 1
ATOM 1889 O O . LEU B 1 27 ? 20.391 -11.164 -6.191 1 94.62 27 LEU B O 1
ATOM 1893 N N . SER B 1 28 ? 21.734 -9.461 -5.555 1 94.44 28 SER B N 1
ATOM 1894 C CA . SER B 1 28 ? 22.578 -10.227 -4.641 1 94.44 28 SER B CA 1
ATOM 1895 C C . SER B 1 28 ? 23.188 -11.438 -5.34 1 94.44 28 SER B C 1
ATOM 1897 O O . SER B 1 28 ? 23.125 -12.555 -4.828 1 94.44 28 SER B O 1
ATOM 1899 N N . GLY B 1 29 ? 23.594 -11.297 -6.527 1 93.19 29 GLY B N 1
ATOM 1900 C CA . GLY B 1 29 ? 24.391 -12.312 -7.176 1 93.19 29 GLY B CA 1
ATOM 1901 C C . GLY B 1 29 ? 23.641 -13.078 -8.25 1 93.19 29 GLY B C 1
ATOM 1902 O O . GLY B 1 29 ? 24.219 -13.891 -8.969 1 93.19 29 GLY B O 1
ATOM 1903 N N . LYS B 1 30 ? 22.422 -12.969 -8.375 1 93.38 30 LYS B N 1
ATOM 1904 C CA . LYS B 1 30 ? 21.672 -13.617 -9.453 1 93.38 30 LYS B CA 1
ATOM 1905 C C . LYS B 1 30 ? 20.5 -12.75 -9.906 1 93.38 30 LYS B C 1
ATOM 1907 O O . LYS B 1 30 ? 20.047 -11.859 -9.164 1 93.38 30 LYS B O 1
ATOM 1912 N N . PRO B 1 31 ? 20 -13.008 -11.102 1 94.38 31 PRO B N 1
ATOM 1913 C CA . PRO B 1 31 ? 18.875 -12.219 -11.602 1 94.38 31 PRO B CA 1
ATOM 1914 C C . PRO B 1 31 ? 17.641 -12.32 -10.703 1 94.38 31 PRO B C 1
ATOM 1916 O O . PRO B 1 31 ? 17.359 -13.383 -10.141 1 94.38 31 PRO B O 1
ATOM 1919 N N . VAL B 1 32 ? 16.828 -11.242 -10.68 1 95.88 32 VAL B N 1
ATOM 1920 C CA . VAL B 1 32 ? 15.664 -11.117 -9.812 1 95.88 32 VAL B CA 1
ATOM 1921 C C . VAL B 1 32 ? 14.742 -12.32 -10.008 1 95.88 32 VAL B C 1
ATOM 1923 O O . VAL B 1 32 ? 14.328 -12.961 -9.039 1 95.88 32 VAL B O 1
ATOM 1926 N N . PHE B 1 33 ? 14.438 -12.742 -11.258 1 96.06 33 PHE B N 1
ATOM 1927 C CA . PHE B 1 33 ? 13.453 -13.773 -11.539 1 96.06 33 PHE B CA 1
ATOM 1928 C C . PHE B 1 33 ? 13.93 -15.133 -11.031 1 96.06 33 PHE B C 1
ATOM 1930 O O . PHE B 1 33 ? 13.117 -16 -10.711 1 96.06 33 PHE B O 1
ATOM 1937 N N . LEU B 1 34 ? 15.211 -15.328 -10.906 1 96 34 LEU B N 1
ATOM 1938 C CA . LEU B 1 34 ? 15.773 -16.625 -10.547 1 96 34 LEU B CA 1
ATOM 1939 C C . LEU B 1 34 ? 15.523 -16.938 -9.078 1 96 34 LEU B C 1
ATOM 1941 O O . LEU B 1 34 ? 15.484 -18.109 -8.688 1 96 34 LEU B O 1
ATOM 1945 N N . TRP B 1 35 ? 15.375 -15.898 -8.297 1 96.5 35 TRP B N 1
ATOM 1946 C CA . TRP B 1 35 ? 15.086 -16.109 -6.883 1 96.5 35 TRP B CA 1
ATOM 1947 C C . TRP B 1 35 ? 13.766 -16.859 -6.707 1 96.5 35 TRP B C 1
ATOM 1949 O O . TRP B 1 35 ? 13.68 -17.828 -5.949 1 96.5 35 TRP B O 1
ATOM 1959 N N . SER B 1 36 ? 12.781 -16.406 -7.449 1 96.62 36 SER B N 1
ATOM 1960 C CA . SER B 1 36 ? 11.492 -17.078 -7.41 1 96.62 36 SER B CA 1
ATOM 1961 C C . SER B 1 36 ? 11.578 -18.484 -8 1 96.62 36 SER B C 1
ATOM 1963 O O . SER B 1 36 ? 10.984 -19.422 -7.469 1 96.62 36 SER B O 1
ATOM 1965 N N . VAL B 1 37 ? 12.312 -18.625 -9.086 1 97 37 VAL B N 1
ATOM 1966 C CA . VAL B 1 37 ? 12.484 -19.922 -9.727 1 97 37 VAL B CA 1
ATOM 1967 C C . VAL B 1 37 ? 13.07 -20.906 -8.727 1 97 37 VAL B C 1
ATOM 1969 O O . VAL B 1 37 ? 12.539 -22.016 -8.562 1 97 37 VAL B O 1
ATOM 1972 N N . GLU B 1 38 ? 14.078 -20.5 -8.062 1 96.62 38 GLU B N 1
ATOM 1973 C CA . GLU B 1 38 ? 14.766 -21.375 -7.121 1 96.62 38 GLU B CA 1
ATOM 1974 C C . GLU B 1 38 ? 13.883 -21.703 -5.926 1 96.62 38 GLU B C 1
ATOM 1976 O O . GLU B 1 38 ? 13.922 -22.828 -5.402 1 96.62 38 GLU B O 1
ATOM 1981 N N . ALA B 1 39 ? 13.109 -20.75 -5.445 1 96.81 39 ALA B N 1
ATOM 1982 C CA . ALA B 1 39 ? 12.195 -20.984 -4.332 1 96.81 39 ALA B CA 1
ATOM 1983 C C . ALA B 1 39 ? 11.203 -22.094 -4.664 1 96.81 39 ALA B C 1
ATOM 1985 O O . ALA B 1 39 ? 11 -23.016 -3.873 1 96.81 39 ALA B O 1
ATOM 1986 N N . PHE B 1 40 ? 10.609 -22.047 -5.84 1 98.06 40 PHE B N 1
ATOM 1987 C CA . PHE B 1 40 ? 9.656 -23.062 -6.25 1 98.06 40 PHE B CA 1
ATOM 1988 C C . PHE B 1 40 ? 10.352 -24.375 -6.543 1 98.06 40 PHE B C 1
ATOM 1990 O O . PHE B 1 40 ? 9.844 -25.453 -6.203 1 98.06 40 PHE B O 1
ATOM 1997 N N . ALA B 1 41 ? 11.531 -24.312 -7.145 1 96.88 41 ALA B N 1
ATOM 1998 C CA . ALA B 1 41 ? 12.281 -25.516 -7.504 1 96.88 41 ALA B CA 1
ATOM 1999 C C . ALA B 1 41 ? 12.711 -26.297 -6.262 1 96.88 41 ALA B C 1
ATOM 2001 O O . ALA B 1 41 ? 12.922 -27.5 -6.32 1 96.88 41 ALA B O 1
ATOM 2002 N N . SER B 1 42 ? 12.867 -25.594 -5.195 1 97.06 42 SER B N 1
ATOM 2003 C CA . SER B 1 42 ? 13.312 -26.234 -3.957 1 97.06 42 SER B CA 1
ATOM 2004 C C . SER B 1 42 ? 12.219 -27.109 -3.363 1 97.06 42 SER B C 1
ATOM 2006 O O . SER B 1 42 ? 12.477 -27.906 -2.457 1 97.06 42 SER B O 1
ATOM 2008 N N . ILE B 1 43 ? 11.016 -27 -3.82 1 97.62 43 ILE B N 1
ATOM 2009 C CA . ILE B 1 43 ? 9.883 -27.797 -3.342 1 97.62 43 ILE B CA 1
ATOM 2010 C C . ILE B 1 43 ? 9.648 -28.969 -4.273 1 97.62 43 ILE B C 1
ATOM 2012 O O . ILE B 1 43 ? 9.289 -28.797 -5.441 1 97.62 43 ILE B O 1
ATOM 2016 N N . LYS B 1 44 ? 9.734 -30.125 -3.828 1 97.06 44 LYS B N 1
ATOM 2017 C CA . LYS B 1 44 ? 9.773 -31.359 -4.613 1 97.06 44 LYS B CA 1
ATOM 2018 C C . LYS B 1 44 ? 8.492 -31.531 -5.426 1 97.06 44 LYS B C 1
ATOM 2020 O O . LYS B 1 44 ? 8.523 -32.062 -6.535 1 97.06 44 LYS B O 1
ATOM 2025 N N . SER B 1 45 ? 7.418 -31.031 -4.879 1 97.88 45 SER B N 1
ATOM 2026 C CA . SER B 1 45 ? 6.137 -31.266 -5.539 1 97.88 45 SER B CA 1
ATOM 2027 C C . SER B 1 45 ? 5.988 -30.391 -6.781 1 97.88 45 SER B C 1
ATOM 2029 O O . SER B 1 45 ? 5.098 -30.625 -7.602 1 97.88 45 SER B O 1
ATOM 2031 N N . PHE B 1 46 ? 6.75 -29.375 -6.926 1 98.38 46 PHE B N 1
ATOM 2032 C CA . PHE B 1 46 ? 6.738 -28.578 -8.148 1 98.38 46 PHE B CA 1
ATOM 2033 C C . PHE B 1 46 ? 7.586 -29.234 -9.227 1 98.38 46 PHE B C 1
ATOM 2035 O O . PHE B 1 46 ? 8.812 -29.094 -9.242 1 98.38 46 PHE B O 1
ATOM 2042 N N . LYS B 1 47 ? 6.922 -29.812 -10.195 1 97.38 47 LYS B N 1
ATOM 2043 C CA . LYS B 1 47 ? 7.57 -30.641 -11.203 1 97.38 47 LYS B CA 1
ATOM 2044 C C . LYS B 1 47 ? 7.863 -29.828 -12.469 1 97.38 47 LYS B C 1
ATOM 2046 O O . LYS B 1 47 ? 8.68 -30.25 -13.297 1 97.38 47 LYS B O 1
ATOM 2051 N N . GLN B 1 48 ? 7.176 -28.781 -12.594 1 97.44 48 GLN B N 1
ATOM 2052 C CA . GLN B 1 48 ? 7.348 -27.922 -13.758 1 97.44 48 GLN B CA 1
ATOM 2053 C C . GLN B 1 48 ? 7.422 -26.453 -13.352 1 97.44 48 GLN B C 1
ATOM 2055 O O . GLN B 1 48 ? 6.605 -25.984 -12.562 1 97.44 48 GLN B O 1
ATOM 2060 N N . ILE B 1 49 ? 8.422 -25.812 -13.836 1 98.06 49 ILE B N 1
ATOM 2061 C CA . ILE B 1 49 ? 8.555 -24.359 -13.656 1 98.06 49 ILE B CA 1
ATOM 2062 C C . ILE B 1 49 ? 8.617 -23.672 -15.023 1 98.06 49 ILE B C 1
ATOM 2064 O O . ILE B 1 49 ? 9.477 -24 -15.844 1 98.06 49 ILE B O 1
ATOM 2068 N N . ILE B 1 50 ? 7.688 -22.812 -15.273 1 98 50 ILE B N 1
ATOM 2069 C CA . ILE B 1 50 ? 7.586 -22.062 -16.516 1 98 50 ILE B CA 1
ATOM 2070 C C . ILE B 1 50 ? 7.812 -20.578 -16.25 1 98 50 ILE B C 1
ATOM 2072 O O . ILE B 1 50 ? 7.117 -19.969 -15.43 1 98 50 ILE B O 1
ATOM 2076 N N . VAL B 1 51 ? 8.766 -19.984 -16.891 1 97.62 51 VAL B N 1
ATOM 2077 C CA . VAL B 1 51 ? 9.047 -18.562 -16.781 1 97.62 51 VAL B CA 1
ATOM 2078 C C . VAL B 1 51 ? 8.602 -17.844 -18.047 1 97.62 51 VAL B C 1
ATOM 2080 O O . VAL B 1 51 ? 9.078 -18.141 -19.141 1 97.62 51 VAL B O 1
ATOM 2083 N N . VAL B 1 52 ? 7.668 -16.938 -17.875 1 97.69 52 VAL B N 1
ATOM 2084 C CA . VAL B 1 52 ? 7.18 -16.172 -19.016 1 97.69 52 VAL B CA 1
ATOM 2085 C C . VAL B 1 52 ? 8.016 -14.914 -19.188 1 97.69 52 VAL B C 1
ATOM 2087 O O . VAL B 1 52 ? 8.055 -14.055 -18.297 1 97.69 52 VAL B O 1
ATOM 2090 N N . VAL B 1 53 ? 8.641 -14.773 -20.297 1 95.88 53 VAL B N 1
ATOM 2091 C CA . VAL B 1 53 ? 9.602 -13.703 -20.516 1 95.88 53 VAL B CA 1
ATOM 2092 C C . VAL B 1 53 ? 9.305 -13 -21.844 1 95.88 53 VAL B C 1
ATOM 2094 O O . VAL B 1 53 ? 8.531 -13.5 -22.656 1 95.88 53 VAL B O 1
ATOM 2097 N N . PRO B 1 54 ? 9.891 -11.812 -21.984 1 93.69 54 PRO B N 1
ATOM 2098 C CA . PRO B 1 54 ? 9.758 -11.172 -23.297 1 93.69 54 PRO B CA 1
ATOM 2099 C C . PRO B 1 54 ? 10.289 -12.055 -24.438 1 93.69 54 PRO B C 1
ATOM 2101 O O . PRO B 1 54 ? 11.242 -12.812 -24.234 1 93.69 54 PRO B O 1
ATOM 2104 N N . SER B 1 55 ? 9.688 -11.836 -25.562 1 92.31 55 SER B N 1
ATOM 2105 C CA . SER B 1 55 ? 9.977 -12.703 -26.703 1 92.31 55 SER B CA 1
ATOM 2106 C C . SER B 1 55 ? 11.461 -12.719 -27.031 1 92.31 55 SER B C 1
ATOM 2108 O O . SER B 1 55 ? 12.016 -13.758 -27.375 1 92.31 55 SER B O 1
ATOM 2110 N N . ASP B 1 56 ? 12.117 -11.625 -26.875 1 90.5 56 ASP B N 1
ATOM 2111 C CA . ASP B 1 56 ? 13.516 -11.484 -27.266 1 90.5 56 ASP B CA 1
ATOM 2112 C C . ASP B 1 56 ? 14.445 -12.117 -26.234 1 90.5 56 ASP B C 1
ATOM 2114 O O . ASP B 1 56 ? 15.648 -12.25 -26.484 1 90.5 56 ASP B O 1
ATOM 2118 N N . MET B 1 57 ? 13.914 -12.547 -25.172 1 91.31 57 MET B N 1
ATOM 2119 C CA . MET B 1 57 ? 14.734 -13.125 -24.109 1 91.31 57 MET B CA 1
ATOM 2120 C C . MET B 1 57 ? 14.602 -14.648 -24.078 1 91.31 57 MET B C 1
ATOM 2122 O O . MET B 1 57 ? 15.375 -15.328 -23.422 1 91.31 57 MET B O 1
ATOM 2126 N N . VAL B 1 58 ? 13.641 -15.211 -24.75 1 92 58 VAL B N 1
ATOM 2127 C CA . VAL B 1 58 ? 13.305 -16.625 -24.672 1 92 58 VAL B CA 1
ATOM 2128 C C . VAL B 1 58 ? 14.523 -17.469 -25.047 1 92 58 VAL B C 1
ATOM 2130 O O . VAL B 1 58 ? 14.938 -18.344 -24.297 1 92 58 VAL B O 1
ATOM 2133 N N . GLU B 1 59 ? 15.062 -17.203 -26.141 1 89.12 59 GLU B N 1
ATOM 2134 C CA . GLU B 1 59 ? 16.188 -17.984 -26.641 1 89.12 59 GLU B CA 1
ATOM 2135 C C . GLU B 1 59 ? 17.406 -17.844 -25.719 1 89.12 59 GLU B C 1
ATOM 2137 O O . GLU B 1 59 ? 18.031 -18.844 -25.359 1 89.12 59 GLU B O 1
ATOM 2142 N N . PHE B 1 60 ? 17.656 -16.625 -25.391 1 89.75 60 PHE B N 1
ATOM 2143 C CA . PHE B 1 60 ? 18.812 -16.344 -24.547 1 89.75 60 PHE B CA 1
ATOM 2144 C C . PHE B 1 60 ? 18.734 -17.125 -23.234 1 89.75 60 PHE B C 1
ATOM 2146 O O . PHE B 1 60 ? 19.688 -17.797 -22.859 1 89.75 60 PHE B O 1
ATOM 2153 N N . LEU B 1 61 ? 17.594 -17.047 -22.609 1 90.75 61 LEU B N 1
ATOM 2154 C CA . LEU B 1 61 ? 17.438 -17.672 -21.297 1 90.75 61 LEU B CA 1
ATOM 2155 C C . LEU B 1 61 ? 17.422 -19.188 -21.422 1 90.75 61 LEU B C 1
ATOM 2157 O O . LEU B 1 61 ? 17.938 -19.906 -20.547 1 90.75 61 LEU B O 1
ATOM 2161 N N . SER B 1 62 ? 16.828 -19.703 -22.422 1 88.81 62 SER B N 1
ATOM 2162 C CA . SER B 1 62 ? 16.766 -21.141 -22.641 1 88.81 62 SER B CA 1
ATOM 2163 C C . SER B 1 62 ? 18.172 -21.719 -22.828 1 88.81 62 SER B C 1
ATOM 2165 O O . SER B 1 62 ? 18.438 -22.844 -22.391 1 88.81 62 SER B O 1
ATOM 2167 N N . LEU B 1 63 ? 18.969 -20.984 -23.406 1 84.44 63 LEU B N 1
ATOM 2168 C CA . LEU B 1 63 ? 20.344 -21.422 -23.641 1 84.44 63 LEU B CA 1
ATOM 2169 C C . LEU B 1 63 ? 21.172 -21.297 -22.375 1 84.44 63 LEU B C 1
ATOM 2171 O O . LEU B 1 63 ? 22 -22.172 -22.078 1 84.44 63 LEU B O 1
ATOM 2175 N N . LYS B 1 64 ? 20.906 -20.266 -21.703 1 86.81 64 LYS B N 1
ATOM 2176 C CA . LYS B 1 64 ? 21.703 -19.953 -20.531 1 86.81 64 LYS B CA 1
ATOM 2177 C C . LYS B 1 64 ? 21.391 -20.906 -19.375 1 86.81 64 LYS B C 1
ATOM 2179 O O . LYS B 1 64 ? 22.281 -21.297 -18.625 1 86.81 64 LYS B O 1
ATOM 2184 N N . TYR B 1 65 ? 20.109 -21.156 -19.219 1 82.12 65 TYR B N 1
ATOM 2185 C CA . TYR B 1 65 ? 19.688 -21.969 -18.078 1 82.12 65 TYR B CA 1
ATOM 2186 C C . TYR B 1 65 ? 19.172 -23.312 -18.531 1 82.12 65 TYR B C 1
ATOM 2188 O O . TYR B 1 65 ? 17.969 -23.594 -18.453 1 82.12 65 TYR B O 1
ATOM 2196 N N . LYS B 1 66 ? 19.812 -24.078 -19.203 1 74.06 66 LYS B N 1
ATOM 2197 C CA . LYS B 1 66 ? 19.5 -25.312 -19.906 1 74.06 66 LYS B CA 1
ATOM 2198 C C . LYS B 1 66 ? 18.703 -26.266 -19.016 1 74.06 66 LYS B C 1
ATOM 2200 O O . LYS B 1 66 ? 18.047 -27.188 -19.516 1 74.06 66 LYS B O 1
ATOM 2205 N N . THR B 1 67 ? 18.828 -25.969 -17.656 1 70.44 67 THR B N 1
ATOM 2206 C CA . THR B 1 67 ? 18.141 -26.906 -16.766 1 70.44 67 THR B CA 1
ATOM 2207 C C . THR B 1 67 ? 17.391 -26.172 -15.656 1 70.44 67 THR B C 1
ATOM 2209 O O . THR B 1 67 ? 17.719 -25.031 -15.344 1 70.44 67 THR B O 1
ATOM 2212 N N . GLY B 1 68 ? 15.969 -26.578 -15.398 1 85.12 68 GLY B N 1
ATOM 2213 C CA . GLY B 1 68 ? 15.32 -26.125 -14.172 1 85.12 68 GLY B CA 1
ATOM 2214 C C . GLY B 1 68 ? 13.984 -25.453 -14.422 1 85.12 68 GLY B C 1
ATOM 2215 O O . GLY B 1 68 ? 13.086 -25.516 -13.57 1 85.12 68 GLY B O 1
ATOM 2216 N N . PHE B 1 69 ? 14.023 -24.75 -15.633 1 93.69 69 PHE B N 1
ATOM 2217 C CA . PHE B 1 69 ? 12.727 -24.172 -15.984 1 93.69 69 PHE B CA 1
ATOM 2218 C C . PHE B 1 69 ? 12.594 -24.016 -17.484 1 93.69 69 PHE B C 1
ATOM 2220 O O . PHE B 1 69 ? 13.578 -24.125 -18.219 1 93.69 69 PHE B O 1
ATOM 2227 N N . VAL B 1 70 ? 11.414 -23.938 -18.062 1 95.06 70 VAL B N 1
ATOM 2228 C CA . VAL B 1 70 ? 11.141 -23.656 -19.469 1 95.06 70 VAL B CA 1
ATOM 2229 C C . VAL B 1 70 ? 10.625 -22.234 -19.625 1 95.06 70 VAL B C 1
ATOM 2231 O O . VAL B 1 70 ? 9.984 -21.703 -18.719 1 95.06 70 VAL B O 1
ATOM 2234 N N . CYS B 1 71 ? 10.914 -21.656 -20.828 1 95.94 71 CYS B N 1
ATOM 2235 C CA . CYS B 1 71 ? 10.492 -20.281 -21.078 1 95.94 71 CYS B CA 1
ATOM 2236 C C . CYS B 1 71 ? 9.25 -20.25 -21.969 1 95.94 71 CYS B C 1
ATOM 2238 O O . CYS B 1 71 ? 9.133 -21.031 -22.922 1 95.94 71 CYS B O 1
ATOM 2240 N N . ALA B 1 72 ? 8.352 -19.453 -21.641 1 96.5 72 ALA B N 1
ATOM 2241 C CA . ALA B 1 72 ? 7.23 -19.094 -22.5 1 96.5 72 ALA B CA 1
ATOM 2242 C C . ALA B 1 72 ? 7.309 -17.625 -22.906 1 96.5 72 ALA B C 1
ATOM 2244 O O . ALA B 1 72 ? 7.957 -16.812 -22.234 1 96.5 72 ALA B O 1
ATOM 2245 N N . THR B 1 73 ? 6.617 -17.297 -24 1 96.19 73 THR B N 1
ATOM 2246 C CA . THR B 1 73 ? 6.637 -15.93 -24.516 1 96.19 73 THR B CA 1
ATOM 2247 C C . THR B 1 73 ? 5.562 -15.086 -23.844 1 96.19 73 THR B C 1
ATOM 2249 O O . THR B 1 73 ? 4.406 -15.5 -23.75 1 96.19 73 THR B O 1
ATOM 2252 N N . GLY B 1 74 ? 6.02 -13.859 -23.422 1 95.56 74 GLY B N 1
ATOM 2253 C CA . GLY B 1 74 ? 5.062 -12.914 -22.875 1 95.56 74 GLY B CA 1
ATOM 2254 C C . GLY B 1 74 ? 4.098 -12.367 -23.922 1 95.56 74 GLY B C 1
ATOM 2255 O O . GLY B 1 74 ? 4.379 -12.414 -25.109 1 95.56 74 GLY B O 1
ATOM 2256 N N . GLY B 1 75 ? 2.926 -11.945 -23.406 1 92.69 75 GLY B N 1
ATOM 2257 C CA . GLY B 1 75 ? 1.939 -11.312 -24.266 1 92.69 75 GLY B CA 1
ATOM 2258 C C . GLY B 1 75 ? 1.829 -9.812 -24.047 1 92.69 75 GLY B C 1
ATOM 2259 O O . GLY B 1 75 ? 2.732 -9.203 -23.469 1 92.69 75 GLY B O 1
ATOM 2260 N N . ASN B 1 76 ? 0.762 -9.25 -24.594 1 88.12 76 ASN B N 1
ATOM 2261 C CA . ASN B 1 76 ? 0.546 -7.809 -24.5 1 88.12 76 ASN B CA 1
ATOM 2262 C C . ASN B 1 76 ? 0.27 -7.363 -23.062 1 88.12 76 ASN B C 1
ATOM 2264 O O . ASN B 1 76 ? 0.723 -6.301 -22.641 1 88.12 76 ASN B O 1
ATOM 2268 N N . GLU B 1 77 ? -0.475 -8.188 -22.344 1 89.62 77 GLU B N 1
ATOM 2269 C CA . GLU B 1 77 ? -0.815 -7.934 -20.953 1 89.62 77 GLU B CA 1
ATOM 2270 C C . GLU B 1 77 ? -0.474 -9.133 -20.078 1 89.62 77 GLU B C 1
ATOM 2272 O O . GLU B 1 77 ? -0.164 -10.211 -20.578 1 89.62 77 GLU B O 1
ATOM 2277 N N . ARG B 1 78 ? -0.542 -8.852 -18.797 1 89.69 78 ARG B N 1
ATOM 2278 C CA . ARG B 1 78 ? -0.238 -9.922 -17.844 1 89.69 78 ARG B CA 1
ATOM 2279 C C . ARG B 1 78 ? -1.12 -11.141 -18.094 1 89.69 78 ARG B C 1
ATOM 2281 O O . ARG B 1 78 ? -0.656 -12.281 -18.016 1 89.69 78 ARG B O 1
ATOM 2288 N N . PHE B 1 79 ? -2.35 -10.906 -18.422 1 90.81 79 PHE B N 1
ATOM 2289 C CA . PHE B 1 79 ? -3.305 -11.977 -18.703 1 90.81 79 PHE B CA 1
ATOM 2290 C C . PHE B 1 79 ? -2.801 -12.859 -19.844 1 90.81 79 PHE B C 1
ATOM 2292 O O . PHE B 1 79 ? -2.797 -14.086 -19.719 1 90.81 79 PHE B O 1
ATOM 2299 N N . ASP B 1 80 ? -2.352 -12.164 -20.891 1 92.69 80 ASP B N 1
ATOM 2300 C CA . ASP B 1 80 ? -1.853 -12.898 -22.047 1 92.69 80 ASP B CA 1
ATOM 2301 C C . ASP B 1 80 ? -0.6 -13.703 -21.688 1 92.69 80 ASP B C 1
ATOM 2303 O O . ASP B 1 80 ? -0.416 -14.82 -22.172 1 92.69 80 ASP B O 1
ATOM 2307 N N . SER B 1 81 ? 0.21 -13.133 -20.922 1 94.56 81 SER B N 1
ATOM 2308 C CA . SER B 1 81 ? 1.448 -13.789 -20.516 1 94.56 81 SER B CA 1
ATOM 2309 C C . SER B 1 81 ? 1.166 -15.07 -19.734 1 94.56 81 SER B C 1
ATOM 2311 O O . SER B 1 81 ? 1.715 -16.125 -20.047 1 94.56 81 SER B O 1
ATOM 2313 N N . VAL B 1 82 ? 0.278 -14.969 -18.734 1 96.06 82 VAL B N 1
ATOM 2314 C CA . VAL B 1 82 ? -0.059 -16.125 -17.922 1 96.06 82 VAL B CA 1
ATOM 2315 C C . VAL B 1 82 ? -0.747 -17.188 -18.781 1 96.06 82 VAL B C 1
ATOM 2317 O O . VAL B 1 82 ? -0.495 -18.375 -18.625 1 96.06 82 VAL B O 1
ATOM 2320 N N . LYS B 1 83 ? -1.587 -16.734 -19.719 1 95.19 83 LYS B N 1
ATOM 2321 C CA . LYS B 1 83 ? -2.254 -17.656 -20.641 1 95.19 83 LYS B CA 1
ATOM 2322 C C . LYS B 1 83 ? -1.238 -18.453 -21.453 1 95.19 83 LYS B C 1
ATOM 2324 O O . LYS B 1 83 ? -1.384 -19.672 -21.609 1 95.19 83 LYS B O 1
ATOM 2329 N N . ASN B 1 84 ? -0.257 -17.797 -21.969 1 96.75 84 ASN B N 1
ATOM 2330 C CA . ASN B 1 84 ? 0.795 -18.469 -22.734 1 96.75 84 ASN B CA 1
ATOM 2331 C C . ASN B 1 84 ? 1.537 -19.484 -21.875 1 96.75 84 ASN B C 1
ATOM 2333 O O . ASN B 1 84 ? 1.9 -20.562 -22.359 1 96.75 84 ASN B O 1
ATOM 2337 N N . GLY B 1 85 ? 1.829 -19.141 -20.625 1 97.75 85 GLY B N 1
ATOM 2338 C CA . GLY B 1 85 ? 2.426 -20.094 -19.703 1 97.75 85 GLY B CA 1
ATOM 2339 C C . GLY B 1 85 ? 1.544 -21.297 -19.438 1 97.75 85 GLY B C 1
ATOM 2340 O O . GLY B 1 85 ? 2.029 -22.438 -19.391 1 97.75 85 GLY B O 1
ATOM 2341 N N . LEU B 1 86 ? 0.242 -21.062 -19.281 1 97.5 86 LEU B N 1
ATOM 2342 C CA . LEU B 1 86 ? -0.739 -22.109 -19.016 1 97.5 86 LEU B CA 1
ATOM 2343 C C . LEU B 1 86 ? -0.749 -23.141 -20.125 1 97.5 86 LEU B C 1
ATOM 2345 O O . LEU B 1 86 ? -0.942 -24.344 -19.859 1 97.5 86 LEU B O 1
ATOM 2349 N N . ALA B 1 87 ? -0.529 -22.703 -21.297 1 96.94 87 ALA B N 1
ATOM 2350 C CA . ALA B 1 87 ? -0.559 -23.578 -22.469 1 96.94 87 ALA B CA 1
ATOM 2351 C C . ALA B 1 87 ? 0.546 -24.625 -22.406 1 96.94 87 ALA B C 1
ATOM 2353 O O . ALA B 1 87 ? 0.468 -25.672 -23.062 1 96.94 87 ALA B O 1
ATOM 2354 N N . LEU B 1 88 ? 1.568 -24.406 -21.641 1 97.31 88 LEU B N 1
ATOM 2355 C CA . LEU B 1 88 ? 2.719 -25.312 -21.562 1 97.31 88 LEU B CA 1
ATOM 2356 C C . LEU B 1 88 ? 2.594 -26.266 -20.391 1 97.31 88 LEU B C 1
ATOM 2358 O O . LEU B 1 88 ? 3.398 -27.188 -20.25 1 97.31 88 LEU B O 1
ATOM 2362 N N . VAL B 1 89 ? 1.584 -26.047 -19.562 1 98 89 VAL B N 1
ATOM 2363 C CA . VAL B 1 89 ? 1.432 -26.859 -18.375 1 98 89 VAL B CA 1
ATOM 2364 C C . VAL B 1 89 ? 0.999 -28.266 -18.766 1 98 89 VAL B C 1
ATOM 2366 O O . VAL B 1 89 ? 0.079 -28.453 -19.562 1 98 89 VAL B O 1
ATOM 2369 N N . GLY B 1 90 ? 1.643 -29.219 -18.188 1 97 90 GLY B N 1
ATOM 2370 C CA . GLY B 1 90 ? 1.345 -30.609 -18.484 1 97 90 GLY B CA 1
ATOM 2371 C C . GLY B 1 90 ? -0.02 -31.047 -17.984 1 97 90 GLY B C 1
ATOM 2372 O O . GLY B 1 90 ? -0.553 -30.469 -17.031 1 97 90 GLY B O 1
ATOM 2373 N N . ASP B 1 91 ? -0.537 -32.125 -18.516 1 95.56 91 ASP B N 1
ATOM 2374 C CA . ASP B 1 91 ? -1.873 -32.625 -18.203 1 95.56 91 ASP B CA 1
ATOM 2375 C C . ASP B 1 91 ? -1.898 -33.312 -16.844 1 95.56 91 ASP B C 1
ATOM 2377 O O . ASP B 1 91 ? -2.965 -33.5 -16.25 1 95.56 91 ASP B O 1
ATOM 2381 N N . ASP B 1 92 ? -0.819 -33.719 -16.359 1 97.38 92 ASP B N 1
ATOM 2382 C CA . ASP B 1 92 ? -0.764 -34.469 -15.109 1 97.38 92 ASP B CA 1
ATOM 2383 C C . ASP B 1 92 ? -0.562 -33.531 -13.922 1 97.38 92 ASP B C 1
ATOM 2385 O O . ASP B 1 92 ? -0.347 -34 -12.797 1 97.38 92 ASP B O 1
ATOM 2389 N N . ILE B 1 93 ? -0.549 -32.25 -14.156 1 98.5 93 ILE B N 1
ATOM 2390 C CA . ILE B 1 93 ? -0.347 -31.281 -13.102 1 98.5 93 ILE B CA 1
ATOM 2391 C C . ILE B 1 93 ? -1.654 -31.047 -12.344 1 98.5 93 ILE B C 1
ATOM 2393 O O . ILE B 1 93 ? -2.697 -30.812 -12.953 1 98.5 93 ILE B O 1
ATOM 2397 N N . ASP B 1 94 ? -1.606 -31.141 -11.016 1 98.69 94 ASP B N 1
ATOM 2398 C CA . ASP B 1 94 ? -2.791 -31 -10.172 1 98.69 94 ASP B CA 1
ATOM 2399 C C . ASP B 1 94 ? -3.064 -29.531 -9.836 1 98.69 94 ASP B C 1
ATOM 2401 O O . ASP B 1 94 ? -4.219 -29.109 -9.797 1 98.69 94 ASP B O 1
ATOM 2405 N N . PHE B 1 95 ? -2.033 -28.797 -9.469 1 98.81 95 PHE B N 1
ATOM 2406 C CA . PHE B 1 95 ? -2.15 -27.406 -9.062 1 98.81 95 PHE B CA 1
ATOM 2407 C C . PHE B 1 95 ? -1.137 -26.547 -9.812 1 98.81 95 PHE B C 1
ATOM 2409 O O . PHE B 1 95 ? -0.05 -27.016 -10.156 1 98.81 95 PHE B O 1
ATOM 2416 N N . ILE B 1 96 ? -1.513 -25.31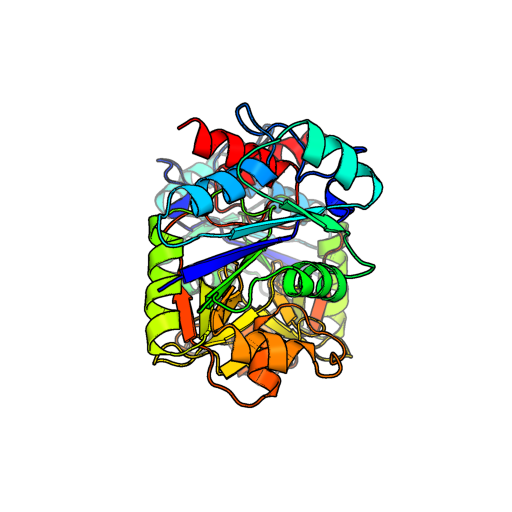2 -10.07 1 98.88 96 ILE B N 1
ATOM 2417 C CA . ILE B 1 96 ? -0.651 -24.344 -10.727 1 98.88 96 ILE B CA 1
ATOM 2418 C C . ILE B 1 96 ? -0.476 -23.109 -9.828 1 98.88 96 ILE B C 1
ATOM 2420 O O . ILE B 1 96 ? -1.458 -22.547 -9.352 1 98.88 96 ILE B O 1
ATOM 2424 N N . ALA B 1 97 ? 0.728 -22.75 -9.539 1 98.88 97 ALA B N 1
ATOM 2425 C CA . ALA B 1 97 ? 1.061 -21.5 -8.875 1 98.88 97 ALA B CA 1
ATOM 2426 C C . ALA B 1 97 ? 1.433 -20.422 -9.883 1 98.88 97 ALA B C 1
ATOM 2428 O O . ALA B 1 97 ? 2.307 -20.625 -10.727 1 98.88 97 ALA B O 1
ATOM 2429 N N . VAL B 1 98 ? 0.746 -19.312 -9.852 1 98.75 98 VAL B N 1
ATOM 2430 C CA . VAL B 1 98 ? 1.136 -18.141 -10.625 1 98.75 98 VAL B CA 1
ATOM 2431 C C . VAL B 1 98 ? 1.847 -17.141 -9.727 1 98.75 98 VAL B C 1
ATOM 2433 O O . VAL B 1 98 ? 1.313 -16.734 -8.688 1 98.75 98 VAL B O 1
ATOM 2436 N N . HIS B 1 99 ? 2.984 -16.703 -10.078 1 98.56 99 HIS B N 1
ATOM 2437 C CA . HIS B 1 99 ? 3.818 -15.867 -9.227 1 98.56 99 HIS B CA 1
ATOM 2438 C C . HIS B 1 99 ? 4.492 -14.758 -10.031 1 98.56 99 HIS B C 1
ATOM 2440 O O . HIS B 1 99 ? 4.898 -14.977 -11.18 1 98.56 99 HIS B O 1
ATOM 2446 N N . ASP B 1 100 ? 4.523 -13.602 -9.5 1 96.94 100 ASP B N 1
ATOM 2447 C CA . ASP B 1 100 ? 5.258 -12.492 -10.094 1 96.94 100 ASP B CA 1
ATOM 2448 C C . ASP B 1 100 ? 6.758 -12.633 -9.867 1 96.94 100 ASP B C 1
ATOM 2450 O O . ASP B 1 100 ? 7.215 -12.695 -8.727 1 96.94 100 ASP B O 1
ATOM 2454 N N . ALA B 1 101 ? 7.516 -12.555 -10.945 1 96.88 101 ALA B N 1
ATOM 2455 C CA . ALA B 1 101 ? 8.969 -12.617 -10.82 1 96.88 101 ALA B CA 1
ATOM 2456 C C . ALA B 1 101 ? 9.5 -11.453 -9.992 1 96.88 101 ALA B C 1
ATOM 2458 O O . ALA B 1 101 ? 10.57 -11.547 -9.391 1 96.88 101 ALA B O 1
ATOM 2459 N N . SER B 1 102 ? 8.773 -10.469 -9.945 1 95.38 102 SER B N 1
ATOM 2460 C CA . SER B 1 102 ? 9.18 -9.258 -9.234 1 95.38 102 SER B CA 1
ATOM 2461 C C . SER B 1 102 ? 8.969 -9.406 -7.73 1 95.38 102 SER B C 1
ATOM 2463 O O . SER B 1 102 ? 9.227 -8.477 -6.969 1 95.38 102 SER B O 1
ATOM 2465 N N . ARG B 1 103 ? 8.547 -10.5 -7.262 1 96.38 103 ARG B N 1
ATOM 2466 C CA . ARG B 1 103 ? 8.492 -10.844 -5.844 1 96.38 103 ARG B CA 1
ATOM 2467 C C . ARG B 1 103 ? 9.523 -11.914 -5.5 1 96.38 103 ARG B C 1
ATOM 2469 O O . ARG B 1 103 ? 9.164 -13.039 -5.145 1 96.38 103 ARG B O 1
ATOM 2476 N N . PRO B 1 104 ? 10.727 -11.516 -5.492 1 96.44 104 PRO B N 1
ATOM 2477 C CA . PRO B 1 104 ? 11.812 -12.492 -5.367 1 96.44 104 PRO B CA 1
ATOM 2478 C C . PRO B 1 104 ? 11.977 -13.016 -3.941 1 96.44 104 PRO B C 1
ATOM 2480 O O . PRO B 1 104 ? 12.719 -13.977 -3.713 1 96.44 104 PRO B O 1
ATOM 2483 N N . LEU B 1 105 ? 11.273 -12.492 -2.965 1 95.5 105 LEU B N 1
ATOM 2484 C CA . LEU B 1 105 ? 11.562 -12.812 -1.57 1 95.5 105 LEU B CA 1
ATOM 2485 C C . LEU B 1 105 ? 10.586 -13.859 -1.04 1 95.5 105 LEU B C 1
ATOM 2487 O O . LEU B 1 105 ? 10.57 -14.148 0.158 1 95.5 105 LEU B O 1
ATOM 2491 N N . ILE B 1 106 ? 9.773 -14.406 -1.887 1 96.25 106 ILE B N 1
ATOM 2492 C CA . ILE B 1 106 ? 8.812 -15.414 -1.451 1 96.25 106 ILE B CA 1
ATOM 2493 C C . ILE B 1 106 ? 9.547 -16.578 -0.793 1 96.25 106 ILE B C 1
ATOM 2495 O O . ILE B 1 106 ? 10.562 -17.047 -1.307 1 96.25 106 ILE B O 1
ATOM 2499 N N . SER B 1 107 ? 9.055 -16.984 0.366 1 95.38 107 SER B N 1
ATOM 2500 C CA . SER B 1 107 ? 9.703 -18.062 1.088 1 95.38 107 SER B CA 1
ATOM 2501 C C . SER B 1 107 ? 9.07 -19.406 0.746 1 95.38 107 SER B C 1
ATOM 2503 O O . SER B 1 107 ? 7.887 -19.469 0.397 1 95.38 107 SER B O 1
ATOM 2505 N N . LYS B 1 108 ? 9.906 -20.484 0.872 1 96.62 108 LYS B N 1
ATOM 2506 C CA . LYS B 1 108 ? 9.398 -21.844 0.731 1 96.62 108 LYS B CA 1
ATOM 2507 C C . LYS B 1 108 ? 8.227 -22.094 1.676 1 96.62 108 LYS B C 1
ATOM 2509 O O . LYS B 1 108 ? 7.227 -22.703 1.285 1 96.62 108 LYS B O 1
ATOM 2514 N N . LYS B 1 109 ? 8.375 -21.609 2.873 1 96.75 109 LYS B N 1
ATOM 2515 C CA . LYS B 1 109 ? 7.344 -21.797 3.885 1 96.75 109 LYS B CA 1
ATOM 2516 C C . LYS B 1 109 ? 6.023 -21.156 3.447 1 96.75 109 LYS B C 1
ATOM 2518 O O . LYS B 1 109 ? 4.965 -21.781 3.568 1 96.75 109 LYS B O 1
ATOM 2523 N N . ASP B 1 110 ? 6.062 -19.953 2.939 1 97.31 110 ASP B N 1
ATOM 2524 C CA . ASP B 1 110 ? 4.852 -19.266 2.498 1 97.31 110 ASP B CA 1
ATOM 2525 C C . ASP B 1 110 ? 4.23 -19.969 1.294 1 97.31 110 ASP B C 1
ATOM 2527 O O . ASP B 1 110 ? 3.008 -20.078 1.201 1 97.31 110 ASP B O 1
ATOM 2531 N N . ILE B 1 111 ? 5.051 -20.453 0.338 1 98.44 111 ILE B N 1
ATOM 2532 C CA . ILE B 1 111 ? 4.551 -21.188 -0.819 1 98.44 111 ILE B CA 1
ATOM 2533 C C . ILE B 1 111 ? 3.773 -22.422 -0.353 1 98.44 111 ILE B C 1
ATOM 2535 O O . ILE B 1 111 ? 2.662 -22.672 -0.823 1 98.44 111 ILE B O 1
ATOM 2539 N N . LEU B 1 112 ? 4.348 -23.109 0.573 1 98.38 112 LEU B N 1
ATOM 2540 C CA . LEU B 1 112 ? 3.738 -24.328 1.068 1 98.38 112 LEU B CA 1
ATOM 2541 C C . LEU B 1 112 ? 2.436 -24.031 1.804 1 98.38 112 LEU B C 1
ATOM 2543 O O . LEU B 1 112 ? 1.47 -24.797 1.694 1 98.38 112 LEU B O 1
ATOM 2547 N N . LEU B 1 113 ? 2.412 -22.938 2.549 1 98 113 LEU B N 1
ATOM 2548 C CA . LEU B 1 113 ? 1.188 -22.547 3.234 1 98 113 LEU B CA 1
ATOM 2549 C C . LEU B 1 113 ? 0.062 -22.297 2.236 1 98 113 LEU B C 1
ATOM 2551 O O . LEU B 1 113 ? -1.063 -22.766 2.436 1 98 113 LEU B O 1
ATOM 2555 N N . VAL B 1 114 ? 0.374 -21.578 1.188 1 98.5 114 VAL B N 1
ATOM 2556 C CA . VAL B 1 114 ? -0.63 -21.266 0.177 1 98.5 114 VAL B CA 1
ATOM 2557 C C . VAL B 1 114 ? -1.052 -22.547 -0.546 1 98.5 114 VAL B C 1
ATOM 2559 O O . VAL B 1 114 ? -2.238 -22.766 -0.805 1 98.5 114 VAL B O 1
ATOM 2562 N N . LEU B 1 115 ? -0.087 -23.391 -0.883 1 98.75 115 LEU B N 1
ATOM 2563 C CA . LEU B 1 115 ? -0.36 -24.656 -1.562 1 98.75 115 LEU B CA 1
ATOM 2564 C C . LEU B 1 115 ? -1.265 -25.547 -0.715 1 98.75 115 LEU B C 1
ATOM 2566 O O . LEU B 1 115 ? -2.215 -26.141 -1.229 1 98.75 115 LEU B O 1
ATOM 2570 N N . GLU B 1 116 ? -0.918 -25.672 0.554 1 98.5 116 GLU B N 1
ATOM 2571 C CA . GLU B 1 116 ? -1.718 -26.484 1.457 1 98.5 116 GLU B CA 1
ATOM 2572 C C . GLU B 1 116 ? -3.166 -26.016 1.502 1 98.5 116 GLU B C 1
ATOM 2574 O O . GLU B 1 116 ? -4.094 -26.812 1.461 1 98.5 116 GLU B O 1
ATOM 2579 N N . LYS B 1 117 ? -3.328 -24.734 1.602 1 98.5 117 LYS B N 1
ATOM 2580 C CA . LYS B 1 117 ? -4.68 -24.188 1.617 1 98.5 117 LYS B CA 1
ATOM 2581 C C . LYS B 1 117 ? -5.391 -24.438 0.291 1 98.5 117 LYS B C 1
ATOM 2583 O O . LYS B 1 117 ? -6.566 -24.812 0.273 1 98.5 117 LYS B O 1
ATOM 2588 N N . ALA B 1 118 ? -4.734 -24.25 -0.785 1 98.44 118 ALA B N 1
ATOM 2589 C CA . ALA B 1 118 ? -5.312 -24.5 -2.104 1 98.44 118 ALA B CA 1
ATOM 2590 C C . ALA B 1 118 ? -5.742 -25.953 -2.25 1 98.44 118 ALA B C 1
ATOM 2592 O O . ALA B 1 118 ? -6.781 -26.25 -2.846 1 98.44 118 ALA B O 1
ATOM 2593 N N . ALA B 1 119 ? -4.891 -26.828 -1.756 1 98.19 119 ALA B N 1
ATOM 2594 C CA . ALA B 1 119 ? -5.207 -28.25 -1.824 1 98.19 119 ALA B CA 1
ATOM 2595 C C . ALA B 1 119 ? -6.535 -28.547 -1.141 1 98.19 119 ALA B C 1
ATOM 2597 O O . ALA B 1 119 ? -7.277 -29.438 -1.57 1 98.19 119 ALA B O 1
ATOM 2598 N N . LYS B 1 120 ? -6.832 -27.797 -0.127 1 97.56 120 LYS B N 1
ATOM 2599 C CA . LYS B 1 120 ? -8.062 -28 0.631 1 97.56 120 LYS B CA 1
ATOM 2600 C C . LYS B 1 120 ? -9.234 -27.25 -0.008 1 97.56 120 LYS B C 1
ATOM 2602 O O . LYS B 1 120 ? -10.375 -27.719 0.033 1 97.56 120 LYS B O 1
ATOM 2607 N N . THR B 1 121 ? -8.953 -26.078 -0.656 1 97.81 121 THR B N 1
ATOM 2608 C CA . THR B 1 121 ? -10.039 -25.203 -1.055 1 97.81 121 THR B CA 1
ATOM 2609 C C . THR B 1 121 ? -10.07 -25.031 -2.57 1 97.81 121 THR B C 1
ATOM 2611 O O . THR B 1 121 ? -10.945 -24.344 -3.105 1 97.81 121 THR B O 1
ATOM 2614 N N . LYS B 1 122 ? -9.156 -25.562 -3.309 1 97.56 122 LYS B N 1
ATOM 2615 C CA . LYS B 1 122 ? -9.039 -25.531 -4.766 1 97.56 122 LYS B CA 1
ATOM 2616 C C . LYS B 1 122 ? -8.305 -24.281 -5.238 1 97.56 122 LYS B C 1
ATOM 2618 O O . LYS B 1 122 ? -7.777 -24.25 -6.348 1 97.56 122 LYS B O 1
ATOM 2623 N N . VAL B 1 123 ? -8.414 -23.281 -4.488 1 98.31 123 VAL B N 1
ATOM 2624 C CA . VAL B 1 123 ? -7.742 -22.031 -4.844 1 98.31 123 VAL B CA 1
ATOM 2625 C C . VAL B 1 123 ? -7.367 -21.266 -3.574 1 98.31 123 VAL B C 1
ATOM 2627 O O . VAL B 1 123 ? -8.148 -21.219 -2.623 1 98.31 123 VAL B O 1
ATOM 2630 N N . ALA B 1 124 ? -6.176 -20.719 -3.547 1 98.62 124 ALA B N 1
ATOM 2631 C CA . ALA B 1 124 ? -5.707 -19.875 -2.445 1 98.62 124 ALA B CA 1
ATOM 2632 C C . ALA B 1 124 ? -4.766 -18.781 -2.947 1 98.62 124 ALA B C 1
ATOM 2634 O O . ALA B 1 124 ? -3.951 -19.016 -3.842 1 98.62 124 ALA B O 1
ATOM 2635 N N . VAL B 1 125 ? -4.859 -17.625 -2.332 1 98.38 125 VAL B N 1
ATOM 2636 C CA . VAL B 1 125 ? -4.102 -16.453 -2.746 1 98.38 125 VAL B CA 1
ATOM 2637 C C . VAL B 1 125 ? -3.26 -15.938 -1.578 1 98.38 125 VAL B C 1
ATOM 2639 O O . VAL B 1 125 ? -3.768 -15.766 -0.467 1 98.38 125 VAL B O 1
ATOM 2642 N N . ALA B 1 126 ? -1.992 -15.75 -1.852 1 98.38 126 ALA B N 1
ATOM 2643 C CA . ALA B 1 126 ? -1.162 -15.047 -0.877 1 98.38 126 ALA B CA 1
ATOM 2644 C C . ALA B 1 126 ? -1.604 -13.594 -0.726 1 98.38 126 ALA B C 1
ATOM 2646 O O . ALA B 1 126 ? -1.854 -12.914 -1.72 1 98.38 126 ALA B O 1
ATOM 2647 N N . VAL B 1 127 ? -1.708 -13.156 0.513 1 97.56 127 VAL B N 1
ATOM 2648 C CA . VAL B 1 127 ? -2.119 -11.781 0.769 1 97.56 127 VAL B CA 1
ATOM 2649 C C . VAL B 1 127 ? -1.325 -11.211 1.943 1 97.56 127 VAL B C 1
ATOM 2651 O O . VAL B 1 127 ? -0.624 -11.953 2.641 1 97.56 127 VAL B O 1
ATOM 2654 N N . GLU B 1 128 ? -1.403 -9.914 2.096 1 95.06 128 GLU B N 1
ATOM 2655 C CA . GLU B 1 128 ? -0.937 -9.234 3.299 1 95.06 128 GLU B CA 1
ATOM 2656 C C . GLU B 1 128 ? -1.977 -8.242 3.809 1 95.06 128 GLU B C 1
ATOM 2658 O O . GLU B 1 128 ? -2.775 -7.719 3.029 1 95.06 128 GLU B O 1
ATOM 2663 N N . LYS B 1 129 ? -1.992 -7.984 5.109 1 92.06 129 LYS B N 1
ATOM 2664 C CA . LYS B 1 129 ? -2.893 -6.98 5.676 1 92.06 129 LYS B CA 1
ATOM 2665 C C . LYS B 1 129 ? -2.641 -5.609 5.059 1 92.06 129 LYS B C 1
ATOM 2667 O O . LYS B 1 129 ? -1.491 -5.215 4.855 1 92.06 129 LYS B O 1
ATOM 2672 N N . ALA B 1 130 ? -3.738 -4.934 4.738 1 90.12 130 ALA B N 1
ATOM 2673 C CA . ALA B 1 130 ? -3.59 -3.562 4.258 1 90.12 130 ALA B CA 1
ATOM 2674 C C . ALA B 1 130 ? -2.977 -2.666 5.328 1 90.12 130 ALA B C 1
ATOM 2676 O O . ALA B 1 130 ? -3.354 -2.744 6.5 1 90.12 130 ALA B O 1
ATOM 2677 N N . LYS B 1 131 ? -2.094 -1.836 4.922 1 84.25 131 LYS B N 1
ATOM 2678 C CA . LYS B 1 131 ? -1.414 -0.971 5.883 1 84.25 131 LYS B CA 1
ATOM 2679 C C . LYS B 1 131 ? -1.95 0.457 5.812 1 84.25 131 LYS B C 1
ATOM 2681 O O . LYS B 1 131 ? -1.993 1.159 6.824 1 84.25 131 LYS B O 1
ATOM 2686 N N . ASP B 1 132 ? -2.389 0.83 4.691 1 87.88 132 ASP B N 1
ATOM 2687 C CA . ASP B 1 132 ? -2.869 2.191 4.48 1 87.88 132 ASP B CA 1
ATOM 2688 C C . ASP B 1 132 ? -4.363 2.301 4.785 1 87.88 132 ASP B C 1
ATOM 2690 O O . ASP B 1 132 ? -5.086 1.305 4.734 1 87.88 132 ASP B O 1
ATOM 2694 N N . THR B 1 133 ? -4.762 3.531 5.25 1 91.69 133 THR B N 1
ATOM 2695 C CA . THR B 1 133 ? -6.191 3.828 5.277 1 91.69 133 THR B CA 1
ATOM 2696 C C . THR B 1 133 ? -6.734 3.994 3.861 1 91.69 133 THR B C 1
ATOM 2698 O O . THR B 1 133 ? -6.277 4.859 3.111 1 91.69 133 THR B O 1
ATOM 2701 N N . VAL B 1 134 ? -7.664 3.096 3.545 1 95.12 134 VAL B N 1
ATOM 2702 C CA . VAL B 1 134 ? -8.188 3.082 2.184 1 95.12 134 VAL B CA 1
ATOM 2703 C C . VAL B 1 134 ? -9.555 3.766 2.146 1 95.12 134 VAL B C 1
ATOM 2705 O O . VAL B 1 134 ? -10.414 3.486 2.984 1 95.12 134 VAL B O 1
ATOM 2708 N N . LYS B 1 135 ? -9.719 4.691 1.193 1 96.06 135 LYS B N 1
ATOM 2709 C CA . LYS B 1 135 ? -10.961 5.43 0.985 1 96.06 135 LYS B CA 1
ATOM 2710 C C . LYS B 1 135 ? -11.578 5.09 -0.367 1 96.06 135 LYS B C 1
ATOM 2712 O O . LYS B 1 135 ? -10.867 4.93 -1.36 1 96.06 135 LYS B O 1
ATOM 2717 N N . LEU B 1 136 ? -12.914 4.918 -0.373 1 95.5 136 LEU B N 1
ATOM 2718 C CA . LEU B 1 136 ? -13.672 4.926 -1.621 1 95.5 136 LEU B CA 1
ATOM 2719 C C . LEU B 1 136 ? -13.984 6.352 -2.059 1 95.5 136 LEU B C 1
ATOM 2721 O O . LEU B 1 136 ? -14.547 7.133 -1.288 1 95.5 136 LEU B O 1
ATOM 2725 N N . VAL B 1 137 ? -13.617 6.684 -3.256 1 96.5 137 VAL B N 1
ATOM 2726 C CA . VAL B 1 137 ? -13.805 8.055 -3.725 1 96.5 137 VAL B CA 1
ATOM 2727 C C . VAL B 1 137 ? -14.703 8.062 -4.957 1 96.5 137 VAL B C 1
ATOM 2729 O O . VAL B 1 137 ? -14.508 7.266 -5.883 1 96.5 137 VAL B O 1
ATOM 2732 N N . SER B 1 138 ? -15.672 8.93 -4.988 1 95.25 138 SER B N 1
ATOM 2733 C CA . SER B 1 138 ? -16.609 9.039 -6.102 1 95.25 138 SER B CA 1
ATOM 2734 C C . SER B 1 138 ? -15.961 9.719 -7.305 1 95.25 138 SER B C 1
ATOM 2736 O O . SER B 1 138 ? -14.867 10.273 -7.195 1 95.25 138 SER B O 1
ATOM 2738 N N . ALA B 1 139 ? -16.594 9.602 -8.461 1 92.88 139 ALA B N 1
ATOM 2739 C CA . ALA B 1 139 ? -16.094 10.188 -9.703 1 92.88 139 ALA B CA 1
ATOM 2740 C C . ALA B 1 139 ? -15.938 11.695 -9.57 1 92.88 139 ALA B C 1
ATOM 2742 O O . ALA B 1 139 ? -15.055 12.289 -10.203 1 92.88 139 ALA B O 1
ATOM 2743 N N . ASP B 1 140 ? -16.703 12.266 -8.711 1 93.62 140 ASP B N 1
ATOM 2744 C CA . ASP B 1 140 ? -16.641 13.719 -8.57 1 93.62 140 ASP B CA 1
ATOM 2745 C C . ASP B 1 140 ? -15.633 14.133 -7.504 1 93.62 140 ASP B C 1
ATOM 2747 O O . ASP B 1 140 ? -15.547 15.305 -7.141 1 93.62 140 ASP B O 1
ATOM 2751 N N . GLY B 1 141 ? -14.953 13.203 -6.887 1 95 141 GLY B N 1
ATOM 2752 C CA . GLY B 1 141 ? -13.805 13.531 -6.062 1 95 141 GLY B CA 1
ATOM 2753 C C . GLY B 1 141 ? -14.125 13.602 -4.582 1 95 141 GLY B C 1
ATOM 2754 O O . GLY B 1 141 ? -13.414 14.25 -3.814 1 95 141 GLY B O 1
ATOM 2755 N N . TYR B 1 142 ? -15.242 12.984 -4.191 1 95.94 142 TYR B N 1
ATOM 2756 C CA . TYR B 1 142 ? -15.602 12.984 -2.777 1 95.94 142 TYR B CA 1
ATOM 2757 C C . TYR B 1 142 ? -15.414 11.602 -2.166 1 95.94 142 TYR B C 1
ATOM 2759 O O . TYR B 1 142 ? -15.672 10.586 -2.82 1 95.94 142 TYR B O 1
ATOM 2767 N N . ILE B 1 143 ? -14.945 11.594 -0.918 1 95.31 143 ILE B N 1
ATOM 2768 C CA . ILE B 1 143 ? -14.805 10.336 -0.189 1 95.31 143 ILE B CA 1
ATOM 2769 C C . ILE B 1 143 ? -16.188 9.797 0.163 1 95.31 143 ILE B C 1
ATOM 2771 O O . ILE B 1 143 ? -16.969 10.461 0.848 1 95.31 143 ILE B O 1
ATOM 2775 N N . LEU B 1 144 ? -16.484 8.641 -0.34 1 93.5 144 LEU B N 1
ATOM 2776 C CA . LEU B 1 144 ? -17.75 7.988 -0.061 1 93.5 144 LEU B CA 1
ATOM 2777 C C . LEU B 1 144 ? -17.734 7.305 1.303 1 93.5 144 LEU B C 1
ATOM 2779 O O . LEU B 1 144 ? -18.703 7.375 2.055 1 93.5 144 LEU B O 1
ATOM 2783 N N . LYS B 1 145 ? -16.672 6.664 1.567 1 91.88 145 LYS B N 1
ATOM 2784 C CA . LYS B 1 145 ? -16.484 6.02 2.865 1 91.88 145 LYS B CA 1
ATOM 2785 C C . LYS B 1 145 ? -15.047 5.578 3.066 1 91.88 145 LYS B C 1
ATOM 2787 O O . LYS B 1 145 ? -14.305 5.398 2.098 1 91.88 145 LYS B O 1
ATOM 2792 N N . THR B 1 146 ? -14.727 5.504 4.316 1 93.44 146 THR B N 1
ATOM 2793 C CA . THR B 1 146 ? -13.492 4.836 4.707 1 93.44 146 THR B CA 1
ATOM 2794 C C . THR B 1 146 ? -13.727 3.342 4.906 1 93.44 146 THR B C 1
ATOM 2796 O O . THR B 1 146 ? -14.664 2.941 5.605 1 93.44 146 THR B O 1
ATOM 2799 N N . LEU B 1 147 ? -12.875 2.58 4.262 1 92.88 147 LEU B N 1
ATOM 2800 C CA . LEU B 1 147 ? -13.07 1.136 4.344 1 92.88 147 LEU B CA 1
ATOM 2801 C C . LEU B 1 147 ? -12.438 0.574 5.613 1 92.88 147 LEU B C 1
ATOM 2803 O O . LEU B 1 147 ? -11.406 1.069 6.07 1 92.88 147 LEU B O 1
ATOM 2807 N N . ASP B 1 148 ? -13.094 -0.443 6.133 1 91.56 148 ASP B N 1
ATOM 2808 C CA . ASP B 1 148 ? -12.586 -1.104 7.332 1 91.56 148 ASP B CA 1
ATOM 2809 C C . ASP B 1 148 ? -11.297 -1.867 7.031 1 91.56 148 ASP B C 1
ATOM 2811 O O . ASP B 1 148 ? -11.328 -2.916 6.383 1 91.56 148 ASP B O 1
ATOM 2815 N N . ARG B 1 149 ? -10.25 -1.399 7.52 1 90.69 149 ARG B N 1
ATOM 2816 C CA . ARG B 1 149 ? -8.93 -1.926 7.215 1 90.69 149 ARG B CA 1
ATOM 2817 C C . ARG B 1 149 ? -8.773 -3.354 7.727 1 90.69 149 ARG B C 1
ATOM 2819 O O . ARG B 1 149 ? -7.93 -4.109 7.234 1 90.69 149 ARG B O 1
ATOM 2826 N N . THR B 1 150 ? -9.531 -3.73 8.773 1 90.75 150 THR B N 1
ATOM 2827 C CA . THR B 1 150 ? -9.375 -5.031 9.414 1 90.75 150 THR B CA 1
ATOM 2828 C C . THR B 1 150 ? -9.773 -6.156 8.461 1 90.75 150 THR B C 1
ATOM 2830 O O . THR B 1 150 ? -9.406 -7.312 8.672 1 90.75 150 THR B O 1
ATOM 2833 N N . ILE B 1 151 ? -10.492 -5.824 7.398 1 94.25 151 ILE B N 1
ATOM 2834 C CA . ILE B 1 151 ? -10.953 -6.867 6.484 1 94.25 151 ILE B CA 1
ATOM 2835 C C . ILE B 1 151 ? -10.352 -6.641 5.098 1 94.25 151 ILE B C 1
ATOM 2837 O O . ILE B 1 151 ? -10.781 -7.258 4.121 1 94.25 151 ILE B O 1
ATOM 2841 N N . LEU B 1 152 ? -9.492 -5.723 4.953 1 95.62 152 LEU B N 1
ATOM 2842 C CA . LEU B 1 152 ? -8.82 -5.441 3.688 1 95.62 152 LEU B CA 1
ATOM 2843 C C . LEU B 1 152 ? -7.473 -6.156 3.615 1 95.62 152 LEU B C 1
ATOM 2845 O O . LEU B 1 152 ? -6.73 -6.184 4.598 1 95.62 152 LEU B O 1
ATOM 2849 N N . ARG B 1 153 ? -7.23 -6.762 2.494 1 96.88 153 ARG B N 1
ATOM 2850 C CA . ARG B 1 153 ? -5.945 -7.398 2.225 1 96.88 153 ARG B CA 1
ATOM 2851 C C . ARG B 1 153 ? -5.398 -6.98 0.864 1 96.88 153 ARG B C 1
ATOM 2853 O O . ARG B 1 153 ? -6.164 -6.789 -0.085 1 96.88 153 ARG B O 1
ATOM 2860 N N . ASN B 1 154 ? -4.152 -6.777 0.82 1 95.38 154 ASN B N 1
ATOM 2861 C CA . ASN B 1 154 ? -3.48 -6.598 -0.464 1 95.38 154 ASN B CA 1
ATOM 2862 C C . ASN B 1 154 ? -3.109 -7.938 -1.092 1 95.38 154 ASN B C 1
ATOM 2864 O O . ASN B 1 154 ? -2.467 -8.773 -0.451 1 95.38 154 ASN B O 1
ATOM 2868 N N . ALA B 1 155 ? -3.502 -8.086 -2.309 1 96.44 155 ALA B N 1
ATOM 2869 C CA . ALA B 1 155 ? -3.186 -9.328 -3.004 1 96.44 155 ALA B CA 1
ATOM 2870 C C . ALA B 1 155 ? -1.694 -9.422 -3.314 1 96.44 155 ALA B C 1
ATOM 2872 O O . ALA B 1 155 ? -1.067 -8.43 -3.686 1 96.44 155 ALA B O 1
ATOM 2873 N N . GLN B 1 156 ? -1.203 -10.531 -3.119 1 96.81 156 GLN B N 1
ATOM 2874 C CA . GLN B 1 156 ? 0.153 -10.883 -3.527 1 96.81 156 GLN B CA 1
ATOM 2875 C C . GLN B 1 156 ? 0.159 -12.133 -4.402 1 96.81 156 GLN B C 1
ATOM 2877 O O . GLN B 1 156 ? -0.88 -12.531 -4.934 1 96.81 156 GLN B O 1
ATOM 2882 N N . THR B 1 157 ? 1.302 -12.57 -4.734 1 97.94 157 THR B N 1
ATOM 2883 C CA . THR B 1 157 ? 1.529 -13.883 -5.336 1 97.94 157 THR B CA 1
ATOM 2884 C C . THR B 1 157 ? 2.527 -14.688 -4.516 1 97.94 157 THR B C 1
ATOM 2886 O O . THR B 1 157 ? 3.352 -14.125 -3.795 1 97.94 157 THR B O 1
ATOM 2889 N N . PRO B 1 158 ? 2.35 -15.984 -4.527 1 98.44 158 PRO B N 1
ATOM 2890 C CA . PRO B 1 158 ? 1.664 -16.812 -5.516 1 98.44 158 PRO B CA 1
ATOM 2891 C C . PRO B 1 158 ? 0.155 -16.875 -5.293 1 98.44 158 PRO B C 1
ATOM 2893 O O . PRO B 1 158 ? -0.317 -16.625 -4.18 1 98.44 158 PRO B O 1
ATOM 2896 N N . GLN B 1 159 ? -0.456 -17.062 -6.316 1 98.75 159 GLN B N 1
ATOM 2897 C CA . GLN B 1 159 ? -1.838 -17.531 -6.348 1 98.75 159 GLN B CA 1
ATOM 2898 C C . GLN B 1 159 ? -1.929 -18.953 -6.902 1 98.75 159 GLN B C 1
ATOM 2900 O O . GLN B 1 159 ? -1.463 -19.219 -8.016 1 98.75 159 GLN B O 1
ATOM 2905 N N . ILE B 1 160 ? -2.48 -19.797 -6.137 1 98.88 160 ILE B N 1
ATOM 2906 C CA . ILE B 1 160 ? -2.416 -21.203 -6.496 1 98.88 160 ILE B CA 1
ATOM 2907 C C . ILE B 1 160 ? -3.824 -21.734 -6.75 1 98.88 160 ILE B C 1
ATOM 2909 O O . ILE B 1 160 ? -4.738 -21.5 -5.957 1 98.88 160 ILE B O 1
ATOM 2913 N N . PHE B 1 161 ? -3.916 -22.5 -7.832 1 98.62 161 PHE B N 1
ATOM 2914 C CA . PHE B 1 161 ? -5.211 -22.953 -8.328 1 98.62 161 PHE B CA 1
ATOM 2915 C C . PHE B 1 161 ? -5.168 -24.438 -8.68 1 98.62 161 PHE B C 1
ATOM 2917 O O . PHE B 1 161 ? -4.172 -24.922 -9.219 1 98.62 161 PHE B O 1
ATOM 2924 N N . LYS B 1 162 ? -6.273 -25.109 -8.367 1 98.44 162 LYS B N 1
ATOM 2925 C CA . LYS B 1 162 ? -6.477 -26.344 -9.109 1 98.44 162 LYS B CA 1
ATOM 2926 C C . LYS B 1 162 ? -6.375 -26.109 -10.617 1 98.44 162 LYS B C 1
ATOM 2928 O O . LYS B 1 162 ? -6.941 -25.156 -11.141 1 98.44 162 LYS B O 1
ATOM 2933 N N . THR B 1 163 ? -5.672 -27.016 -11.258 1 98.31 163 THR B N 1
ATOM 2934 C CA . THR B 1 163 ? -5.332 -26.812 -12.656 1 98.31 163 THR B CA 1
ATOM 2935 C C . THR B 1 163 ? -6.59 -26.625 -13.5 1 98.31 163 THR B C 1
ATOM 2937 O O . THR B 1 163 ? -6.688 -25.656 -14.266 1 98.31 163 THR B O 1
ATOM 2940 N N . GLU B 1 164 ? -7.539 -27.422 -13.32 1 96.69 164 GLU B N 1
ATOM 2941 C CA . GLU B 1 164 ? -8.766 -27.359 -14.102 1 96.69 164 GLU B CA 1
ATOM 2942 C C . GLU B 1 164 ? -9.5 -26.031 -13.875 1 96.69 164 GLU B C 1
ATOM 2944 O O . GLU B 1 164 ? -10.078 -25.469 -14.805 1 96.69 164 GLU B O 1
ATOM 2949 N N . LEU B 1 165 ? -9.469 -25.609 -12.672 1 96.38 165 LEU B N 1
ATOM 2950 C CA . LEU B 1 165 ? -10.141 -24.359 -12.312 1 96.38 165 LEU B CA 1
ATOM 2951 C C . LEU B 1 165 ? -9.484 -23.172 -13.016 1 96.38 165 LEU B C 1
ATOM 2953 O O . LEU B 1 165 ? -10.18 -22.312 -13.578 1 96.38 165 LEU B O 1
ATOM 2957 N N . LEU B 1 166 ? -8.164 -23.062 -12.969 1 97 166 LEU B N 1
ATOM 2958 C CA . LEU B 1 166 ? -7.461 -21.953 -13.617 1 97 166 LEU B CA 1
ATOM 2959 C C . LEU B 1 166 ? -7.668 -21.984 -15.125 1 97 166 LEU B C 1
ATOM 2961 O O . LEU B 1 166 ? -7.926 -20.953 -15.742 1 97 166 LEU B O 1
ATOM 2965 N N . LYS B 1 167 ? -7.59 -23.156 -15.695 1 95.81 167 LYS B N 1
ATOM 2966 C CA . LYS B 1 167 ? -7.805 -23.297 -17.141 1 95.81 167 LYS B CA 1
ATOM 2967 C C . LYS B 1 167 ? -9.211 -22.844 -17.531 1 95.81 167 LYS B C 1
ATOM 2969 O O . LYS B 1 167 ? -9.391 -22.156 -18.531 1 95.81 167 LYS B O 1
ATOM 2974 N N . ARG B 1 168 ? -10.141 -23.266 -16.766 1 94.06 168 ARG B N 1
ATOM 2975 C CA . ARG B 1 168 ? -11.516 -22.828 -17 1 94.06 168 ARG B CA 1
ATOM 2976 C C . ARG B 1 168 ? -11.641 -21.312 -16.906 1 94.06 168 ARG B C 1
ATOM 2978 O O . ARG B 1 168 ? -12.297 -20.703 -17.75 1 94.06 168 ARG B O 1
ATOM 2985 N N . ALA B 1 169 ? -11.047 -20.75 -15.906 1 93.94 169 ALA B N 1
ATOM 2986 C CA . ALA B 1 169 ? -11.102 -19.297 -15.734 1 93.94 169 ALA B CA 1
ATOM 2987 C C . ALA B 1 169 ? -10.492 -18.578 -16.938 1 93.94 169 ALA B C 1
ATOM 2989 O O . ALA B 1 169 ? -11.031 -17.578 -17.406 1 93.94 169 ALA B O 1
ATOM 2990 N N . TYR B 1 170 ? -9.406 -19.062 -17.453 1 94.25 170 TYR B N 1
ATOM 2991 C CA . TYR B 1 170 ? -8.68 -18.422 -18.531 1 94.25 170 TYR B CA 1
ATOM 2992 C C . TYR B 1 170 ? -9.344 -18.703 -19.875 1 94.25 170 TYR B C 1
ATOM 2994 O O . TYR B 1 170 ? -8.984 -18.109 -20.891 1 94.25 170 TYR B O 1
ATOM 3002 N N . SER B 1 171 ? -10.18 -19.594 -19.938 1 91 171 SER B N 1
ATOM 3003 C CA . SER B 1 171 ? -10.906 -19.906 -21.172 1 91 171 SER B CA 1
ATOM 3004 C C . SER B 1 171 ? -12.039 -18.906 -21.406 1 91 171 SER B C 1
ATOM 3006 O O . SER B 1 171 ? -12.562 -18.812 -22.516 1 91 171 SER B O 1
ATOM 3008 N N . ARG B 1 172 ? -12.305 -18.188 -20.391 1 84.06 172 ARG B N 1
ATOM 3009 C CA . ARG B 1 172 ? -13.383 -17.219 -20.484 1 84.06 172 ARG B CA 1
ATOM 3010 C C . ARG B 1 172 ? -12.844 -15.836 -20.875 1 84.06 172 ARG B C 1
ATOM 3012 O O . ARG B 1 172 ? -11.641 -15.594 -20.797 1 84.06 172 ARG B O 1
ATOM 3019 N N . LYS B 1 173 ? -13.773 -15.047 -21.328 1 75.88 173 LYS B N 1
ATOM 3020 C CA . LYS B 1 173 ? -13.391 -13.68 -21.672 1 75.88 173 LYS B CA 1
ATOM 3021 C C . LYS B 1 173 ? -12.969 -12.883 -20.453 1 75.88 173 LYS B C 1
ATOM 3023 O O . LYS B 1 173 ? -13.602 -12.992 -19.391 1 75.88 173 LYS B O 1
ATOM 3028 N N . MET B 1 174 ? -11.922 -12.227 -20.641 1 74.94 174 MET B N 1
ATOM 3029 C CA . MET B 1 174 ? -11.422 -11.391 -19.562 1 74.94 174 MET B CA 1
ATOM 3030 C C . MET B 1 174 ? -12.273 -10.141 -19.391 1 74.94 174 MET B C 1
ATOM 3032 O O . MET B 1 174 ? -12.633 -9.492 -20.375 1 74.94 174 MET B O 1
ATOM 3036 N N . SER B 1 175 ? -12.672 -10 -18.203 1 70.19 175 SER B N 1
ATOM 3037 C CA . SER B 1 175 ? -13.391 -8.766 -17.938 1 70.19 175 SER B CA 1
ATOM 3038 C C . SER B 1 175 ? -12.438 -7.586 -17.797 1 70.19 175 SER B C 1
ATOM 3040 O O . SER B 1 175 ? -11.281 -7.754 -17.406 1 70.19 175 SER B O 1
ATOM 3042 N N . ALA B 1 176 ? -12.945 -6.449 -18.172 1 69.69 176 ALA B N 1
ATOM 3043 C CA . ALA B 1 176 ? -12.172 -5.219 -18.016 1 69.69 176 ALA B CA 1
ATOM 3044 C C . ALA B 1 176 ? -11.773 -5.004 -16.562 1 69.69 176 ALA B C 1
ATOM 3046 O O . ALA B 1 176 ? -12.562 -5.258 -15.648 1 69.69 176 ALA B O 1
ATOM 3047 N N . GLY B 1 177 ? -10.547 -4.629 -16.375 1 69.5 177 GLY B N 1
ATOM 3048 C CA . GLY B 1 177 ? -10.117 -4.238 -15.047 1 69.5 177 GLY B CA 1
ATOM 3049 C C . GLY B 1 177 ? -9.523 -5.387 -14.25 1 69.5 177 GLY B C 1
ATOM 3050 O O . GLY B 1 177 ? -9.273 -5.254 -13.055 1 69.5 177 GLY B O 1
ATOM 3051 N N . THR B 1 178 ? -9.406 -6.527 -14.836 1 77.12 178 THR B N 1
ATOM 3052 C CA . THR B 1 178 ? -8.828 -7.664 -14.133 1 77.12 178 THR B CA 1
ATOM 3053 C C . THR B 1 178 ? -7.375 -7.391 -13.766 1 77.12 178 THR B C 1
ATOM 3055 O O . THR B 1 178 ? -6.57 -7.031 -14.633 1 77.12 178 THR B O 1
ATOM 3058 N N . THR B 1 179 ? -7.094 -7.484 -12.398 1 76.38 179 THR B N 1
ATOM 3059 C CA . THR B 1 179 ? -5.762 -7.086 -11.953 1 76.38 179 THR B CA 1
ATOM 3060 C C . THR B 1 179 ? -4.961 -8.305 -11.492 1 76.38 179 THR B C 1
ATOM 3062 O O . THR B 1 179 ? -3.74 -8.227 -11.344 1 76.38 179 THR B O 1
ATOM 3065 N N . ASP B 1 180 ? -5.727 -9.312 -11.203 1 86.88 180 ASP B N 1
ATOM 3066 C CA . ASP B 1 180 ? -4.992 -10.523 -10.852 1 86.88 180 ASP B CA 1
ATOM 3067 C C . ASP B 1 180 ? -5.773 -11.781 -11.242 1 86.88 180 ASP B C 1
ATOM 3069 O O . ASP B 1 180 ? -6.922 -11.688 -11.68 1 86.88 180 ASP B O 1
ATOM 3073 N N . ASP B 1 181 ? -5.129 -12.898 -11.094 1 92.06 181 ASP B N 1
ATOM 3074 C CA . ASP B 1 181 ? -5.676 -14.156 -11.602 1 92.06 181 ASP B CA 1
ATOM 3075 C C . ASP B 1 181 ? -6.879 -14.602 -10.773 1 92.06 181 ASP B C 1
ATOM 3077 O O . ASP B 1 181 ? -7.832 -15.172 -11.305 1 92.06 181 ASP B O 1
ATOM 3081 N N . SER B 1 182 ? -6.789 -14.375 -9.484 1 92.69 182 SER B N 1
ATOM 3082 C CA . SER B 1 182 ? -7.859 -14.836 -8.602 1 92.69 182 SER B CA 1
ATOM 3083 C C . SER B 1 182 ? -9.18 -14.156 -8.93 1 92.69 182 SER B C 1
ATOM 3085 O O . SER B 1 182 ? -10.25 -14.695 -8.664 1 92.69 182 SER B O 1
ATOM 3087 N N . GLN B 1 183 ? -9.117 -12.938 -9.445 1 91.25 183 GLN B N 1
ATOM 3088 C CA . GLN B 1 183 ? -10.328 -12.227 -9.828 1 91.25 183 GLN B CA 1
ATOM 3089 C C . GLN B 1 183 ? -11.102 -12.984 -10.898 1 91.25 183 GLN B C 1
ATOM 3091 O O . GLN B 1 183 ? -12.336 -12.945 -10.938 1 91.25 183 GLN B O 1
ATOM 3096 N N . LEU B 1 184 ? -10.367 -13.648 -11.812 1 90.5 184 LEU B N 1
ATOM 3097 C CA . LEU B 1 184 ? -11 -14.469 -12.836 1 90.5 184 LEU B CA 1
ATOM 3098 C C . LEU B 1 184 ? -11.82 -15.594 -12.211 1 90.5 184 LEU B C 1
ATOM 3100 O O . LEU B 1 184 ? -12.914 -15.914 -12.68 1 90.5 184 LEU B O 1
ATOM 3104 N N . VAL B 1 185 ? -11.258 -16.156 -11.164 1 91.88 185 VAL B N 1
ATOM 3105 C CA . VAL B 1 185 ? -11.914 -17.266 -10.477 1 91.88 185 VAL B CA 1
ATOM 3106 C C . VAL B 1 185 ? -13.086 -16.734 -9.656 1 91.88 185 VAL B C 1
ATOM 3108 O O . VAL B 1 185 ? -14.141 -17.375 -9.594 1 91.88 185 VAL B O 1
ATOM 3111 N N . GLU B 1 186 ? -12.883 -15.602 -9.016 1 91.19 186 GLU B N 1
ATOM 3112 C CA . GLU B 1 186 ? -13.984 -14.961 -8.297 1 91.19 186 GLU B CA 1
ATOM 3113 C C . GLU B 1 186 ? -15.195 -14.773 -9.203 1 91.19 186 GLU B C 1
ATOM 3115 O O . GLU B 1 186 ? -16.328 -14.977 -8.773 1 91.19 186 GLU B O 1
ATOM 3120 N N . ASN B 1 187 ? -14.984 -14.438 -10.43 1 87.19 187 ASN B N 1
ATOM 3121 C CA . ASN B 1 187 ? -16.047 -14.172 -11.398 1 87.19 187 ASN B CA 1
ATOM 3122 C C . ASN B 1 187 ? -16.812 -15.445 -11.734 1 87.19 187 ASN B C 1
ATOM 3124 O O . ASN B 1 187 ? -17.922 -15.375 -12.266 1 87.19 187 ASN B O 1
ATOM 3128 N N . LEU B 1 188 ? -16.234 -16.578 -11.469 1 88.25 188 LEU B N 1
ATOM 3129 C CA . LEU B 1 188 ? -16.906 -17.859 -11.656 1 88.25 188 LEU B CA 1
ATOM 3130 C C . LEU B 1 188 ? -17.719 -18.219 -10.422 1 88.25 188 LEU B C 1
ATOM 3132 O O . LEU B 1 188 ? -18.281 -19.328 -10.344 1 88.25 188 LEU B O 1
ATOM 3136 N N . LYS B 1 189 ? -17.766 -17.359 -9.422 1 90.06 189 LYS B N 1
ATOM 3137 C CA . LYS B 1 189 ? -18.5 -17.531 -8.172 1 90.06 189 LYS B CA 1
ATOM 3138 C C . LYS B 1 189 ? -17.906 -18.672 -7.34 1 90.06 189 LYS B C 1
ATOM 3140 O O . LYS B 1 189 ? -18.641 -19.406 -6.68 1 90.06 189 LYS B O 1
ATOM 3145 N N . ILE B 1 190 ? -16.703 -18.922 -7.582 1 91.94 190 ILE B N 1
ATOM 3146 C CA . ILE B 1 190 ? -15.945 -19.859 -6.758 1 91.94 190 ILE B CA 1
ATOM 3147 C C . ILE B 1 190 ? -15.266 -19.125 -5.609 1 91.94 190 ILE B C 1
ATOM 3149 O O . ILE B 1 190 ? -14.672 -18.062 -5.816 1 91.94 190 ILE B O 1
ATOM 3153 N N . LYS B 1 191 ? -15.375 -19.688 -4.426 1 94.69 191 LYS B N 1
ATOM 3154 C CA . LYS B 1 191 ? 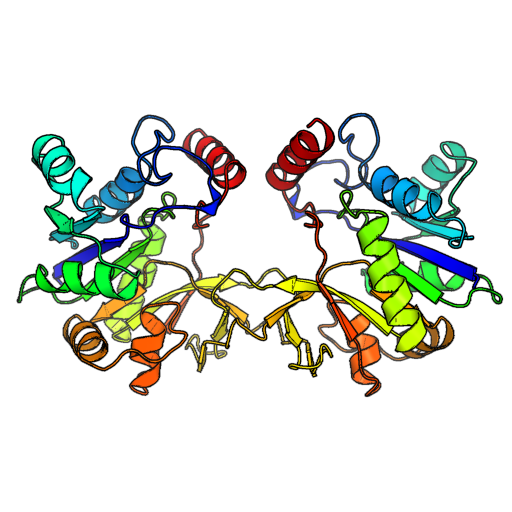-14.758 -19.078 -3.25 1 94.69 191 LYS B CA 1
ATOM 3155 C C . LYS B 1 191 ? -13.242 -19.156 -3.318 1 94.69 191 LYS B C 1
ATOM 3157 O O . LYS B 1 191 ? -12.68 -20.234 -3.578 1 94.69 191 LYS B O 1
ATOM 3162 N N . VAL B 1 192 ? -12.641 -18.062 -3.1 1 97.38 192 VAL B N 1
ATOM 3163 C CA . VAL B 1 192 ? -11.188 -17.984 -3.123 1 97.38 192 VAL B CA 1
ATOM 3164 C C . VAL B 1 192 ? -10.656 -17.781 -1.707 1 97.38 192 VAL B C 1
ATOM 3166 O O . VAL B 1 192 ? -11.055 -16.828 -1.024 1 97.38 192 VAL B O 1
ATOM 3169 N N . SER B 1 193 ? -9.789 -18.641 -1.262 1 98.25 193 SER B N 1
ATOM 3170 C CA . SER B 1 193 ? -9.203 -18.5 0.072 1 98.25 193 SER B CA 1
ATOM 3171 C C . SER B 1 193 ? -8.023 -17.547 0.069 1 98.25 193 SER B C 1
ATOM 3173 O O . SER B 1 193 ? -7.297 -17.453 -0.924 1 98.25 193 SER B O 1
ATOM 3175 N N . ALA B 1 194 ? -7.852 -16.859 1.171 1 98.12 194 ALA B N 1
ATOM 3176 C CA . ALA B 1 194 ? -6.723 -15.961 1.375 1 98.12 194 ALA B CA 1
ATOM 3177 C C . ALA B 1 194 ? -5.773 -16.5 2.441 1 98.12 194 ALA B C 1
ATOM 3179 O O . ALA B 1 194 ? -6.215 -17 3.475 1 98.12 194 ALA B O 1
ATOM 3180 N N . VAL B 1 195 ? -4.531 -16.406 2.104 1 97.94 195 VAL B N 1
ATOM 3181 C CA . VAL B 1 195 ? -3.51 -16.844 3.051 1 97.94 195 VAL B CA 1
ATOM 3182 C C . VAL B 1 195 ? -2.502 -15.719 3.281 1 97.94 195 VAL B C 1
ATOM 3184 O O . VAL B 1 195 ? -1.819 -15.289 2.35 1 97.94 195 VAL B O 1
ATOM 3187 N N . GLU B 1 196 ? -2.371 -15.219 4.52 1 96.19 196 GLU B N 1
ATOM 3188 C CA . GLU B 1 196 ? -1.41 -14.164 4.824 1 96.19 196 GLU B CA 1
ATOM 3189 C C . GLU B 1 196 ? 0.019 -14.703 4.816 1 96.19 196 GLU B C 1
ATOM 3191 O O . GLU B 1 196 ? 0.309 -15.719 5.445 1 96.19 196 GLU B O 1
ATOM 3196 N N . THR B 1 197 ? 0.85 -14.016 4.027 1 92.75 197 THR B N 1
ATOM 3197 C CA . THR B 1 197 ? 2.264 -14.375 4.035 1 92.75 197 THR B CA 1
ATOM 3198 C C . THR B 1 197 ? 2.926 -13.938 5.34 1 92.75 197 THR B C 1
ATOM 3200 O O . THR B 1 197 ? 2.498 -12.969 5.965 1 92.75 197 THR B O 1
ATOM 3203 N N . LYS B 1 198 ? 3.826 -14.656 5.789 1 83.62 198 LYS B N 1
ATOM 3204 C CA . LYS B 1 198 ? 4.492 -14.398 7.066 1 83.62 198 LYS B CA 1
ATOM 3205 C C . LYS B 1 198 ? 5.789 -13.617 6.863 1 83.62 198 LYS B C 1
ATOM 3207 O O . LYS B 1 198 ? 6.293 -12.984 7.793 1 83.62 198 LYS B O 1
ATOM 3212 N N . PHE B 1 199 ? 6.41 -13.734 5.684 1 74.94 199 PHE B N 1
ATOM 3213 C CA . PHE B 1 199 ? 7.684 -13.094 5.391 1 74.94 199 PHE B CA 1
ATOM 3214 C C . PHE B 1 199 ? 7.496 -11.945 4.406 1 74.94 199 PHE B C 1
ATOM 3216 O O . PHE B 1 199 ? 6.426 -11.805 3.809 1 74.94 199 PHE B O 1
ATOM 3223 N N . LEU B 1 200 ? 8.477 -11.047 4.266 1 85.56 200 LEU B N 1
ATOM 3224 C CA . LEU B 1 200 ? 8.461 -9.914 3.348 1 85.56 200 LEU B CA 1
ATOM 3225 C C . LEU B 1 200 ? 8.305 -10.383 1.906 1 85.56 200 LEU B C 1
ATOM 3227 O O . LEU B 1 200 ? 9.039 -11.266 1.453 1 85.56 200 LEU B O 1
ATOM 3231 N N . ASN B 1 201 ? 7.23 -10.367 1.26 1 93 201 ASN B N 1
ATOM 3232 C CA . ASN B 1 201 ? 6.891 -10.789 -0.095 1 93 201 ASN B CA 1
ATOM 3233 C C . ASN B 1 201 ? 6.414 -9.617 -0.948 1 93 201 ASN B C 1
ATOM 3235 O O . ASN B 1 201 ? 5.504 -9.773 -1.764 1 93 201 ASN B O 1
ATOM 3239 N N . PHE B 1 202 ? 7.035 -8.477 -0.682 1 89.94 202 PHE B N 1
ATOM 3240 C CA . PHE B 1 202 ? 6.621 -7.301 -1.439 1 89.94 202 PHE B CA 1
ATOM 3241 C C . PHE B 1 202 ? 7.121 -7.379 -2.877 1 89.94 202 PHE B C 1
ATOM 3243 O O . PHE B 1 202 ? 8.094 -8.086 -3.166 1 89.94 202 PHE B O 1
ATOM 3250 N N . LYS B 1 203 ? 6.402 -6.758 -3.75 1 92.38 203 LYS B N 1
ATOM 3251 C CA . LYS B 1 203 ? 6.766 -6.66 -5.16 1 92.38 203 LYS B CA 1
ATOM 3252 C C . LYS B 1 203 ? 7.809 -5.57 -5.387 1 92.38 203 LYS B C 1
ATOM 3254 O O . LYS B 1 203 ? 7.68 -4.457 -4.867 1 92.38 203 LYS B O 1
ATOM 3259 N N . ILE B 1 204 ? 8.875 -5.84 -6.133 1 91.56 204 ILE B N 1
ATOM 3260 C CA . ILE B 1 204 ? 9.828 -4.816 -6.531 1 91.56 204 ILE B CA 1
ATOM 3261 C C . ILE B 1 204 ? 9.25 -3.982 -7.672 1 91.56 204 ILE B C 1
ATOM 3263 O O . ILE B 1 204 ? 9.086 -4.48 -8.789 1 91.56 204 ILE B O 1
ATOM 3267 N N . THR B 1 205 ? 8.977 -2.711 -7.402 1 85.5 205 THR B N 1
ATOM 3268 C CA . THR B 1 205 ? 8.43 -1.842 -8.438 1 85.5 205 THR B CA 1
ATOM 3269 C C . THR B 1 205 ? 9.281 -0.585 -8.594 1 85.5 205 THR B C 1
ATOM 3271 O O . THR B 1 205 ? 9.172 0.12 -9.602 1 85.5 205 THR B O 1
ATOM 3274 N N . THR B 1 206 ? 10.086 -0.34 -7.605 1 81.38 206 THR B N 1
ATOM 3275 C CA . THR B 1 206 ? 10.953 0.832 -7.637 1 81.38 206 THR B CA 1
ATOM 3276 C C . THR B 1 206 ? 12.398 0.446 -7.316 1 81.38 206 THR B C 1
ATOM 3278 O O . THR B 1 206 ? 12.664 -0.681 -6.895 1 81.38 206 THR B O 1
ATOM 3281 N N . LYS B 1 207 ? 13.312 1.386 -7.539 1 82.25 207 LYS B N 1
ATOM 3282 C CA . LYS B 1 207 ? 14.711 1.159 -7.188 1 82.25 207 LYS B CA 1
ATOM 3283 C C . LYS B 1 207 ? 14.875 0.945 -5.684 1 82.25 207 LYS B C 1
ATOM 3285 O O . LYS B 1 207 ? 15.727 0.17 -5.25 1 82.25 207 LYS B O 1
ATOM 3290 N N . GLN B 1 208 ? 14.07 1.541 -4.941 1 77.81 208 GLN B N 1
ATOM 3291 C CA . GLN B 1 208 ? 14.102 1.389 -3.488 1 77.81 208 GLN B CA 1
ATOM 3292 C C . GLN B 1 208 ? 13.695 -0.025 -3.076 1 77.81 208 GLN B C 1
ATOM 3294 O O . GLN B 1 208 ? 14.297 -0.606 -2.17 1 77.81 208 GLN B O 1
ATOM 3299 N N . ASP B 1 209 ? 12.625 -0.438 -3.674 1 83.69 209 ASP B N 1
ATOM 3300 C CA . ASP B 1 209 ? 12.227 -1.823 -3.436 1 83.69 209 ASP B CA 1
ATOM 3301 C C . ASP B 1 209 ? 13.391 -2.777 -3.693 1 83.69 209 ASP B C 1
ATOM 3303 O O . ASP B 1 209 ? 13.625 -3.709 -2.92 1 83.69 209 ASP B O 1
ATOM 3307 N N . PHE B 1 210 ? 14.086 -2.449 -4.781 1 89.56 210 PHE B N 1
ATOM 3308 C CA . PHE B 1 210 ? 15.211 -3.283 -5.188 1 89.56 210 PHE B CA 1
ATOM 3309 C C . PHE B 1 210 ? 16.312 -3.266 -4.129 1 89.56 210 PHE B C 1
ATOM 3311 O O . PHE B 1 210 ? 16.812 -4.32 -3.74 1 89.56 210 PHE B O 1
ATOM 3318 N N . GLU B 1 211 ? 16.672 -2.166 -3.703 1 83.19 211 GLU B N 1
ATOM 3319 C CA . GLU B 1 211 ? 17.703 -2.01 -2.688 1 83.19 211 GLU B CA 1
ATOM 3320 C C . GLU B 1 211 ? 17.312 -2.705 -1.387 1 83.19 211 GLU B C 1
ATOM 3322 O O . GLU B 1 211 ? 18.156 -3.314 -0.723 1 83.19 211 GLU B O 1
ATOM 3327 N N . LEU B 1 212 ? 16.078 -2.58 -1.021 1 83.12 212 LEU B N 1
ATOM 3328 C CA . LEU B 1 212 ? 15.586 -3.238 0.182 1 83.12 212 LEU B CA 1
ATOM 3329 C C . LEU B 1 212 ? 15.703 -4.754 0.062 1 83.12 212 LEU B C 1
ATOM 3331 O O . LEU B 1 212 ? 16.141 -5.422 1.002 1 83.12 212 LEU B O 1
ATOM 3335 N N . ALA B 1 213 ? 15.305 -5.258 -1.061 1 90.31 213 ALA B N 1
ATOM 3336 C CA . ALA B 1 213 ? 15.406 -6.691 -1.299 1 90.31 213 ALA B CA 1
ATOM 3337 C C . ALA B 1 213 ? 16.859 -7.164 -1.179 1 90.31 213 ALA B C 1
ATOM 3339 O O . ALA B 1 213 ? 17.125 -8.219 -0.601 1 90.31 213 ALA B O 1
ATOM 3340 N N . GLU B 1 214 ? 17.719 -6.34 -1.706 1 90.44 214 GLU B N 1
ATOM 3341 C CA . GLU B 1 214 ? 19.141 -6.656 -1.618 1 90.44 214 GLU B CA 1
ATOM 3342 C C . GLU B 1 214 ? 19.594 -6.75 -0.165 1 90.44 214 GLU B C 1
ATOM 3344 O O . GLU B 1 214 ? 20.312 -7.676 0.206 1 90.44 214 GLU B O 1
ATOM 3349 N N . LYS B 1 215 ? 19.25 -5.848 0.594 1 83.69 215 LYS B N 1
ATOM 3350 C CA . LYS B 1 215 ? 19.625 -5.812 2.004 1 83.69 215 LYS B CA 1
ATOM 3351 C C . LYS B 1 215 ? 19.078 -7.031 2.748 1 83.69 215 LYS B C 1
ATOM 3353 O O . LYS B 1 215 ? 19.766 -7.605 3.594 1 83.69 215 LYS B O 1
ATOM 3358 N N . ILE B 1 216 ? 17.844 -7.387 2.484 1 87 216 ILE B N 1
ATOM 3359 C CA . ILE B 1 216 ? 17.188 -8.508 3.145 1 87 216 ILE B CA 1
ATOM 3360 C C . ILE B 1 216 ? 17.922 -9.805 2.805 1 87 216 ILE B C 1
ATOM 3362 O O . ILE B 1 216 ? 18.156 -10.641 3.68 1 87 216 ILE B O 1
ATOM 3366 N N . LEU B 1 217 ? 18.297 -9.922 1.565 1 89.44 217 LEU B N 1
ATOM 3367 C CA . LEU B 1 217 ? 18.906 -11.156 1.093 1 89.44 217 LEU B CA 1
ATOM 3368 C C . LEU B 1 217 ? 20.344 -11.273 1.591 1 89.44 217 LEU B C 1
ATOM 3370 O O . LEU B 1 217 ? 20.875 -12.383 1.696 1 89.44 217 LEU B O 1
ATOM 3374 N N . LYS B 1 218 ? 20.922 -10.094 1.9 1 85.06 218 LYS B N 1
ATOM 3375 C CA . LYS B 1 218 ? 22.297 -10.086 2.396 1 85.06 218 LYS B CA 1
ATOM 3376 C C . LYS B 1 218 ? 22.328 -10.273 3.91 1 85.06 218 LYS B C 1
ATOM 3378 O O . LYS B 1 218 ? 23.391 -10.555 4.48 1 85.06 218 LYS B O 1
ATOM 3383 N N . SER B 1 219 ? 21.266 -10.008 4.625 1 72.44 219 SER B N 1
ATOM 3384 C CA . SER B 1 219 ? 21.203 -10.148 6.074 1 72.44 219 SER B CA 1
ATOM 3385 C C . SER B 1 219 ? 21.094 -11.617 6.484 1 72.44 219 SER B C 1
ATOM 3387 O O . SER B 1 219 ? 21.719 -12.039 7.461 1 72.44 219 SER B O 1
#

Organism: Endomicrobium trichonymphae (NCBI:txid1408204)

InterPro domains:
  IPR001228 2-C-methyl-D-erythritol 4-phosphate cytidylyltransferase [MF_00108] (2-217)
  IPR001228 2-C-methyl-D-erythritol 4-phosphate cytidylyltransferase [TIGR00453] (5-217)
  IPR029044 Nucleotide-diphospho-sugar transferases [G3DSA:3.90.550.10] (1-219)
  IPR029044 Nucleotide-diphospho-sugar transferases [SSF53448] (3-218)
  IPR034683 Cytidylyltransferase IspD/TarI [PF01128] (4-218)
  IPR034683 Cytidylyltransferase IspD/TarI [cd02516] (11-213)
  IPR050088 IspD/TarI cytidylyltransferase, baterial-type [PTHR32125] (2-218)

Solvent-accessible surface area (backbone atoms only — not comparable to full-atom values): 23157 Å² total; per-residue (Å²): 125,38,24,30,37,37,31,48,48,40,68,67,48,76,78,53,72,53,94,62,38,62,40,65,37,75,48,85,85,39,37,27,34,51,43,37,51,51,38,49,60,71,37,82,46,41,76,40,39,34,37,16,23,38,67,88,44,38,64,58,48,48,65,70,40,76,68,84,55,46,68,27,52,34,47,96,44,72,68,45,18,52,50,46,36,56,72,67,56,61,89,77,41,49,33,36,30,42,29,51,15,42,26,38,54,53,46,60,67,48,51,50,52,29,47,55,47,10,74,77,55,43,23,16,28,24,24,38,76,46,83,61,55,40,29,38,40,46,97,86,35,31,47,73,44,75,55,67,49,91,38,31,26,29,61,47,58,45,34,27,27,28,35,70,58,50,52,55,37,67,71,45,84,80,60,90,84,69,84,51,71,65,55,46,40,45,75,69,74,43,74,35,34,53,36,73,54,84,65,77,50,61,67,50,60,40,69,63,43,46,53,49,52,37,52,61,74,69,104,124,38,25,32,36,38,31,49,47,40,67,68,48,75,78,52,72,53,96,62,39,62,41,66,38,76,48,84,86,39,37,26,33,51,42,38,50,51,38,48,59,71,37,82,47,41,76,41,39,33,38,15,23,37,65,88,44,36,65,58,49,50,66,72,41,76,68,86,54,47,68,27,51,35,48,97,43,71,68,45,18,52,50,46,35,56,73,70,56,62,88,78,39,50,32,34,31,42,29,51,16,40,26,39,52,52,46,58,68,46,52,49,52,30,46,55,46,12,74,75,57,42,22,15,28,24,23,39,76,46,84,62,56,41,29,38,39,46,97,87,35,32,48,74,44,75,53,68,49,93,38,31,26,30,60,49,57,44,35,28,27,30,35,69,57,50,52,54,38,67,70,43,83,79,61,88,85,70,83,51,73,64,54,47,40,44,74,70,74,46,74,34,32,53,35,73,52,87,64,73,49,62,68,49,60,41,69,63,42,45,54,50,52,37,52,61,76,70,104

Foldseek 3Di:
DAEEEEEEAADQLVLAVDPDRQQQDDFQHGGLLVLVLVQLQVDPRHPAYEYEHAPVCQVVVCVVPVDRYHYFHADPDPLRRVVRRLVPDDPPHFKYWYAYSQQSPAHNVQVVQQVVVCVVQQKEFEWAQDDDFDFDADPVGHTPDTDDSVPDIGTHDTI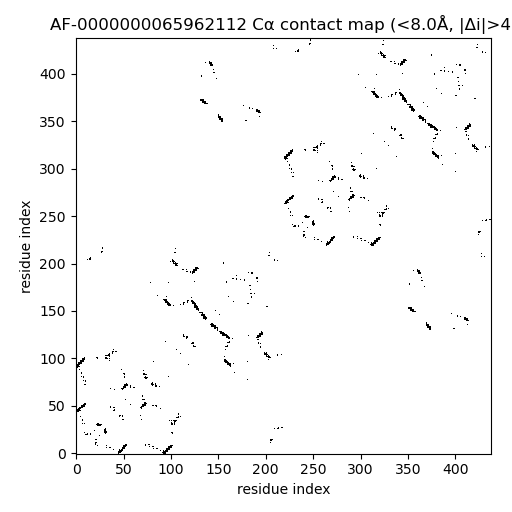MGGSVLLVVLSVDDDDPPDDDSVVSSVVVVRDYHYDYGDDDRDGDSYVVSSVVSNVVVVD/DAEEEEEEAADQLVLAVDPDRQQQDDFQHGGLLVLVLVQLQVDPRHPAYEYEHAPVCQVVVCVVPVDRYHYWHADPDPLRRVVRRLVPDDPPHFKYWYAYSQQSPAHNVQVVQQVVVCVVQQKEFEWAQDDDFDFDADPVGHTPDTDDSVPDIGTHDTIMGGSVLLVVLSVDDDDPPDDDSVVSSVVVVRDYHYDYGPDPRDGDSYVVSSVVSNVVVVD

pLDDT: mean 91.84, std 7.96, range [59.81, 98.88]

Sequence (438 aa):
MKNAAIIAAAGSGKRFGSRVSKQFLNLSGKPVFLWSVEAFASIKSFKQIIVVVPSDMVEFLSLKYKTGFVCATGGNERFDSVKNGLALVGDDIDFIAVHDASRPLISKKDILLVLEKAAKTKVAVAVEKAKDTVKLVSADGYILKTLDRTILRNAQTPQIFKTELLKRAYSRKMSAGTTDDSQLVENLKIKVSAVETKFLNFKITTKQDFELAEKILKSMKNAAIIAAAGSGKRFGSRVSKQFLNLSGKPVFLWSVEAFASIKSFKQIIVVVPSDMVEFLSLKYKTGFVCATGGNERFDSVKNGLALVGDDIDFIAVHDASRPLISKKDILLVLEKAAKTKVAVAVEKAKDTVKLVSADGYILKTLDRTILRNAQTPQIFKTELLKRAYSRKMSAGTTDDSQLVENLKIKVSAVETKFLNFKITTKQDFELAEKILKS

Secondary structure (DSSP, 8-state):
--EEEEEE-----GGG--SS-GGGSEETTEEHHHHHHHHHHTSTTEEEEEEEE-HHHHHHHHHHTTTT-EEEE--SSHHHHHHHHHTT--TT--EEEEEETT-TT--HHHHHHHHHHHHHHSEEEEEEE--SPEEEE-TTSEEEEE--GGGEEEEEEEEEEEHHHHHHHHHSPPPTT--SHHHHHHTTT--EEEEE-SS------SHHHHHHHHHHHH-/--EEEEEE-----GGG--SS-GGGSEETTEEHHHHHHHHHHTSTTEEEEEEEE-HHHHHHHHHHTTTT-EEEE--SSHHHHHHHHHTT--TT--EEEEEETT-TT--HHHHHHHHHHHHHHSEEEEEEE--SPEEEE-TTSEEEEE--GGGEEEEEEEEEEEHHHHHHHHHSPPPTT--SHHHHHHTTT--EEEEE-SS------SHHHHHHHHHHHH-

Radius of gyration: 24.08 Å; Cα contacts (8 Å, |Δi|>4): 909; chains: 2; bounding box: 47×68×55 Å